Protein 3LG7 (pdb70)

B-factor: mean 46.72, std 11.42, range [25.93, 130.52]

Structure (mmCIF, N/CA/C/O backbone):
data_3LG7
#
_entry.id   3LG7
#
_cell.length_a   91.600
_cell.length_b   94.870
_cell.length_c   108.390
_cell.angle_alpha   90.00
_cell.angle_beta   90.00
_cell.angle_gamma   90.00
#
_symmetry.space_group_name_H-M   'P 21 21 21'
#
loop_
_entity.id
_entity.type
_entity.pdbx_description
1 polymer '4E10_S0_1EZ3A_002_C (T246)'
2 non-polymer 'SULFATE ION'
3 water water
#
loop_
_atom_site.group_PDB
_atom_site.id
_atom_site.type_symbol
_atom_site.label_atom_id
_atom_site.label_alt_id
_atom_site.label_comp_id
_atom_site.label_asym_id
_atom_site.label_entity_id
_atom_site.label_seq_id
_atom_site.pdbx_PDB_ins_code
_atom_site.Cartn_x
_atom_site.Cartn_y
_atom_site.Cartn_z
_atom_site.occupancy
_atom_site.B_iso_or_equiv
_atom_site.auth_seq_id
_atom_site.auth_comp_id
_atom_site.auth_asym_id
_atom_site.auth_atom_id
_atom_site.pdbx_PDB_model_num
ATOM 11 N N . ARG A 1 2 ? -11.551 -20.554 -12.335 1.00 50.87 1 ARG A N 1
ATOM 12 C CA . ARG A 1 2 ? -10.611 -20.200 -13.400 1.00 49.08 1 ARG A CA 1
ATOM 13 C C . ARG A 1 2 ? -11.160 -18.972 -14.116 1.00 48.13 1 ARG A C 1
ATOM 14 O O . ARG A 1 2 ? -10.474 -17.948 -14.221 1.00 49.24 1 ARG A O 1
ATOM 22 N N . ASP A 1 3 ? -12.419 -19.033 -14.532 1.00 45.68 2 ASP A N 1
ATOM 23 C CA . ASP A 1 3 ? -13.050 -17.917 -15.252 1.00 44.57 2 ASP A CA 1
ATOM 24 C C . ASP A 1 3 ? -12.694 -16.511 -14.787 1.00 44.18 2 ASP A C 1
ATOM 25 O O . ASP A 1 3 ? -12.332 -15.647 -15.597 1.00 42.71 2 ASP A O 1
ATOM 30 N N . LYS A 1 4 ? -12.834 -16.266 -13.495 1.00 44.91 3 LYS A N 1
ATOM 31 C CA . LYS A 1 4 ? -12.574 -14.926 -12.943 1.00 44.78 3 LYS A CA 1
ATOM 32 C C . LYS A 1 4 ? -11.101 -14.556 -13.123 1.00 44.63 3 LYS A C 1
ATOM 33 O O . LYS A 1 4 ? -10.755 -13.378 -13.273 1.00 43.93 3 LYS A O 1
ATOM 35 N N . PHE A 1 5 ? -10.232 -15.565 -13.118 1.00 45.02 4 PHE A N 1
ATOM 36 C CA . PHE A 1 5 ? -8.788 -15.311 -13.226 1.00 45.09 4 PHE A CA 1
ATOM 37 C C . PHE A 1 5 ? -8.313 -15.216 -14.679 1.00 44.60 4 PHE A C 1
ATOM 38 O O . PHE A 1 5 ? -7.282 -14.635 -14.945 1.00 45.01 4 PHE A O 1
ATOM 46 N N . MET A 1 6 ? -9.047 -15.789 -15.622 1.00 44.60 5 MET A N 1
ATOM 47 C CA . MET A 1 6 ? -8.709 -15.581 -17.035 1.00 45.16 5 MET A CA 1
ATOM 48 C C . MET A 1 6 ? -9.177 -14.193 -17.456 1.00 45.42 5 MET A C 1
ATOM 49 O O . MET A 1 6 ? -8.485 -13.481 -18.207 1.00 44.48 5 MET A O 1
ATOM 54 N N . ASP A 1 7 ? -10.343 -13.800 -16.948 1.00 45.08 6 ASP A N 1
ATOM 55 C CA . ASP A 1 7 ? -10.848 -12.469 -17.223 1.00 45.31 6 ASP A CA 1
ATOM 56 C C . ASP A 1 7 ? -9.819 -11.449 -16.765 1.00 45.11 6 ASP A C 1
ATOM 57 O O . ASP A 1 7 ? -9.465 -10.511 -17.497 1.00 45.02 6 ASP A O 1
ATOM 62 N N . GLU A 1 8 ? -9.309 -11.659 -15.559 1.00 44.45 7 GLU A N 1
ATOM 63 C CA . GLU A 1 8 ? -8.269 -10.787 -15.019 1.00 44.09 7 GLU A CA 1
ATOM 64 C C . GLU A 1 8 ? -7.014 -10.828 -15.891 1.00 42.93 7 GLU A C 1
ATOM 65 O O . GLU A 1 8 ? -6.382 -9.781 -16.127 1.00 42.38 7 GLU A O 1
ATOM 71 N N . PHE A 1 9 ? -6.634 -12.028 -16.339 1.00 40.74 8 PHE A N 1
ATOM 72 C CA . PHE A 1 9 ? -5.435 -12.161 -17.159 1.00 40.14 8 PHE A CA 1
ATOM 73 C C . PHE A 1 9 ? -5.553 -11.337 -18.468 1.00 39.91 8 PHE A C 1
ATOM 74 O O . PHE A 1 9 ? -4.634 -10.639 -18.872 1.00 39.83 8 PHE A O 1
ATOM 82 N N . PHE A 1 10 ? -6.704 -11.413 -19.112 1.00 39.69 9 PHE A N 1
ATOM 83 C CA . PHE A 1 10 ? -6.913 -10.706 -20.350 1.00 40.02 9 PHE A CA 1
ATOM 84 C C . PHE A 1 10 ? -6.942 -9.188 -20.137 1.00 40.60 9 PHE A C 1
ATOM 85 O O . PHE A 1 10 ? -6.493 -8.424 -20.993 1.00 40.97 9 PHE A O 1
ATOM 93 N N . LYS A 1 11 ? -7.455 -8.760 -18.995 1.00 40.90 10 LYS A N 1
ATOM 94 C CA . LYS A 1 11 ? -7.415 -7.342 -18.632 1.00 42.08 10 LYS A CA 1
ATOM 95 C C . LYS A 1 11 ? -5.946 -6.901 -18.439 1.00 42.19 10 LYS A C 1
ATOM 96 O O . LYS A 1 11 ? -5.534 -5.840 -18.934 1.00 42.76 10 LYS A O 1
ATOM 98 N N . GLN A 1 12 ? -5.159 -7.729 -17.754 1.00 41.62 11 GLN A N 1
ATOM 99 C CA . GLN A 1 12 ? -3.739 -7.464 -17.585 1.00 41.51 11 GLN A CA 1
ATOM 100 C C . GLN A 1 12 ? -3.072 -7.367 -18.944 1.00 41.13 11 GLN A C 1
ATOM 101 O O . GLN A 1 12 ? -2.221 -6.516 -19.152 1.00 40.25 11 GLN A O 1
ATOM 107 N N . VAL A 1 13 ? -3.455 -8.243 -19.871 1.00 41.59 12 VAL A N 1
ATOM 108 C CA . VAL A 1 13 ? -2.844 -8.239 -21.187 1.00 41.08 12 VAL A CA 1
ATOM 109 C C . VAL A 1 13 ? -3.131 -6.908 -21.879 1.00 42.11 12 VAL A C 1
ATOM 110 O O . VAL A 1 13 ? -2.217 -6.326 -22.506 1.00 41.74 12 VAL A O 1
ATOM 114 N N . GLU A 1 14 ? -4.379 -6.424 -21.788 1.00 42.54 13 GLU A N 1
ATOM 115 C CA . GLU A 1 14 ? -4.754 -5.194 -22.510 1.00 44.04 13 GLU A CA 1
ATOM 116 C C . GLU A 1 14 ? -4.004 -4.001 -21.936 1.00 44.48 13 GLU A C 1
ATOM 117 O O . GLU A 1 14 ? -3.617 -3.088 -22.665 1.00 43.80 13 GLU A O 1
ATOM 123 N N . GLU A 1 15 ? -3.808 -4.012 -20.628 1.00 44.88 14 GLU A N 1
ATOM 124 C CA . GLU A 1 15 ? -3.097 -2.929 -19.980 1.00 46.67 14 GLU A CA 1
ATOM 125 C C . GLU A 1 15 ? -1.637 -2.936 -20.450 1.00 47.06 14 GLU A C 1
ATOM 126 O O . GLU A 1 15 ? -1.048 -1.885 -20.736 1.00 48.18 14 GLU A O 1
ATOM 132 N N . ILE A 1 16 ? -1.056 -4.122 -20.571 1.00 46.08 15 ILE A N 1
ATOM 133 C CA . ILE A 1 16 ? 0.321 -4.209 -21.011 1.00 45.29 15 ILE A CA 1
ATOM 134 C C . ILE A 1 16 ? 0.437 -3.716 -22.451 1.00 44.79 15 ILE A C 1
ATOM 135 O O . ILE A 1 16 ? 1.420 -3.073 -22.804 1.00 43.87 15 ILE A O 1
ATOM 140 N N . ARG A 1 17 ? -0.569 -4.030 -23.268 1.00 44.60 16 ARG A N 1
ATOM 141 C CA . ARG A 1 17 ? -0.619 -3.564 -24.653 1.00 44.74 16 ARG A CA 1
ATOM 142 C C . ARG A 1 17 ? -0.728 -2.051 -24.772 1.00 45.09 16 ARG A C 1
ATOM 143 O O . ARG A 1 17 ? -0.076 -1.450 -25.617 1.00 46.82 16 ARG A O 1
ATOM 151 N N . GLN A 1 18 ? -1.551 -1.438 -23.937 1.00 45.41 17 GLN A N 1
ATOM 152 C CA . GLN A 1 18 ? -1.671 0.017 -23.933 1.00 46.09 17 GLN A CA 1
ATOM 153 C C . GLN A 1 18 ? -0.343 0.669 -23.523 1.00 45.52 17 GLN A C 1
ATOM 154 O O . GLN A 1 18 ? 0.065 1.662 -24.123 1.00 45.29 17 GLN A O 1
ATOM 160 N N . TYR A 1 19 ? 0.335 0.096 -22.530 1.00 44.48 18 TYR A N 1
ATOM 161 C CA . TYR A 1 19 ? 1.680 0.565 -22.163 1.00 44.13 18 TYR A CA 1
ATOM 162 C C . TYR A 1 19 ? 2.682 0.463 -23.304 1.00 44.41 18 TYR A C 1
ATOM 163 O O . TYR A 1 19 ? 3.491 1.371 -23.476 1.00 43.31 18 TYR A O 1
ATOM 172 N N . ILE A 1 20 ? 2.630 -0.630 -24.081 1.00 44.90 19 ILE A N 1
ATOM 173 C CA . ILE A 1 20 ? 3.584 -0.834 -25.183 1.00 44.32 19 ILE A CA 1
ATOM 174 C C . ILE A 1 20 ? 3.326 0.177 -26.305 1.00 45.25 19 ILE A C 1
ATOM 175 O O . ILE A 1 20 ? 4.250 0.832 -26.775 1.00 47.39 19 ILE A O 1
ATOM 180 N N . ASP A 1 21 ? 2.078 0.331 -26.709 1.00 45.14 20 ASP A N 1
ATOM 181 C CA . ASP A 1 21 ? 1.705 1.367 -27.665 1.00 45.16 20 ASP A CA 1
ATOM 182 C C . ASP A 1 21 ? 2.121 2.742 -27.150 1.00 44.70 20 ASP A C 1
ATOM 183 O O . ASP A 1 21 ? 2.496 3.616 -27.918 1.00 46.34 20 ASP A O 1
ATOM 188 N N . ARG A 1 22 ? 2.037 2.948 -25.846 1.00 43.56 21 ARG A N 1
ATOM 189 C CA . ARG A 1 22 ? 2.444 4.226 -25.263 1.00 42.48 21 ARG A CA 1
ATOM 190 C C . ARG A 1 22 ? 3.942 4.451 -25.484 1.00 42.40 21 ARG A C 1
ATOM 191 O O . ARG A 1 22 ? 4.368 5.544 -25.875 1.00 41.15 21 ARG A O 1
ATOM 199 N N . ILE A 1 23 ? 4.733 3.402 -25.259 1.00 42.58 22 ILE A N 1
ATOM 200 C CA . ILE A 1 23 ? 6.170 3.474 -25.496 1.00 42.55 22 ILE A CA 1
ATOM 201 C C . ILE A 1 23 ? 6.3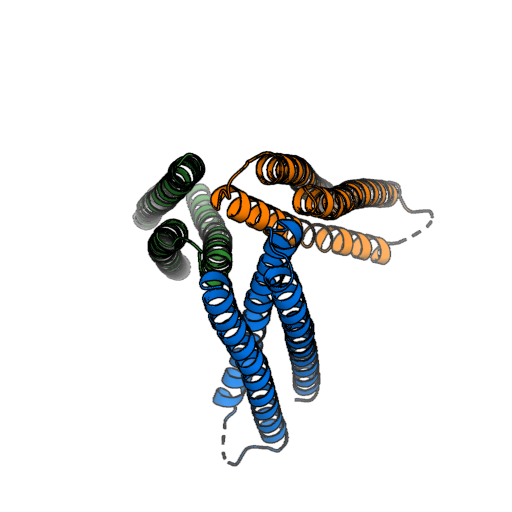63 3.747 -26.988 1.00 44.15 22 ILE A C 1
ATOM 202 O O . ILE A 1 23 ? 7.251 4.511 -27.363 1.00 46.66 22 ILE A O 1
ATOM 207 N N . ALA A 1 24 ? 5.548 3.136 -27.844 1.00 43.11 23 ALA A N 1
ATOM 208 C CA . ALA A 1 24 ? 5.799 3.246 -29.286 1.00 43.84 23 ALA A CA 1
ATOM 209 C C . ALA A 1 24 ? 5.549 4.678 -29.747 1.00 43.59 23 ALA A C 1
ATOM 210 O O . ALA A 1 24 ? 6.344 5.226 -30.501 1.00 45.01 23 ALA A O 1
ATOM 212 N N . GLU A 1 25 ? 4.439 5.265 -29.302 1.00 43.09 24 GLU A N 1
ATOM 213 C CA . GLU A 1 25 ? 4.139 6.657 -29.562 1.00 43.26 24 GLU A CA 1
ATOM 214 C C . GLU A 1 25 ? 5.302 7.542 -29.145 1.00 42.29 24 GLU A C 1
ATOM 215 O O . GLU A 1 25 ? 5.815 8.339 -29.928 1.00 41.50 24 GLU A O 1
ATOM 221 N N . ASN A 1 26 ? 5.746 7.373 -27.908 1.00 42.79 25 ASN A N 1
ATOM 222 C CA . ASN A 1 26 ? 6.830 8.192 -27.374 1.00 42.92 25 ASN A CA 1
ATOM 223 C C . ASN A 1 26 ? 8.139 8.041 -28.132 1.00 43.37 25 ASN A C 1
ATOM 224 O O . ASN A 1 26 ? 8.932 8.996 -28.176 1.00 45.25 25 ASN A O 1
ATOM 229 N N . VAL A 1 27 ? 8.371 6.875 -28.733 1.00 43.26 26 VAL A N 1
ATOM 230 C CA . VAL A 1 27 ? 9.635 6.620 -29.442 1.00 43.03 26 VAL A CA 1
ATOM 231 C C . VAL A 1 27 ? 9.647 7.421 -30.740 1.00 43.73 26 VAL A C 1
ATOM 232 O O . VAL A 1 27 ? 10.658 8.007 -31.114 1.00 45.06 26 VAL A O 1
ATOM 236 N N . GLU A 1 28 ? 8.510 7.473 -31.416 1.00 44.15 27 GLU A N 1
ATOM 237 C CA . GLU A 1 28 ? 8.353 8.363 -32.572 1.00 44.00 27 GLU A CA 1
ATOM 238 C C . GLU A 1 28 ? 8.612 9.811 -32.153 1.00 42.96 27 GLU A C 1
ATOM 239 O O . GLU A 1 28 ? 9.351 10.530 -32.821 1.00 42.78 27 GLU A O 1
ATOM 242 N N . GLU A 1 29 ? 8.029 10.231 -31.040 1.00 42.59 28 GLU A N 1
ATOM 243 C CA . GLU A 1 29 ? 8.203 11.631 -30.609 1.00 43.07 28 GLU A CA 1
ATOM 244 C C . GLU A 1 29 ? 9.647 11.930 -30.268 1.00 41.99 28 GLU A C 1
ATOM 245 O O . GLU A 1 29 ? 10.148 13.012 -30.563 1.00 42.30 28 GLU A O 1
ATOM 251 N N . VAL A 1 30 ? 10.334 10.941 -29.704 1.00 41.86 29 VAL A N 1
ATOM 252 C CA . VAL A 1 30 ? 11.775 11.047 -29.477 1.00 41.04 29 VAL A CA 1
ATOM 253 C C . VAL A 1 30 ? 12.488 11.250 -30.803 1.00 41.61 29 VAL A C 1
ATOM 254 O O . VAL A 1 30 ? 13.374 12.093 -30.891 1.00 42.53 29 VAL A O 1
ATOM 258 N N . ALA A 1 31 ? 12.090 10.500 -31.827 1.00 40.50 30 ALA A N 1
ATOM 259 C CA . ALA A 1 31 ? 12.620 10.705 -33.186 1.00 40.86 30 ALA A CA 1
ATOM 260 C C . ALA A 1 31 ? 12.414 12.149 -33.638 1.00 40.57 30 ALA A C 1
ATOM 261 O O . ALA A 1 31 ? 13.369 12.837 -34.044 1.00 40.28 30 ALA A O 1
ATOM 263 N N . ARG A 1 32 ? 11.181 12.628 -33.535 1.00 40.33 31 ARG A N 1
ATOM 264 C CA . ARG A 1 32 ? 10.902 14.012 -33.911 1.00 40.98 31 ARG A CA 1
ATOM 265 C C . ARG A 1 32 ? 11.793 14.990 -33.169 1.00 40.27 31 ARG A C 1
ATOM 266 O O . ARG A 1 32 ? 12.321 15.926 -33.765 1.00 39.19 31 ARG A O 1
ATOM 274 N N . GLN A 1 33 ? 11.974 14.777 -31.870 1.00 40.16 32 GLN A N 1
ATOM 275 C CA . GLN A 1 33 ? 12.841 15.686 -31.090 1.00 41.03 32 GLN A CA 1
ATOM 276 C C . GLN A 1 33 ? 14.287 15.606 -31.590 1.00 40.83 32 GLN A C 1
ATOM 277 O O . GLN A 1 33 ? 14.975 16.618 -31.688 1.00 41.35 32 GLN A O 1
ATOM 283 N N . HIS A 1 34 ? 14.717 14.405 -31.943 1.00 40.36 33 HIS A N 1
ATOM 284 C CA . HIS A 1 34 ? 16.023 14.216 -32.493 1.00 39.92 33 HIS A CA 1
ATOM 285 C C . HIS A 1 34 ? 16.189 15.044 -33.773 1.00 40.89 33 HIS A C 1
ATOM 286 O O . HIS A 1 34 ? 17.178 15.755 -33.925 1.00 42.06 33 HIS A O 1
ATOM 293 N N . GLN A 1 35 ? 15.231 14.944 -34.697 1.00 40.61 34 GLN A N 1
ATOM 294 C CA . GLN A 1 35 ? 15.220 15.789 -35.869 1.00 40.04 34 GLN A CA 1
ATOM 295 C C . GLN A 1 35 ? 15.292 17.265 -35.491 1.00 39.49 34 GLN A C 1
ATOM 296 O O . GLN A 1 35 ? 16.118 18.007 -36.015 1.00 39.34 34 GLN A O 1
ATOM 299 N N . ALA A 1 36 ? 14.427 17.721 -34.599 1.00 38.86 35 ALA A N 1
ATOM 300 C CA . ALA A 1 36 ? 14.411 19.162 -34.325 1.00 38.90 35 ALA A CA 1
ATOM 301 C C . ALA A 1 36 ? 15.775 19.589 -33.818 1.00 39.27 35 ALA A C 1
ATOM 302 O O . ALA A 1 36 ? 16.341 20.549 -34.306 1.00 40.20 35 ALA A O 1
ATOM 304 N N . ILE A 1 37 ? 16.317 18.858 -32.854 1.00 40.43 36 ILE A N 1
ATOM 305 C CA . ILE A 1 37 ? 17.602 19.224 -32.258 1.00 41.41 36 ILE A CA 1
ATOM 306 C C . ILE A 1 37 ? 18.713 19.263 -33.324 1.00 41.93 36 ILE A C 1
ATOM 307 O O . ILE A 1 37 ? 19.489 20.205 -33.350 1.00 42.38 36 ILE A O 1
ATOM 312 N N . LEU A 1 38 ? 18.790 18.251 -34.192 1.00 40.50 37 LEU A N 1
ATOM 313 C CA . LEU A 1 38 ? 19.807 18.253 -35.258 1.00 41.23 37 LEU A CA 1
ATOM 314 C C . LEU A 1 38 ? 19.590 19.323 -36.348 1.00 40.79 37 LEU A C 1
ATOM 315 O O . LEU A 1 38 ? 20.538 19.912 -36.816 1.00 41.12 37 LEU A O 1
ATOM 320 N N . ALA A 1 39 ? 18.350 19.564 -36.746 1.00 40.55 38 ALA A N 1
ATOM 321 C CA . ALA A 1 39 ? 18.057 20.551 -37.789 1.00 40.85 38 ALA A CA 1
ATOM 322 C C . ALA A 1 39 ? 18.264 22.003 -37.344 1.00 41.80 38 ALA A C 1
ATOM 323 O O . ALA A 1 39 ? 18.080 22.918 -38.147 1.00 42.16 38 ALA A O 1
ATOM 325 N N . SER A 1 40 ? 18.635 22.228 -36.081 1.00 41.37 39 SER A N 1
ATOM 326 C CA . SER A 1 40 ? 18.743 23.588 -35.585 1.00 40.89 39 SER A CA 1
ATOM 327 C C . SER A 1 40 ? 20.180 23.936 -35.195 1.00 42.03 39 SER A C 1
ATOM 328 O O . SER A 1 40 ? 20.772 23.310 -34.303 1.00 42.03 39 SER A O 1
ATOM 331 N N . PRO A 1 41 ? 20.737 24.973 -35.832 1.00 42.35 40 PRO A N 1
ATOM 332 C CA . PRO A 1 41 ? 22.126 25.312 -35.529 1.00 43.10 40 PRO A CA 1
ATOM 333 C C . PRO A 1 41 ? 22.303 25.578 -34.033 1.00 44.57 40 PRO A C 1
ATOM 334 O O . PRO A 1 41 ? 23.321 25.201 -33.454 1.00 46.19 40 PRO A O 1
ATOM 338 N N . ASN A 1 42 ? 21.320 26.230 -33.415 1.00 43.65 41 ASN A N 1
ATOM 339 C CA . ASN A 1 42 ? 21.408 26.542 -31.993 1.00 43.83 41 ASN A CA 1
ATOM 340 C C . ASN A 1 42 ? 20.633 25.543 -31.131 1.00 42.00 41 ASN A C 1
ATOM 341 O O . ASN A 1 42 ? 19.789 24.819 -31.633 1.00 41.58 41 ASN A O 1
ATOM 346 N N . PRO A 1 43 ? 20.915 25.511 -29.829 1.00 41.05 42 PRO A N 1
ATOM 347 C CA . PRO A 1 43 ? 20.048 24.769 -28.892 1.00 40.25 42 PRO A CA 1
ATOM 348 C C . PRO A 1 43 ? 18.646 25.341 -28.850 1.00 38.73 42 PRO A C 1
ATOM 349 O O . PRO A 1 43 ? 18.459 26.521 -29.088 1.00 38.58 42 PRO A O 1
ATOM 353 N N . ASN A 1 44 ? 17.676 24.482 -28.565 1.00 38.00 43 ASN A N 1
ATOM 354 C CA . ASN A 1 44 ? 16.340 24.902 -28.184 1.00 36.98 43 ASN A CA 1
ATOM 355 C C . ASN A 1 44 ? 16.028 24.125 -26.920 1.00 37.36 43 ASN A C 1
ATOM 356 O O . ASN A 1 44 ? 15.762 22.937 -26.981 1.00 37.34 43 ASN A O 1
ATOM 361 N N . TRP A 1 45 ? 16.056 24.804 -25.778 1.00 37.18 44 TRP A N 1
ATOM 362 C CA . TRP A 1 45 ? 15.938 24.135 -24.496 1.00 37.18 44 TRP A CA 1
ATOM 363 C C . TRP A 1 45 ? 14.591 23.496 -24.259 1.00 36.87 44 TRP A C 1
ATOM 364 O O . TRP A 1 45 ? 14.476 22.621 -23.422 1.00 37.48 44 TRP A O 1
ATOM 375 N N . PHE A 1 46 ? 13.573 23.926 -24.993 1.00 36.94 45 PHE A N 1
ATOM 376 C CA . PHE A 1 46 ? 12.289 23.279 -24.894 1.00 36.69 45 PHE A CA 1
ATOM 377 C C . PHE A 1 46 ? 12.381 21.895 -25.530 1.00 38.17 45 PHE A C 1
ATOM 378 O O . PHE A 1 46 ? 11.892 20.913 -24.975 1.00 38.39 45 PHE A O 1
ATOM 386 N N . ASP A 1 47 ? 13.018 21.825 -26.695 1.00 38.17 46 ASP A N 1
ATOM 387 C CA . ASP A 1 47 ? 13.128 20.566 -27.388 1.00 37.94 46 ASP A CA 1
ATOM 388 C C . ASP A 1 47 ? 13.949 19.614 -26.552 1.00 38.05 46 ASP A C 1
ATOM 389 O O . ASP A 1 47 ? 13.615 18.429 -26.432 1.00 39.87 46 ASP A O 1
ATOM 394 N N . ILE A 1 48 ? 15.019 20.124 -25.960 1.00 38.42 47 ILE A N 1
ATOM 395 C CA . ILE A 1 48 ? 15.923 19.297 -25.150 1.00 37.74 47 ILE A CA 1
ATOM 396 C C . ILE A 1 48 ? 15.174 18.808 -23.895 1.00 38.35 47 ILE A C 1
ATOM 397 O O . ILE A 1 48 ? 15.017 17.612 -23.675 1.00 38.36 47 ILE A O 1
ATOM 402 N N . SER A 1 49 ? 14.637 19.735 -23.116 1.00 38.11 48 SER A N 1
ATOM 403 C CA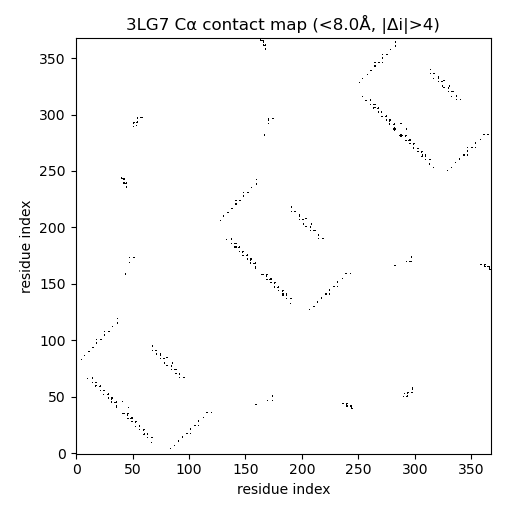 . SER A 1 49 ? 13.827 19.345 -21.968 1.00 38.50 48 SER A CA 1
ATOM 404 C C . SER A 1 49 ? 12.756 18.304 -22.328 1.00 38.96 48 SER A C 1
ATOM 405 O O . SER A 1 49 ? 12.537 17.346 -21.588 1.00 39.06 48 SER A O 1
ATOM 408 N N . GLN A 1 50 ? 12.069 18.501 -23.444 1.00 39.25 49 GLN A N 1
ATOM 409 C CA . GLN A 1 50 ? 10.946 17.625 -23.817 1.00 40.21 49 GLN A CA 1
ATOM 410 C C . GLN A 1 50 ? 11.464 16.238 -24.283 1.00 39.73 49 GLN A C 1
ATOM 411 O O . GLN A 1 50 ? 10.892 15.196 -23.962 1.00 39.28 49 GLN A O 1
ATOM 417 N N . LEU A 1 51 ? 12.562 16.231 -25.022 1.00 38.97 50 LEU A N 1
ATOM 418 C CA . LEU A 1 51 ? 13.261 14.965 -25.298 1.00 38.35 50 LEU A CA 1
ATOM 419 C C . LEU A 1 51 ? 13.484 14.217 -23.966 1.00 38.21 50 LEU A C 1
ATOM 420 O O . LEU A 1 51 ? 13.134 13.034 -23.863 1.00 38.87 50 LEU A O 1
ATOM 425 N N . LEU A 1 52 ? 14.062 14.894 -22.967 1.00 35.73 51 LEU A N 1
ATOM 426 C CA . LEU A 1 52 ? 14.381 14.243 -21.712 1.00 35.55 51 LEU A CA 1
ATOM 427 C C . LEU A 1 52 ? 13.091 13.749 -20.988 1.00 37.96 51 LEU A C 1
ATOM 428 O O . LEU A 1 52 ? 13.040 12.641 -20.459 1.00 38.68 51 LEU A O 1
ATOM 433 N N . TRP A 1 53 ? 12.048 14.565 -20.995 1.00 38.78 52 TRP A N 1
ATOM 434 C CA . TRP A 1 53 ? 10.778 14.166 -20.468 1.00 39.72 52 TRP A CA 1
ATOM 435 C C . TRP A 1 53 ? 10.298 12.876 -21.122 1.00 40.05 52 TRP A C 1
ATOM 436 O O . TRP A 1 53 ? 9.820 11.977 -20.448 1.00 40.68 52 TRP A O 1
ATOM 447 N N . LEU A 1 54 ? 10.411 12.784 -22.433 1.00 40.22 53 LEU A N 1
ATOM 448 C CA . LEU A 1 54 ? 9.913 11.607 -23.144 1.00 40.39 53 LEU A CA 1
ATOM 449 C C . LEU A 1 54 ? 10.719 10.361 -22.747 1.00 41.52 53 LEU A C 1
ATOM 450 O O . LEU A 1 54 ? 10.148 9.266 -22.566 1.00 42.09 53 LEU A O 1
ATOM 455 N N . MET A 1 55 ? 12.040 10.528 -22.608 1.00 40.20 54 MET A N 1
ATOM 456 C CA . MET A 1 55 ? 12.905 9.426 -22.236 1.00 39.08 54 MET A CA 1
ATOM 457 C C . MET A 1 55 ? 12.533 8.930 -20.851 1.00 39.84 54 MET A C 1
ATOM 458 O O . MET A 1 55 ? 12.444 7.730 -20.611 1.00 41.24 54 MET A O 1
ATOM 463 N N . ALA A 1 56 ? 12.250 9.861 -19.958 1.00 39.81 55 ALA A N 1
ATOM 464 C CA . ALA A 1 56 ? 11.880 9.544 -18.603 1.00 39.41 55 ALA A CA 1
ATOM 465 C C . ALA A 1 56 ? 10.654 8.661 -18.645 1.00 40.07 55 ALA A C 1
ATOM 466 O O . ALA A 1 56 ? 10.591 7.617 -17.963 1.00 41.22 55 ALA A O 1
ATOM 468 N N . ASP A 1 57 ? 9.690 9.055 -19.472 1.00 39.56 56 ASP A N 1
ATOM 469 C CA . ASP A 1 57 ? 8.399 8.372 -19.521 1.00 39.45 56 ASP A CA 1
ATOM 470 C C . ASP A 1 57 ? 8.530 6.979 -20.126 1.00 38.67 56 ASP A C 1
ATOM 471 O O . ASP A 1 57 ? 7.902 6.040 -19.641 1.00 37.70 56 ASP A O 1
ATOM 476 N N . ILE A 1 58 ? 9.321 6.859 -21.193 1.00 38.06 57 ILE A N 1
ATOM 477 C CA . ILE A 1 58 ? 9.620 5.542 -21.760 1.00 39.49 57 ILE A CA 1
ATOM 478 C C . ILE A 1 58 ? 10.202 4.606 -20.678 1.00 40.62 57 ILE A C 1
ATOM 479 O O . ILE A 1 58 ? 9.823 3.452 -20.561 1.00 40.80 57 ILE A O 1
ATOM 484 N N . LYS A 1 59 ? 11.097 5.138 -19.866 1.00 42.26 58 LYS A N 1
ATOM 485 C CA . LYS A 1 59 ? 11.810 4.363 -18.877 1.00 42.66 58 LYS A CA 1
ATOM 486 C C . LYS A 1 59 ? 10.876 3.927 -17.756 1.00 43.97 58 LYS A C 1
ATOM 487 O O . LYS A 1 59 ? 10.964 2.799 -17.274 1.00 45.04 58 LYS A O 1
ATOM 493 N N . GLU A 1 60 ? 9.999 4.821 -17.314 1.00 44.34 59 GLU A N 1
ATOM 494 C CA . GLU A 1 60 ? 9.025 4.473 -16.284 1.00 44.54 59 GLU A CA 1
ATOM 495 C C . GLU A 1 60 ? 8.054 3.421 -16.845 1.00 43.60 59 GLU A C 1
ATOM 496 O O . GLU A 1 60 ? 7.730 2.438 -16.182 1.00 44.05 59 GLU A O 1
ATOM 502 N N . THR A 1 61 ? 7.586 3.648 -18.063 1.00 42.14 60 THR A N 1
ATOM 503 C CA . THR A 1 61 ? 6.557 2.820 -18.655 1.00 41.78 60 THR A CA 1
ATOM 504 C C . THR A 1 61 ? 7.140 1.457 -18.966 1.00 41.62 60 THR A C 1
ATOM 505 O O . THR A 1 61 ? 6.562 0.444 -18.621 1.00 42.86 60 THR A O 1
ATOM 509 N N . ALA A 1 62 ? 8.310 1.427 -19.586 1.00 40.88 61 ALA A N 1
ATOM 510 C CA . ALA A 1 62 ? 8.980 0.168 -19.841 1.00 39.81 61 ALA A CA 1
ATOM 511 C C . ALA A 1 62 ? 9.064 -0.619 -18.535 1.00 40.33 61 ALA A C 1
ATOM 512 O O . ALA A 1 62 ? 8.853 -1.833 -18.511 1.00 41.95 61 ALA A O 1
ATOM 514 N N . ASN A 1 63 ? 9.359 0.066 -17.442 1.00 39.93 62 ASN A N 1
ATOM 515 C CA . ASN A 1 63 ? 9.580 -0.617 -16.164 1.00 40.76 62 ASN A CA 1
ATOM 516 C C . ASN A 1 63 ? 8.326 -1.344 -15.674 1.00 39.86 62 ASN A C 1
ATOM 517 O O . ASN A 1 63 ? 8.377 -2.480 -15.223 1.00 37.80 62 ASN A O 1
ATOM 522 N N . GLU A 1 64 ? 7.198 -0.655 -15.781 1.00 40.28 63 GLU A N 1
ATOM 523 C CA . GLU A 1 64 ? 5.914 -1.215 -15.416 1.00 40.86 63 GLU A CA 1
ATOM 524 C C . GLU A 1 64 ? 5.580 -2.436 -16.284 1.00 40.15 63 GLU A C 1
ATOM 525 O O . GLU A 1 64 ? 5.010 -3.413 -15.772 1.00 39.84 63 GLU A O 1
ATOM 531 N N . VAL A 1 65 ? 5.936 -2.375 -17.575 1.00 38.85 64 VAL A N 1
ATOM 532 C CA . VAL A 1 65 ? 5.675 -3.487 -18.492 1.00 38.25 64 VAL A CA 1
ATOM 533 C C . VAL A 1 65 ? 6.513 -4.694 -18.088 1.00 39.27 64 VAL A C 1
ATOM 534 O O . VAL A 1 65 ? 6.052 -5.824 -18.177 1.00 39.14 64 VAL A O 1
ATOM 538 N N . ARG A 1 66 ? 7.730 -4.432 -17.611 1.00 39.79 65 ARG A N 1
ATOM 539 C CA A ARG A 1 66 ? 8.644 -5.493 -17.200 0.50 39.65 65 ARG A CA 1
ATOM 540 C CA B ARG A 1 66 ? 8.658 -5.482 -17.193 0.50 40.11 65 ARG A CA 1
ATOM 541 C C . ARG A 1 66 ? 8.119 -6.172 -15.954 1.00 40.70 65 ARG A C 1
ATOM 542 O O . ARG A 1 66 ? 8.129 -7.396 -15.862 1.00 42.08 65 ARG A O 1
ATOM 557 N N . LYS A 1 67 ? 7.623 -5.385 -15.000 1.00 41.82 66 LYS A N 1
ATOM 558 C CA . LYS A 1 67 ? 7.052 -5.957 -13.772 1.00 42.14 66 LYS A CA 1
ATOM 559 C C . LYS A 1 67 ? 5.734 -6.715 -14.052 1.00 42.43 66 LYS A C 1
ATOM 560 O O . LYS A 1 67 ? 5.538 -7.827 -13.599 1.00 43.18 66 LYS A O 1
ATOM 564 N N . LYS A 1 68 ? 4.822 -6.089 -14.781 1.00 42.43 67 LYS A N 1
ATOM 565 C CA . LYS A 1 68 ? 3.559 -6.727 -15.124 1.00 42.09 67 LYS A CA 1
ATOM 566 C C . LYS A 1 68 ? 3.806 -8.032 -15.877 1.00 41.66 67 LYS A C 1
ATOM 567 O O . LYS A 1 68 ? 3.109 -8.998 -15.645 1.00 41.13 67 LYS A O 1
ATOM 570 N N . LEU A 1 69 ? 4.777 -8.068 -16.796 1.00 41.06 68 LEU A N 1
ATOM 571 C CA . LEU A 1 69 ? 5.079 -9.339 -17.470 1.00 40.99 68 LEU A CA 1
ATOM 572 C C . LEU A 1 69 ? 5.699 -10.355 -16.497 1.00 41.90 68 LEU A C 1
ATOM 573 O O . LEU A 1 69 ? 5.413 -11.531 -16.606 1.00 42.09 68 LEU A O 1
ATOM 578 N N . LYS A 1 70 ? 6.567 -9.901 -15.586 1.00 42.57 69 LYS A N 1
ATOM 579 C CA . LYS A 1 70 ? 7.244 -10.787 -14.646 1.00 43.71 69 LYS A CA 1
ATOM 580 C C . LYS A 1 70 ? 6.220 -11.506 -13.743 1.00 44.35 69 LYS A C 1
ATOM 581 O O . LYS A 1 70 ? 6.346 -12.703 -13.468 1.00 42.05 69 LYS A O 1
ATOM 587 N N . GLU A 1 71 ? 5.191 -10.773 -13.317 1.00 45.09 70 GLU A N 1
ATOM 588 C CA . GLU A 1 71 ? 4.070 -11.368 -12.582 1.00 45.72 70 GLU A CA 1
ATOM 589 C C . GLU A 1 71 ? 3.421 -12.476 -13.408 1.00 45.60 70 GLU A C 1
ATOM 590 O O . GLU A 1 71 ? 3.291 -13.609 -12.945 1.00 47.12 70 GLU A O 1
ATOM 596 N N . ILE A 1 72 ? 3.031 -12.169 -14.635 1.00 44.64 71 ILE A N 1
ATOM 597 C CA . ILE A 1 72 ? 2.435 -13.182 -15.480 1.00 44.56 71 ILE A CA 1
ATOM 598 C C . ILE A 1 72 ? 3.379 -14.388 -15.586 1.00 45.56 71 ILE A C 1
ATOM 599 O O . ILE A 1 72 ? 2.949 -15.518 -15.379 1.00 46.38 71 ILE A O 1
ATOM 604 N N . GLU A 1 73 ? 4.656 -14.144 -15.871 1.00 46.19 72 GLU A N 1
ATOM 605 C CA . GLU A 1 73 ? 5.637 -15.218 -15.995 1.00 47.23 72 GLU A CA 1
ATOM 606 C C . GLU A 1 73 ? 5.719 -16.064 -14.705 1.00 48.50 72 GLU A C 1
ATOM 607 O O . GLU A 1 73 ? 5.821 -17.299 -14.757 1.00 49.09 72 GLU A O 1
ATOM 613 N N . GLN A 1 74 ? 5.665 -15.407 -13.556 1.00 50.10 73 GLN A N 1
ATOM 614 C CA . GLN A 1 74 ? 5.797 -16.118 -12.283 1.00 53.11 73 GLN A CA 1
ATOM 615 C C . GLN A 1 74 ? 4.542 -16.930 -11.985 1.00 54.56 73 GLN A C 1
ATOM 616 O O . GLN A 1 74 ? 4.624 -17.994 -11.425 1.00 54.48 73 GLN A O 1
ATOM 622 N N . SER A 1 75 ? 3.386 -16.437 -12.418 1.00 58.07 74 SER A N 1
ATOM 623 C CA . SER A 1 75 ? 2.132 -17.178 -12.265 1.00 58.86 74 SER A CA 1
ATOM 624 C C . SER A 1 75 ? 2.132 -18.453 -13.146 1.00 60.97 74 SER A C 1
ATOM 625 O O . SER A 1 75 ? 1.752 -19.531 -12.701 1.00 62.19 74 SER A O 1
ATOM 628 N N . ILE A 1 76 ? 2.583 -18.325 -14.391 1.00 63.76 75 ILE A N 1
ATOM 629 C CA . ILE A 1 76 ? 2.750 -19.481 -15.282 1.00 64.23 75 ILE A CA 1
ATOM 630 C C . ILE A 1 76 ? 3.723 -20.518 -14.697 1.00 67.44 75 ILE A C 1
ATOM 631 O O . ILE A 1 76 ? 3.426 -21.754 -14.649 1.00 70.22 75 ILE A O 1
ATOM 636 N N . GLU A 1 77 ? 4.860 -20.061 -14.160 1.00 69.74 76 GLU A N 1
ATOM 637 C CA . GLU A 1 77 ? 5.816 -21.048 -13.524 1.00 69.61 76 GLU A CA 1
ATOM 638 C C . GLU A 1 77 ? 5.217 -21.894 -12.442 1.00 69.44 76 GLU A C 1
ATOM 639 O O . GLU A 1 77 ? 5.546 -23.106 -12.318 1.00 73.32 76 GLU A O 1
ATOM 645 N N . GLN A 1 78 ? 4.385 -21.306 -11.586 1.00 68.94 77 GLN A N 1
ATOM 646 C CA . GLN A 1 78 ? 3.824 -22.131 -10.461 1.00 69.31 77 GLN A CA 1
ATOM 647 C C . GLN A 1 78 ? 2.790 -23.150 -10.967 1.00 68.23 77 GLN A C 1
ATOM 648 O O . GLN A 1 78 ? 2.846 -24.306 -10.609 1.00 66.70 77 GLN A O 1
ATOM 654 N N . GLU A 1 79 ? 1.879 -22.708 -11.843 1.00 69.10 78 GLU A N 1
ATOM 655 C CA . GLU A 1 79 ? 0.862 -23.614 -12.420 1.00 68.98 78 GLU A CA 1
ATOM 656 C C . GLU A 1 79 ? 1.538 -24.692 -13.276 1.00 68.99 78 GLU A C 1
ATOM 657 O O . GLU A 1 79 ? 1.127 -25.847 -13.288 1.00 68.46 78 GLU A O 1
ATOM 659 N N . GLU A 1 80 ? 2.599 -24.295 -13.969 1.00 69.92 79 GLU A N 1
ATOM 660 C CA . GLU A 1 80 ? 3.395 -25.208 -14.792 1.00 69.88 79 GLU A CA 1
ATOM 661 C C . GLU A 1 80 ? 4.251 -26.114 -13.918 1.00 69.12 79 GLU A C 1
ATOM 662 O O . GLU A 1 80 ? 4.084 -27.330 -13.927 1.00 69.72 79 GLU A O 1
ATOM 668 N N . LYS A 1 84 ? 1.430 -32.336 -19.171 1.00 60.71 83 LYS A N 1
ATOM 669 C CA . LYS A 1 84 ? 1.266 -31.277 -20.163 1.00 60.74 83 LYS A CA 1
ATOM 670 C C . LYS A 1 84 ? 0.343 -30.162 -19.657 1.00 60.79 83 LYS A C 1
ATOM 671 O O . LYS A 1 84 ? -0.577 -30.402 -18.877 1.00 61.30 83 LYS A O 1
ATOM 677 N N . SER A 1 85 ? 0.600 -28.938 -20.104 1.00 60.25 84 SER A N 1
ATOM 678 C CA . SER A 1 85 ? -0.205 -27.792 -19.701 1.00 59.89 84 SER A CA 1
ATOM 679 C C . SER A 1 85 ? -1.669 -27.899 -20.158 1.00 58.54 84 SER A C 1
ATOM 680 O O . SER A 1 85 ? -1.970 -28.503 -21.187 1.00 57.83 84 SER A O 1
ATOM 683 N N . SER A 1 86 ? -2.562 -27.265 -19.400 1.00 57.04 85 SER A N 1
ATOM 684 C CA . SER A 1 86 ? -3.947 -27.090 -19.814 1.00 55.64 85 SER A CA 1
ATOM 685 C C . SER A 1 86 ? -4.031 -26.032 -20.916 1.00 54.88 85 SER A C 1
ATOM 686 O O . SER A 1 86 ? -3.048 -25.396 -21.246 1.00 53.36 85 SER A O 1
ATOM 689 N N . ALA A 1 87 ? -5.224 -25.855 -21.476 1.00 54.15 86 ALA A N 1
ATOM 690 C CA . ALA A 1 87 ? -5.431 -24.926 -22.578 1.00 52.63 86 ALA A CA 1
ATOM 691 C C . ALA A 1 87 ? -5.308 -23.485 -22.075 1.00 51.43 86 ALA A C 1
ATOM 692 O O . ALA A 1 87 ? -4.633 -22.667 -22.681 1.00 50.61 86 ALA A O 1
ATOM 694 N N . ASP A 1 88 ? -5.944 -23.183 -20.954 1.00 50.74 87 ASP A N 1
ATOM 695 C CA . ASP A 1 88 ? -5.817 -21.855 -20.364 1.00 50.03 87 ASP A CA 1
ATOM 696 C C . ASP A 1 88 ? -4.339 -21.502 -20.120 1.00 49.97 87 ASP A C 1
ATOM 697 O O . ASP A 1 88 ? -3.847 -20.424 -20.524 1.00 50.31 87 ASP A O 1
ATOM 702 N N . LEU A 1 89 ? -3.614 -22.422 -19.500 1.00 48.41 88 LEU A N 1
ATOM 703 C CA . LEU A 1 89 ? -2.188 -22.202 -19.272 1.00 47.43 88 LEU A CA 1
ATOM 704 C C . LEU A 1 89 ? -1.443 -21.926 -20.597 1.00 45.62 88 LEU A C 1
ATOM 705 O O . LEU A 1 89 ? -0.586 -21.031 -20.676 1.00 45.44 88 LEU A O 1
ATOM 710 N N . LYS A 1 90 ? -1.783 -22.678 -21.633 1.00 42.93 89 LYS A N 1
ATOM 711 C CA . LYS A 1 90 ? -1.136 -22.495 -22.921 1.00 41.84 89 LYS A CA 1
ATOM 712 C C . LYS A 1 90 ? -1.456 -21.114 -23.490 1.00 41.56 89 LYS A C 1
ATOM 713 O O . LYS A 1 90 ? -0.550 -20.402 -23.989 1.00 41.32 89 LYS A O 1
ATOM 719 N N . ILE A 1 91 ? -2.728 -20.722 -23.377 1.00 39.87 90 ILE A N 1
ATOM 720 C CA . ILE A 1 91 ? -3.177 -19.416 -23.839 1.00 38.27 90 ILE A CA 1
ATOM 721 C C . ILE A 1 91 ? -2.353 -18.350 -23.200 1.00 38.69 90 ILE A C 1
ATOM 722 O O . ILE A 1 91 ? -1.956 -17.431 -23.847 1.00 39.04 90 ILE A O 1
ATOM 727 N N . ARG A 1 92 ? -2.066 -18.508 -21.920 1.00 40.81 91 ARG A N 1
ATOM 728 C CA . ARG A 1 92 ? -1.331 -17.499 -21.170 1.00 41.62 91 ARG A CA 1
ATOM 729 C C . ARG A 1 92 ? 0.127 -17.420 -21.567 1.00 42.49 91 ARG A C 1
ATOM 730 O O . ARG A 1 92 ? 0.681 -16.327 -21.644 1.00 42.18 91 ARG A O 1
ATOM 738 N N . LYS A 1 93 ? 0.732 -18.568 -21.844 1.00 43.59 92 LYS A N 1
ATOM 739 C CA . LYS A 1 93 ? 2.134 -18.613 -22.252 1.00 43.86 92 LYS A CA 1
ATOM 740 C C . LYS A 1 93 ? 2.295 -17.969 -23.627 1.00 43.39 92 LYS A C 1
ATOM 741 O O . LYS A 1 93 ? 3.238 -17.185 -23.840 1.00 42.27 92 LYS A O 1
ATOM 747 N N . ARG A 1 94 ? 1.394 -18.313 -24.554 1.00 42.52 93 ARG A N 1
ATOM 748 C CA . ARG A 1 94 ? 1.477 -17.803 -25.925 1.00 42.39 93 ARG A CA 1
ATOM 749 C C . ARG A 1 94 ? 1.381 -16.293 -25.876 1.00 42.26 93 ARG A C 1
ATOM 750 O O . ARG A 1 94 ? 2.219 -15.595 -26.462 1.00 42.07 93 ARG A O 1
ATOM 758 N N . GLN A 1 95 ? 0.369 -15.783 -25.168 1.00 41.88 94 GLN A N 1
ATOM 759 C CA . GLN A 1 95 ? 0.192 -14.329 -25.046 1.00 42.60 94 GLN A CA 1
ATOM 760 C C . GLN A 1 95 ? 1.396 -13.663 -24.385 1.00 42.47 94 GLN A C 1
ATOM 761 O O . GLN A 1 95 ? 1.843 -12.619 -24.835 1.00 43.05 94 GLN A O 1
ATOM 767 N N . HIS A 1 96 ? 1.900 -14.261 -23.321 1.00 41.28 95 HIS A N 1
ATOM 768 C CA . HIS A 1 96 ? 3.078 -13.723 -22.657 1.00 42.53 95 HIS A CA 1
ATOM 769 C C . HIS A 1 96 ? 4.238 -13.641 -23.638 1.00 42.02 95 HIS A C 1
ATOM 770 O O . HIS A 1 96 ? 4.921 -12.631 -23.731 1.00 41.70 95 HIS A O 1
ATOM 777 N N . GLU A 1 97 ? 4.436 -14.705 -24.403 1.00 42.11 96 GLU A N 1
ATOM 778 C CA . GLU A 1 97 ? 5.537 -14.722 -25.355 1.00 41.85 96 GLU A CA 1
ATOM 779 C C . GLU A 1 97 ? 5.344 -13.626 -26.401 1.00 41.98 96 GLU A C 1
ATOM 780 O O . GLU A 1 97 ? 6.319 -12.961 -26.752 1.00 42.11 96 GLU A O 1
ATOM 786 N N . GLU A 1 98 ? 4.106 -13.430 -26.877 1.00 41.12 97 GLU A N 1
ATOM 787 C CA . GLU A 1 98 ? 3.843 -12.419 -27.900 1.00 42.19 97 GLU A CA 1
ATOM 788 C C . GLU A 1 98 ? 4.086 -11.030 -27.313 1.00 41.13 97 GLU A C 1
ATOM 789 O O . GLU A 1 98 ? 4.747 -10.209 -27.922 1.00 40.58 97 GLU A O 1
ATOM 795 N N . LEU A 1 99 ? 3.569 -10.784 -26.120 1.00 41.21 98 LEU A N 1
ATOM 796 C CA . LEU A 1 99 ? 3.812 -9.524 -25.439 1.00 41.39 98 LEU A CA 1
ATOM 797 C C . LEU A 1 99 ? 5.304 -9.264 -25.248 1.00 41.89 98 LEU A C 1
ATOM 798 O O . LEU A 1 99 ? 5.762 -8.174 -25.490 1.00 42.08 98 LEU A O 1
ATOM 803 N N . GLU A 1 100 ? 6.071 -10.273 -24.861 1.00 44.54 99 GLU A N 1
ATOM 804 C CA . GLU A 1 100 ? 7.548 -10.117 -24.778 1.00 45.80 99 GLU A CA 1
ATOM 805 C C . GLU A 1 100 ? 8.201 -9.712 -26.101 1.00 44.88 99 GLU A C 1
ATOM 806 O O . GLU A 1 100 ? 8.972 -8.744 -26.134 1.00 45.31 99 GLU A O 1
ATOM 812 N N . ARG A 1 101 ? 7.913 -10.452 -27.164 1.00 43.49 100 ARG A N 1
ATOM 813 C CA . ARG A 1 101 ? 8.397 -10.092 -28.506 1.00 43.64 100 ARG A CA 1
ATOM 814 C C . ARG A 1 101 ? 8.129 -8.628 -28.823 1.00 42.29 100 ARG A C 1
ATOM 815 O O . ARG A 1 101 ? 9.040 -7.903 -29.218 1.00 41.62 100 ARG A O 1
ATOM 823 N N . LYS A 1 102 ? 6.878 -8.219 -28.654 1.00 41.66 101 LYS A N 1
ATOM 824 C CA . LYS A 1 102 ? 6.466 -6.874 -28.997 1.00 42.69 101 LYS A CA 1
ATOM 825 C C . LYS A 1 102 ? 7.186 -5.819 -28.157 1.00 42.91 101 LYS A C 1
ATOM 826 O O . LYS A 1 102 ? 7.500 -4.749 -28.649 1.00 43.37 101 LYS A O 1
ATOM 829 N N . PHE A 1 103 ? 7.450 -6.120 -26.899 1.00 42.88 102 PHE A N 1
ATOM 830 C CA . PHE A 1 103 ? 8.124 -5.174 -26.007 1.00 43.24 102 PHE A CA 1
ATOM 831 C C . PHE A 1 103 ? 9.606 -5.018 -26.393 1.00 43.79 102 PHE A C 1
ATOM 832 O O . PHE A 1 103 ? 10.096 -3.906 -26.506 1.00 43.39 102 PHE A O 1
ATOM 840 N N . ARG A 1 104 ? 10.288 -6.134 -26.634 1.00 43.83 103 ARG A N 1
ATOM 841 C CA . ARG A 1 104 ? 11.664 -6.128 -27.118 1.00 44.69 103 ARG A CA 1
ATOM 842 C C . ARG A 1 104 ? 11.782 -5.356 -28.425 1.00 44.43 103 ARG A C 1
ATOM 843 O O . ARG A 1 104 ? 12.680 -4.556 -28.609 1.00 44.25 103 ARG A O 1
ATOM 846 N N . GLU A 1 105 ? 10.843 -5.581 -29.315 1.00 44.21 104 GLU A N 1
ATOM 847 C CA . GLU A 1 105 ? 10.854 -4.918 -30.598 1.00 45.18 104 GLU A CA 1
ATOM 848 C C . GLU A 1 105 ? 10.802 -3.396 -30.416 1.00 44.91 104 GLU A C 1
ATOM 849 O O . GLU A 1 105 ? 11.559 -2.659 -31.062 1.00 44.16 104 GLU A O 1
ATOM 855 N N . VAL A 1 106 ? 9.941 -2.919 -29.514 1.00 43.98 105 VAL A N 1
ATOM 856 C CA . VAL A 1 106 ? 9.762 -1.489 -29.365 1.00 43.19 105 VAL A CA 1
ATOM 857 C C . VAL A 1 106 ? 10.959 -0.859 -28.672 1.00 42.96 105 VAL A C 1
ATOM 858 O O . VAL A 1 106 ? 11.328 0.266 -28.986 1.00 43.95 105 VAL A O 1
ATOM 862 N N . MET A 1 107 ? 11.575 -1.566 -27.739 1.00 42.72 106 MET A N 1
ATOM 863 C CA . MET A 1 107 ? 12.739 -1.022 -27.049 1.00 42.78 106 MET A CA 1
ATOM 864 C C . MET A 1 107 ? 13.949 -1.102 -27.997 1.00 44.24 106 MET A C 1
ATOM 865 O O . MET A 1 107 ? 14.813 -0.242 -28.005 1.00 45.01 106 MET A O 1
ATOM 870 N N . LYS A 1 108 ? 14.004 -2.139 -28.820 1.00 44.69 107 LYS A N 1
ATOM 871 C CA . LYS A 1 108 ? 15.059 -2.226 -29.821 1.00 44.01 107 LYS A CA 1
ATOM 872 C C . LYS A 1 108 ? 14.977 -0.966 -30.708 1.00 43.33 107 LYS A C 1
ATOM 873 O O . LYS A 1 108 ? 15.986 -0.252 -30.956 1.00 41.37 107 LYS A O 1
ATOM 879 N N . GLU A 1 109 ? 13.765 -0.678 -31.164 1.00 42.59 108 GLU A N 1
ATOM 880 C CA . GLU A 1 109 ? 13.552 0.510 -31.997 1.00 43.54 108 GLU A CA 1
ATOM 881 C C . GLU A 1 109 ? 14.062 1.772 -31.252 1.00 43.57 108 GLU A C 1
ATOM 882 O O . GLU A 1 109 ? 14.719 2.658 -31.842 1.00 42.60 108 GLU A O 1
ATOM 885 N N . TYR A 1 110 ? 13.776 1.824 -29.949 1.00 42.87 109 TYR A N 1
ATOM 886 C CA . TYR A 1 110 ? 14.195 2.951 -29.121 1.00 43.84 109 TYR A CA 1
ATOM 887 C C . TYR A 1 110 ? 15.718 3.051 -29.044 1.00 43.29 109 TYR A C 1
ATOM 888 O O . TYR A 1 110 ? 16.266 4.113 -29.178 1.00 45.00 109 TYR A O 1
ATOM 897 N N . ASN A 1 111 ? 16.413 1.957 -28.817 1.00 43.19 110 ASN A N 1
ATOM 898 C CA . ASN A 1 111 ? 17.862 2.035 -28.806 1.00 44.20 110 ASN A CA 1
ATOM 899 C C . ASN A 1 111 ? 18.391 2.490 -30.168 1.00 43.32 110 ASN A C 1
ATOM 900 O O . ASN A 1 111 ? 19.250 3.352 -30.224 1.00 43.67 110 ASN A O 1
ATOM 905 N N . ALA A 1 112 ? 17.884 1.909 -31.258 1.00 42.80 111 ALA A N 1
ATOM 906 C CA . ALA A 1 112 ? 18.359 2.270 -32.606 1.00 42.26 111 ALA A CA 1
ATOM 907 C C . ALA A 1 112 ? 18.195 3.773 -32.820 1.00 42.83 111 ALA A C 1
ATOM 908 O O . ALA A 1 112 ? 19.040 4.398 -33.442 1.00 43.09 111 ALA A O 1
ATOM 910 N N . THR A 1 113 ? 17.129 4.344 -32.261 1.00 42.81 112 THR A N 1
ATOM 911 C CA . THR A 1 113 ? 16.847 5.773 -32.394 1.00 43.74 112 THR A CA 1
ATOM 912 C C . THR A 1 113 ? 17.855 6.627 -31.648 1.00 42.95 112 THR A C 1
ATOM 913 O O . THR A 1 113 ? 18.228 7.714 -32.098 1.00 42.65 112 THR A O 1
ATOM 917 N N . GLN A 1 114 ? 18.275 6.147 -30.493 1.00 42.77 113 GLN A N 1
ATOM 918 C CA . GLN A 1 114 ? 19.262 6.840 -29.696 1.00 42.98 113 GLN A CA 1
ATOM 919 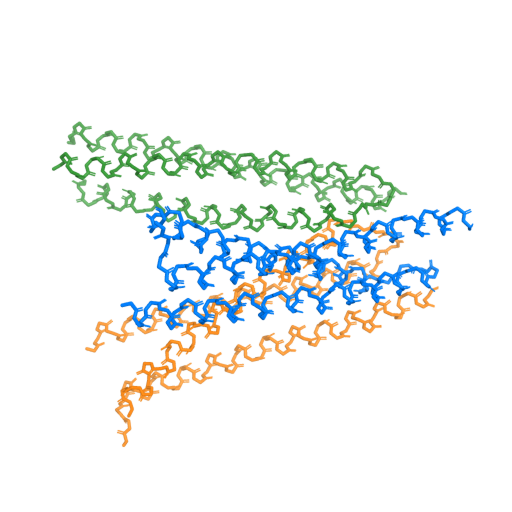C C . GLN A 1 114 ? 20.655 6.718 -30.356 1.00 43.00 113 GLN A C 1
ATOM 920 O O . GLN A 1 114 ? 21.438 7.673 -30.374 1.00 42.52 113 GLN A O 1
ATOM 926 N N . GLN A 1 115 ? 20.955 5.542 -30.902 1.00 42.79 114 GLN A N 1
ATOM 927 C CA . GLN A 1 115 ? 22.243 5.298 -31.552 1.00 43.37 114 GLN A CA 1
ATOM 928 C C . GLN A 1 115 ? 22.386 6.192 -32.803 1.00 44.71 114 GLN A C 1
ATOM 929 O O . GLN A 1 115 ? 23.438 6.816 -33.034 1.00 43.34 114 GLN A O 1
ATOM 935 N N . ASP A 1 116 ? 21.322 6.250 -33.596 1.00 44.69 115 ASP A N 1
ATOM 936 C CA . ASP A 1 116 ? 21.294 7.151 -34.716 1.00 46.22 115 ASP A CA 1
ATOM 937 C C . ASP A 1 116 ? 21.557 8.601 -34.303 1.00 46.38 115 ASP A C 1
ATOM 938 O O . ASP A 1 116 ? 22.389 9.286 -34.927 1.00 44.63 115 ASP A O 1
ATOM 943 N N . TYR A 1 117 ? 20.887 9.073 -33.253 1.00 46.31 116 TYR A N 1
ATOM 944 C CA . TYR A 1 117 ? 21.040 10.485 -32.887 1.00 47.11 116 TYR A CA 1
ATOM 945 C C . TYR A 1 117 ? 22.491 10.751 -32.557 1.00 48.39 116 TYR A C 1
ATOM 946 O O . TYR A 1 117 ? 23.089 11.711 -33.042 1.00 48.32 116 TYR A O 1
ATOM 955 N N . ARG A 1 118 ? 23.037 9.889 -31.710 1.00 49.92 117 ARG A N 1
ATOM 956 C CA . ARG A 1 118 ? 24.430 10.010 -31.265 1.00 50.91 117 ARG A CA 1
ATOM 957 C C . ARG A 1 118 ? 25.371 10.141 -32.457 1.00 50.94 117 ARG A C 1
ATOM 958 O O . ARG A 1 118 ? 26.243 10.998 -32.472 1.00 52.65 117 ARG A O 1
ATOM 966 N N . LYS A 1 119 ? 25.165 9.319 -33.464 1.00 50.39 118 LYS A N 1
ATOM 967 C CA . LYS A 1 119 ? 26.047 9.315 -34.625 1.00 50.09 118 LYS A CA 1
ATOM 968 C C . LYS A 1 119 ? 25.877 10.598 -35.427 1.00 49.68 118 LYS A C 1
ATOM 969 O O . LYS A 1 119 ? 26.851 11.298 -35.667 1.00 50.20 118 LYS A O 1
ATOM 975 N N . ARG A 1 120 ? 24.643 10.896 -35.827 1.00 48.98 119 ARG A N 1
ATOM 976 C CA . ARG A 1 120 ? 24.346 12.112 -36.561 1.00 48.05 119 ARG A CA 1
ATOM 977 C C . ARG A 1 120 ? 24.887 13.327 -35.811 1.00 48.30 119 ARG A C 1
ATOM 978 O O . ARG A 1 120 ? 25.493 14.216 -36.426 1.00 46.66 119 ARG A O 1
ATOM 986 N N . ALA A 1 121 ? 24.716 13.340 -34.488 1.00 48.04 120 ALA A N 1
ATOM 987 C CA . ALA A 1 121 ? 25.149 14.493 -33.689 1.00 48.61 120 ALA A CA 1
ATOM 988 C C . ALA A 1 121 ? 26.652 14.712 -33.836 1.00 48.29 120 ALA A C 1
ATOM 989 O O . ALA A 1 121 ? 27.110 15.833 -33.981 1.00 49.17 120 ALA A O 1
ATOM 991 N N . ARG A 1 122 ? 27.406 13.628 -33.798 1.00 47.90 121 ARG A N 1
ATOM 992 C CA . ARG A 1 122 ? 28.843 13.695 -33.849 1.00 47.39 121 ARG A CA 1
ATOM 993 C C . ARG A 1 122 ? 29.246 14.211 -35.214 1.00 46.96 121 ARG A C 1
ATOM 994 O O . ARG A 1 122 ? 30.117 15.068 -35.329 1.00 48.21 121 ARG A O 1
ATOM 1002 N N . LYS A 1 123 ? 28.573 13.716 -36.245 1.00 45.93 122 LYS A N 1
ATOM 1003 C CA . LYS A 1 123 ? 28.799 14.175 -37.606 1.00 44.08 122 LYS A CA 1
ATOM 1004 C C . LYS A 1 123 ? 28.581 15.670 -37.722 1.00 45.35 122 LYS A C 1
ATOM 1005 O O . LYS A 1 123 ? 29.396 16.384 -38.323 1.00 44.76 122 LYS A O 1
ATOM 1011 N N . ARG A 1 124 ? 27.464 16.136 -37.167 1.00 46.54 123 ARG A N 1
ATOM 1012 C CA . ARG A 1 124 ? 27.117 17.559 -37.209 1.00 47.73 123 ARG A CA 1
ATOM 1013 C C . ARG A 1 124 ? 28.209 18.373 -36.523 1.00 48.65 123 ARG A C 1
ATOM 1014 O O . ARG A 1 124 ? 28.737 19.327 -37.075 1.00 48.02 123 ARG A O 1
ATOM 1017 N N . ASN A 1 125 ? 28.557 17.944 -35.323 1.00 49.60 124 ASN A N 1
ATOM 1018 C CA . ASN A 1 125 ? 29.625 18.527 -34.534 1.00 50.21 124 ASN A CA 1
ATOM 1019 C C . ASN A 1 125 ? 30.902 18.720 -35.344 1.00 50.05 124 ASN A C 1
ATOM 1020 O O . ASN A 1 125 ? 31.600 19.709 -35.196 1.00 49.40 124 ASN A O 1
ATOM 1025 N N . LEU A 1 126 ? 31.211 17.761 -36.208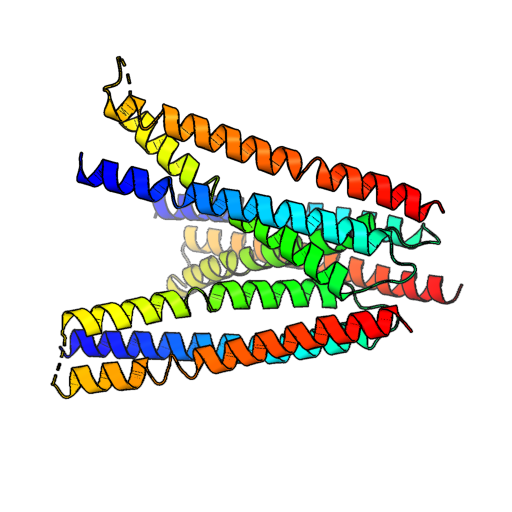 1.00 50.20 125 LEU A N 1
ATOM 1026 C CA . LEU A 1 126 ? 32.416 17.842 -37.047 1.00 49.48 125 LEU A CA 1
ATOM 1027 C C . LEU A 1 126 ? 32.235 18.764 -38.248 1.00 49.47 125 LEU A C 1
ATOM 1028 O O . LEU A 1 126 ? 33.204 19.196 -38.838 1.00 49.20 125 LEU A O 1
ATOM 1033 N N . GLU A 1 127 ? 30.988 19.027 -38.614 1.00 50.32 126 GLU A N 1
ATOM 1034 C CA . GLU A 1 127 ? 30.649 19.870 -39.761 1.00 50.42 126 GLU A CA 1
ATOM 1035 C C . GLU A 1 127 ? 30.556 21.335 -39.318 1.00 51.12 126 GLU A C 1
ATOM 1036 O O . GLU A 1 127 ? 31.583 22.005 -39.092 1.00 51.33 126 GLU A O 1
ATOM 1048 N N . ARG B 1 2 ? -20.585 9.039 12.382 1.00 53.60 1 ARG B N 1
ATOM 1049 C CA . ARG B 1 2 ? -20.264 10.051 11.395 1.00 50.75 1 ARG B CA 1
ATOM 1050 C C . ARG B 1 2 ? -19.069 10.857 11.877 1.00 48.77 1 ARG B C 1
ATOM 1051 O O . ARG B 1 2 ? -18.151 11.079 11.117 1.00 51.36 1 ARG B O 1
ATOM 1059 N N . ASP B 1 3 ? -19.043 11.248 13.142 1.00 46.99 2 ASP B N 1
ATOM 1060 C CA . ASP B 1 3 ? -17.950 12.075 13.660 1.00 46.33 2 ASP B CA 1
ATOM 1061 C C . ASP B 1 3 ? -16.622 11.453 13.309 1.00 46.00 2 ASP B C 1
ATOM 1062 O O . ASP B 1 3 ? -15.674 12.137 12.989 1.00 46.13 2 ASP B O 1
ATOM 1067 N N . LYS B 1 4 ? -16.548 10.139 13.382 1.00 47.00 3 LYS B N 1
ATOM 1068 C CA . LYS B 1 4 ? -15.307 9.443 13.095 1.00 46.75 3 LYS B CA 1
ATOM 1069 C C . LYS B 1 4 ? -14.955 9.673 11.623 1.00 46.53 3 LYS B C 1
ATOM 1070 O O . LYS B 1 4 ? -13.800 10.008 11.266 1.00 44.39 3 LYS B O 1
ATOM 1073 N N . PHE B 1 5 ? -15.969 9.531 10.773 1.00 46.08 4 PHE B N 1
ATOM 1074 C CA . PHE B 1 5 ? -15.750 9.624 9.334 1.00 46.39 4 PHE B CA 1
ATOM 1075 C C . PHE B 1 5 ? -15.572 11.063 8.857 1.00 45.66 4 PHE B C 1
ATOM 1076 O O . PHE B 1 5 ? -14.865 11.298 7.892 1.00 44.95 4 PHE B O 1
ATOM 1084 N N . MET B 1 6 ? -16.193 12.020 9.541 1.00 45.94 5 MET B N 1
ATOM 1085 C CA . MET B 1 6 ? -16.029 13.429 9.181 1.00 46.96 5 MET B CA 1
ATOM 1086 C C . MET B 1 6 ? -14.632 13.891 9.571 1.00 46.65 5 MET B C 1
ATOM 1087 O O . MET B 1 6 ? -13.978 14.631 8.838 1.00 45.23 5 MET B O 1
ATOM 1092 N N . ASP B 1 7 ? -14.191 13.470 10.752 1.00 46.68 6 ASP B N 1
ATOM 1093 C CA . ASP B 1 7 ? -12.851 13.816 11.186 1.00 47.20 6 ASP B CA 1
ATOM 1094 C C . ASP B 1 7 ? -11.877 13.323 10.129 1.00 46.09 6 ASP B C 1
ATOM 1095 O O . ASP B 1 7 ? -11.002 14.040 9.707 1.00 47.72 6 ASP B O 1
ATOM 1100 N N . GLU B 1 8 ? -12.074 12.107 9.662 1.00 45.32 7 GLU B N 1
ATOM 1101 C CA . GLU B 1 8 ? -11.206 11.532 8.662 1.00 46.05 7 GLU B CA 1
ATOM 1102 C C . GLU B 1 8 ? -11.323 12.313 7.333 1.00 45.15 7 GLU B C 1
ATOM 1103 O O . GLU B 1 8 ? -10.333 12.570 6.658 1.00 43.71 7 GLU B O 1
ATOM 1109 N N . PHE B 1 9 ? -12.537 12.711 6.980 1.00 44.11 8 PHE B N 1
ATOM 1110 C CA . PHE B 1 9 ? -12.741 13.492 5.778 1.00 43.10 8 PHE B CA 1
ATOM 1111 C C . PHE B 1 9 ? -11.931 14.760 5.849 1.00 42.97 8 PHE B C 1
ATOM 1112 O O . PHE B 1 9 ? -11.228 15.094 4.911 1.00 44.29 8 PHE B O 1
ATOM 1120 N N . PHE B 1 10 ? -12.030 15.478 6.961 1.00 42.61 9 PHE B N 1
ATOM 1121 C CA . PHE B 1 10 ? -11.289 16.734 7.125 1.00 41.86 9 PHE B CA 1
ATOM 1122 C C . PHE B 1 10 ? -9.783 16.511 7.110 1.00 42.31 9 PHE B C 1
ATOM 1123 O O . PHE B 1 10 ? -9.039 17.360 6.634 1.00 41.44 9 PHE B O 1
ATOM 1131 N N . LYS B 1 11 ? -9.331 15.381 7.631 1.00 42.29 10 LYS B N 1
ATOM 1132 C CA . LYS B 1 11 ? -7.913 15.046 7.491 1.00 43.83 10 LYS B CA 1
ATOM 1133 C C . LYS B 1 11 ? -7.533 14.767 6.014 1.00 43.14 10 LYS B C 1
ATOM 1134 O O . LYS B 1 11 ? -6.488 15.175 5.550 1.00 41.02 10 LYS B O 1
ATOM 1140 N N . GLN B 1 12 ? -8.401 14.085 5.279 1.00 44.01 11 GLN B N 1
ATOM 1141 C CA . GLN B 1 12 ? -8.128 13.811 3.874 1.00 44.90 11 GLN B CA 1
ATOM 1142 C C . GLN B 1 12 ? -8.022 15.130 3.123 1.00 45.40 11 GLN B C 1
ATOM 1143 O O . GLN B 1 12 ? -7.137 15.307 2.300 1.00 43.07 11 GLN B O 1
ATOM 1149 N N . VAL B 1 13 ? -8.918 16.059 3.458 1.00 46.58 12 VAL B N 1
ATOM 1150 C CA . VAL B 1 13 ? -8.925 17.399 2.864 1.00 47.20 12 VAL B CA 1
ATOM 1151 C C . VAL B 1 13 ? -7.585 18.138 3.056 1.00 48.83 12 VAL B C 1
ATOM 1152 O O . VAL B 1 13 ? -7.059 18.709 2.087 1.00 46.54 12 VAL B O 1
ATOM 1156 N N . GLU B 1 14 ? -7.075 18.157 4.287 1.00 51.00 13 GLU B N 1
ATOM 1157 C CA A GLU B 1 14 ? -5.799 18.804 4.571 0.50 51.94 13 GLU B CA 1
ATOM 1158 C CA B GLU B 1 14 ? -5.803 18.792 4.592 0.50 51.89 13 GLU B CA 1
ATOM 1159 C C . GLU B 1 14 ? -4.666 18.150 3.772 1.00 51.16 13 GLU B C 1
ATOM 1160 O O . GLU B 1 14 ? -3.793 18.844 3.244 1.00 50.78 13 GLU B O 1
ATOM 1171 N N . GLU B 1 15 ? -4.685 16.819 3.660 1.00 47.93 14 GLU B N 1
ATOM 1172 C CA . GLU B 1 15 ? -3.671 16.100 2.859 1.00 46.31 14 GLU B CA 1
ATOM 1173 C C . GLU B 1 15 ? -3.660 16.666 1.429 1.00 43.87 14 GLU B C 1
ATOM 1174 O O . GLU B 1 15 ? -2.638 17.104 0.932 1.00 41.70 14 GLU B O 1
ATOM 1180 N N . ILE B 1 16 ? -4.831 16.676 0.811 1.00 42.48 15 ILE B N 1
ATOM 1181 C CA . ILE B 1 16 ? -5.013 17.188 -0.524 1.00 43.42 15 ILE B CA 1
ATOM 1182 C C . ILE B 1 16 ? -4.574 18.658 -0.651 1.00 44.47 15 ILE B C 1
ATOM 1183 O O . ILE B 1 16 ? -3.918 18.996 -1.619 1.00 45.24 15 ILE B O 1
ATOM 1188 N N . ARG B 1 17 ? -4.930 19.506 0.312 1.00 44.78 16 ARG B N 1
ATOM 1189 C CA . ARG B 1 17 ? -4.490 20.902 0.332 1.00 45.04 16 ARG B CA 1
ATOM 1190 C C . ARG B 1 17 ? -2.979 21.023 0.397 1.00 44.73 16 ARG B C 1
ATOM 1191 O O . ARG B 1 17 ? -2.405 21.880 -0.230 1.00 46.50 16 ARG B O 1
ATOM 1199 N N . GLN B 1 18 ? -2.329 20.190 1.190 1.00 45.41 17 GLN B N 1
ATOM 1200 C CA . GLN B 1 18 ? -0.857 20.172 1.225 1.00 45.66 17 GLN B CA 1
ATOM 1201 C C . GLN B 1 18 ? -0.242 19.761 -0.121 1.00 44.01 17 GLN B C 1
ATOM 1202 O O . GLN B 1 18 ? 0.786 20.313 -0.546 1.00 43.10 17 GLN B O 1
ATOM 1208 N N . TYR B 1 19 ? -0.872 18.808 -0.789 1.00 43.62 18 TYR B N 1
ATOM 1209 C CA . TYR B 1 19 ? -0.361 18.348 -2.082 1.00 44.08 18 TYR B CA 1
ATOM 1210 C C . TYR B 1 19 ? -0.568 19.419 -3.138 1.00 43.45 18 TYR B C 1
ATOM 1211 O O . TYR B 1 19 ? 0.278 19.640 -3.983 1.00 44.11 18 TYR B O 1
ATOM 1220 N N . ILE B 1 20 ? -1.671 2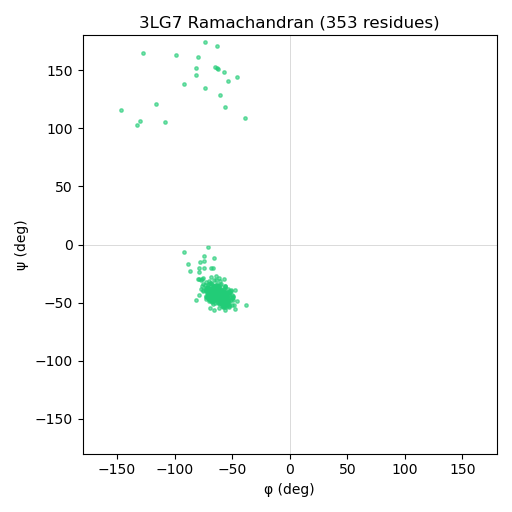0.130 -3.077 1.00 42.91 19 ILE B N 1
ATOM 1221 C CA . ILE B 1 20 ? -1.868 21.200 -4.036 1.00 42.68 19 ILE B CA 1
ATOM 1222 C C . ILE B 1 20 ? -0.877 22.353 -3.809 1.00 42.92 19 ILE B C 1
ATOM 1223 O O . ILE B 1 20 ? -0.317 22.870 -4.754 1.00 42.84 19 ILE B O 1
ATOM 1228 N N . ASP B 1 21 ? -0.690 22.768 -2.561 1.00 43.49 20 ASP B N 1
ATOM 1229 C CA . ASP B 1 21 ? 0.343 23.740 -2.250 1.00 44.20 20 ASP B CA 1
ATOM 1230 C C . ASP B 1 21 ? 1.719 23.256 -2.774 1.00 43.68 20 ASP B C 1
ATOM 1231 O O . ASP B 1 21 ? 2.489 24.029 -3.350 1.00 43.66 20 ASP B O 1
ATOM 1236 N N . ARG B 1 22 ? 2.020 21.974 -2.585 1.00 42.53 21 ARG B N 1
ATOM 1237 C CA . ARG B 1 22 ? 3.276 21.430 -3.085 1.00 41.42 21 ARG B CA 1
ATOM 1238 C C . ARG B 1 22 ? 3.412 21.641 -4.601 1.00 41.45 21 ARG B C 1
ATOM 1239 O O . ARG B 1 22 ? 4.482 22.030 -5.088 1.00 41.98 21 ARG B O 1
ATOM 1247 N N . ILE B 1 23 ? 2.347 21.351 -5.333 1.00 41.08 22 ILE B N 1
ATOM 1248 C CA . ILE B 1 23 ? 2.294 21.599 -6.763 1.00 42.37 22 ILE B CA 1
ATOM 1249 C C . ILE B 1 23 ? 2.501 23.094 -7.090 1.00 43.44 22 ILE B C 1
ATOM 1250 O O . ILE B 1 23 ? 3.308 23.448 -7.944 1.00 44.65 22 ILE B O 1
ATOM 1255 N N . ALA B 1 24 ? 1.783 23.964 -6.397 1.00 43.10 23 ALA B N 1
ATOM 1256 C CA . ALA B 1 24 ? 1.903 25.39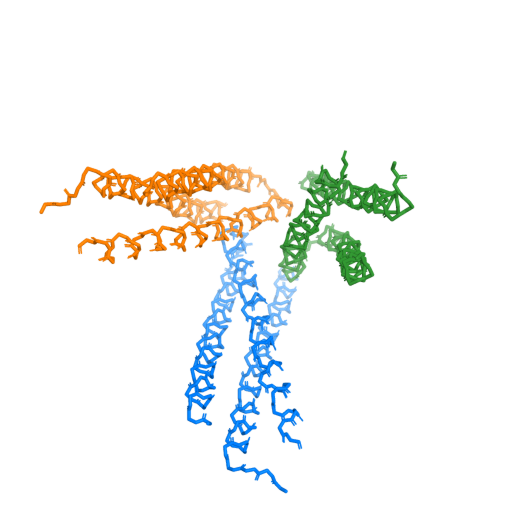3 -6.645 1.00 43.36 23 ALA B CA 1
ATOM 1257 C C . ALA B 1 24 ? 3.373 25.819 -6.483 1.00 43.37 23 ALA B C 1
ATOM 1258 O O . ALA B 1 24 ? 3.957 26.451 -7.368 1.00 42.43 23 ALA B O 1
ATOM 1260 N N . GLU B 1 25 ? 3.973 25.420 -5.371 1.00 45.00 24 GLU B N 1
ATOM 1261 C CA . GLU B 1 25 ? 5.377 25.728 -5.098 1.00 45.96 24 GLU B CA 1
ATOM 1262 C C . GLU B 1 25 ? 6.291 25.204 -6.218 1.00 45.57 24 GLU B C 1
ATOM 1263 O O . GLU B 1 25 ? 7.203 25.899 -6.656 1.00 44.34 24 GLU B O 1
ATOM 1269 N N . ASN B 1 26 ? 6.014 24.006 -6.723 1.00 45.44 25 ASN B N 1
ATOM 1270 C CA . ASN B 1 26 ? 6.848 23.429 -7.780 1.00 45.32 25 ASN B CA 1
ATOM 1271 C C . ASN B 1 26 ? 6.704 24.202 -9.089 1.00 45.19 25 ASN B C 1
ATOM 1272 O O . ASN B 1 26 ? 7.631 24.303 -9.888 1.00 44.63 25 ASN B O 1
ATOM 1277 N N . VAL B 1 27 ? 5.507 24.719 -9.321 1.00 45.03 26 VAL B N 1
ATOM 1278 C CA . VAL B 1 27 ? 5.253 25.465 -10.525 1.00 45.25 26 VAL B CA 1
ATOM 1279 C C . VAL B 1 27 ? 6.056 26.773 -10.541 1.00 44.86 26 VAL B C 1
ATOM 1280 O O . VAL B 1 27 ? 6.677 27.073 -11.554 1.00 45.02 26 VAL B O 1
ATOM 1284 N N . GLU B 1 28 ? 6.065 27.511 -9.424 1.00 44.05 27 GLU B N 1
ATOM 1285 C CA . GLU B 1 28 ? 6.929 28.677 -9.272 1.00 44.64 27 GLU B CA 1
ATOM 1286 C C . GLU B 1 28 ? 8.395 28.306 -9.539 1.00 44.08 27 GLU B C 1
ATOM 1287 O O . GLU B 1 28 ? 9.085 28.963 -10.343 1.00 45.87 27 GLU B O 1
ATOM 1293 N N . GLU B 1 29 ? 8.880 27.240 -8.917 1.00 42.62 28 GLU B N 1
ATOM 1294 C CA . GLU B 1 29 ? 10.231 26.760 -9.204 1.00 42.51 28 GLU B CA 1
ATOM 1295 C C . GLU B 1 29 ? 10.441 26.356 -10.656 1.00 41.97 28 GLU B C 1
ATOM 1296 O O . GLU B 1 29 ? 11.484 26.620 -11.229 1.00 41.05 28 GLU B O 1
ATOM 1302 N N . VAL B 1 30 ? 9.439 25.750 -11.285 1.00 41.57 29 VAL B N 1
ATOM 1303 C CA . VAL B 1 30 ? 9.587 25.448 -12.695 1.00 40.13 29 VAL B CA 1
ATOM 1304 C C . VAL B 1 30 ? 9.785 26.731 -13.500 1.00 39.32 29 VAL B C 1
ATOM 1305 O O . VAL B 1 30 ? 10.645 26.755 -14.388 1.00 40.08 29 VAL B O 1
ATOM 1309 N N . ALA B 1 31 ? 9.011 27.777 -13.190 1.00 37.24 30 ALA B N 1
ATOM 1310 C CA . ALA B 1 31 ? 9.176 29.074 -13.867 1.00 37.29 30 ALA B CA 1
ATOM 1311 C C . ALA B 1 31 ? 10.580 29.653 -13.650 1.00 36.64 30 ALA B C 1
ATOM 1312 O O . ALA B 1 31 ? 11.197 30.086 -14.606 1.00 37.14 30 ALA B O 1
ATOM 1314 N N . ARG B 1 32 ? 11.094 29.622 -12.425 1.00 37.30 31 ARG B N 1
ATOM 1315 C CA . ARG B 1 32 ? 12.477 30.060 -12.166 1.00 37.86 31 ARG B CA 1
ATOM 1316 C C . ARG B 1 32 ? 13.494 29.258 -12.958 1.00 38.18 31 ARG B C 1
ATOM 1317 O O . ARG B 1 32 ? 14.474 29.830 -13.477 1.00 39.69 31 ARG B O 1
ATOM 1322 N N . GLN B 1 33 ? 13.276 27.947 -13.089 1.00 37.83 32 GLN B N 1
ATOM 1323 C CA . GLN B 1 33 ? 14.194 27.119 -13.893 1.00 37.87 32 GLN B CA 1
ATOM 1324 C C . GLN B 1 33 ? 14.107 27.527 -15.352 1.00 38.35 32 GLN B C 1
ATOM 1325 O O . GLN B 1 33 ? 15.143 27.662 -16.015 1.00 38.29 32 GLN B O 1
ATOM 1331 N N . HIS B 1 34 ? 12.878 27.737 -15.849 1.00 37.60 33 HIS B N 1
ATOM 1332 C CA . HIS B 1 34 ? 12.708 28.255 -17.198 1.00 37.37 33 HIS B CA 1
ATOM 1333 C C . HIS B 1 34 ? 13.490 29.538 -17.392 1.00 37.52 33 HIS B C 1
ATOM 1334 O O . HIS B 1 34 ? 14.156 29.697 -18.405 1.00 39.17 33 HIS B O 1
ATOM 1341 N N . GLN B 1 35 ? 13.410 30.474 -16.442 1.00 37.63 34 GLN B N 1
ATOM 1342 C CA . GLN B 1 35 ? 14.122 31.752 -16.588 1.00 37.05 34 GLN B CA 1
ATOM 1343 C C . GLN B 1 35 ? 15.659 31.576 -16.546 1.00 36.59 34 GLN B C 1
ATOM 1344 O O . GLN B 1 35 ? 16.380 32.119 -17.374 1.00 35.89 34 GLN B O 1
ATOM 1346 N N . ALA B 1 36 ? 16.155 30.814 -15.585 1.00 36.73 35 ALA B N 1
ATOM 1347 C CA . ALA B 1 36 ? 17.593 30.553 -15.498 1.00 36.06 35 ALA B CA 1
ATOM 1348 C C . ALA B 1 36 ? 18.109 29.889 -16.789 1.00 36.75 35 ALA B C 1
ATOM 1349 O O . ALA B 1 36 ? 19.105 30.320 -17.363 1.00 39.07 35 ALA B O 1
ATOM 1351 N N . ILE B 1 37 ? 17.413 28.868 -17.274 1.00 37.29 36 ILE B N 1
ATOM 1352 C CA . ILE B 1 37 ? 17.811 28.174 -18.504 1.00 36.70 36 ILE B CA 1
ATOM 1353 C C . ILE B 1 37 ? 17.842 29.125 -19.693 1.00 37.51 36 ILE B C 1
ATOM 1354 O O . ILE B 1 37 ? 18.820 29.159 -20.441 1.00 37.63 36 ILE B O 1
ATOM 1359 N N . LEU B 1 38 ? 16.784 29.910 -19.875 1.00 37.21 37 LEU B N 1
ATOM 1360 C CA . LEU B 1 38 ? 16.737 30.835 -21.014 1.00 37.74 37 LEU B CA 1
ATOM 1361 C C . LEU B 1 38 ? 17.629 32.070 -20.854 1.00 37.04 37 LEU B C 1
ATOM 1362 O O . LEU B 1 38 ? 17.971 32.685 -21.826 1.00 37.60 37 LEU B O 1
ATOM 1367 N N . ALA B 1 39 ? 18.027 32.423 -19.642 1.00 37.41 38 ALA B N 1
ATOM 1368 C CA . ALA B 1 39 ? 18.812 33.657 -19.440 1.00 38.22 38 ALA B CA 1
ATOM 1369 C C . ALA B 1 39 ? 20.305 33.440 -19.580 1.00 38.65 38 ALA B C 1
ATOM 1370 O O . ALA B 1 39 ? 21.043 34.389 -19.715 1.00 39.23 38 ALA B O 1
ATOM 1372 N N . SER B 1 40 ? 20.749 32.191 -19.521 1.00 40.43 39 SER B N 1
ATOM 1373 C CA . SER B 1 40 ? 22.176 31.885 -19.462 1.00 40.49 39 SER B CA 1
ATOM 1374 C C . SER B 1 40 ? 22.744 31.670 -20.848 1.00 40.08 39 SER B C 1
ATOM 1375 O O . SER B 1 40 ? 22.119 31.020 -21.661 1.00 39.23 39 SER B O 1
ATOM 1378 N N . PRO B 1 41 ? 23.949 32.207 -21.113 1.00 40.04 40 PRO B N 1
ATOM 1379 C CA . PRO B 1 41 ? 24.573 32.023 -22.437 1.00 40.08 40 PRO B CA 1
ATOM 1380 C C . PRO B 1 41 ? 25.135 30.617 -22.683 1.00 40.09 40 PRO B C 1
ATOM 1381 O O . PRO B 1 41 ? 25.436 30.282 -23.817 1.00 39.39 40 PRO B O 1
ATOM 1385 N N . ASN B 1 42 ? 25.277 29.812 -21.630 1.00 40.30 41 ASN B N 1
ATOM 1386 C CA . ASN B 1 42 ? 25.714 28.417 -21.779 1.00 40.01 41 ASN B CA 1
ATOM 1387 C C . ASN B 1 42 ? 24.776 27.426 -21.092 1.00 40.30 41 ASN B C 1
ATOM 1388 O O . ASN B 1 42 ? 23.961 27.800 -20.242 1.00 41.52 41 ASN B O 1
ATOM 1393 N N . PRO B 1 43 ? 24.911 26.146 -21.427 1.00 39.69 42 PRO B N 1
ATOM 1394 C CA . PRO B 1 43 ? 24.080 25.176 -20.728 1.00 39.17 42 PRO B CA 1
ATOM 1395 C C . PRO B 1 43 ? 24.437 25.127 -19.252 1.00 38.87 42 PRO B C 1
ATOM 1396 O O . PRO B 1 43 ? 25.554 25.444 -18.858 1.00 39.49 42 PRO B O 1
ATOM 1400 N N . ASN B 1 44 ? 23.465 24.756 -18.436 1.00 38.74 43 ASN B N 1
ATOM 1401 C CA . ASN B 1 44 ? 23.716 24.382 -17.069 1.00 37.23 43 ASN B CA 1
ATOM 1402 C C . ASN B 1 44 ? 22.967 23.082 -16.826 1.00 36.61 43 ASN B C 1
ATOM 1403 O O . ASN B 1 44 ? 21.763 23.101 -16.638 1.00 37.53 43 ASN B O 1
ATOM 1408 N N . TRP B 1 45 ? 23.664 21.956 -16.819 1.00 34.92 44 TRP B N 1
ATOM 1409 C CA . TRP B 1 45 ? 22.959 20.679 -16.768 1.00 35.08 44 TRP B CA 1
ATOM 1410 C C . TRP B 1 45 ? 22.253 20.450 -15.439 1.00 34.78 44 TRP B C 1
ATOM 1411 O O . TRP B 1 45 ? 21.332 19.664 -15.376 1.00 35.09 44 TRP B O 1
ATOM 1422 N N . PHE B 1 46 ? 22.657 21.140 -14.385 1.00 34.87 45 PHE B N 1
ATOM 1423 C CA . PHE B 1 46 ? 21.919 21.039 -13.135 1.00 35.81 45 PHE B CA 1
ATOM 1424 C C . PHE B 1 46 ? 20.564 21.663 -13.334 1.00 35.19 45 PHE B C 1
ATOM 1425 O O . PHE B 1 46 ? 19.550 21.096 -12.927 1.00 36.18 45 PHE B O 1
ATOM 1433 N N . ASP B 1 47 ? 20.541 22.834 -13.933 1.00 33.48 46 ASP B N 1
ATOM 1434 C CA . ASP B 1 47 ? 19.257 23.492 -14.163 1.00 33.83 46 ASP B CA 1
ATOM 1435 C C . ASP B 1 47 ? 18.322 22.607 -14.979 1.00 34.13 46 ASP B C 1
ATOM 1436 O O . ASP B 1 47 ? 17.120 22.541 -14.700 1.00 33.30 46 ASP B O 1
ATOM 1441 N N . ILE B 1 48 ? 18.871 21.905 -15.966 1.00 34.61 47 ILE B N 1
ATOM 1442 C CA . ILE B 1 48 ? 18.073 20.991 -16.771 1.00 35.60 47 ILE B CA 1
ATOM 1443 C C . ILE B 1 48 ? 17.604 19.812 -15.912 1.00 36.35 47 ILE B C 1
ATOM 1444 O O . ILE B 1 48 ? 16.420 19.462 -15.918 1.00 35.87 47 ILE B O 1
ATOM 1449 N N . SER B 1 49 ? 18.517 19.230 -15.144 1.00 36.01 48 SER B N 1
ATOM 1450 C CA . SER B 1 49 ? 18.153 18.130 -14.241 1.00 36.26 48 SER B CA 1
ATOM 1451 C C . SER B 1 49 ? 17.070 18.491 -13.236 1.00 36.69 48 SER B C 1
ATOM 1452 O O . SER B 1 49 ? 16.179 17.696 -12.962 1.00 36.71 48 SER B O 1
ATOM 1455 N N . GLN B 1 50 ? 17.162 19.690 -12.677 1.00 37.28 49 GLN B N 1
ATOM 1456 C CA . GLN B 1 50 ? 16.211 20.133 -11.662 1.00 36.62 49 GLN B CA 1
ATOM 1457 C C . GLN B 1 50 ? 14.863 20.429 -12.295 1.00 36.89 49 GLN B C 1
ATOM 1458 O O . GLN B 1 50 ? 13.855 20.145 -11.722 1.00 37.59 49 GLN B O 1
ATOM 1464 N N . LEU B 1 51 ? 14.836 20.984 -13.492 1.00 37.95 50 LEU B N 1
ATOM 1465 C CA . LEU B 1 51 ? 13.552 21.231 -14.158 1.00 38.34 50 LEU B CA 1
ATOM 1466 C C . LEU B 1 51 ? 12.810 19.904 -14.289 1.00 39.45 50 LEU B C 1
ATOM 1467 O O . LEU B 1 51 ? 11.635 19.784 -13.907 1.00 40.60 50 LEU B O 1
ATOM 1472 N N . LEU B 1 52 ? 13.519 18.903 -14.804 1.00 38.96 51 LEU B N 1
ATOM 1473 C CA . LEU B 1 52 ? 12.970 17.582 -15.019 1.00 39.28 51 LEU B CA 1
ATOM 1474 C C . LEU B 1 52 ? 12.509 16.936 -13.703 1.00 39.40 51 LEU B C 1
ATOM 1475 O O . LEU B 1 52 ? 11.411 16.333 -13.639 1.00 38.59 51 LEU B O 1
ATOM 1480 N N . TRP B 1 53 ? 13.317 17.081 -12.657 1.00 37.03 52 TRP B N 1
ATOM 1481 C CA . TRP B 1 53 ? 12.900 16.615 -11.366 1.00 38.33 52 TRP B CA 1
ATOM 1482 C C . TRP B 1 53 ? 11.576 17.242 -10.935 1.00 37.82 52 TRP B C 1
ATOM 1483 O O . TRP B 1 53 ? 10.656 16.538 -10.521 1.00 37.43 52 TRP B O 1
ATOM 1494 N N . LEU B 1 54 ? 11.484 18.560 -11.042 1.00 37.22 53 LEU B N 1
ATOM 1495 C CA . LEU B 1 54 ? 10.254 19.258 -10.687 1.00 37.70 53 LEU B CA 1
ATOM 1496 C C . LEU B 1 54 ? 9.038 18.762 -11.485 1.00 38.06 53 LEU B C 1
ATOM 1497 O O . LEU B 1 54 ? 7.957 18.606 -10.934 1.00 40.00 53 LEU B O 1
ATOM 1502 N N . MET B 1 55 ? 9.203 18.513 -12.774 1.00 37.83 54 MET B N 1
ATOM 1503 C CA . MET B 1 55 ? 8.068 18.072 -13.604 1.00 38.32 54 MET B CA 1
ATOM 1504 C C . MET B 1 55 ? 7.635 16.653 -13.207 1.00 38.18 54 MET B C 1
ATOM 1505 O O . MET B 1 55 ? 6.450 16.310 -13.276 1.00 37.13 54 MET B O 1
ATOM 1510 N N . ALA B 1 56 ? 8.607 15.839 -12.797 1.00 37.17 55 ALA B N 1
ATOM 1511 C CA . ALA B 1 56 ? 8.339 14.488 -12.313 1.00 36.12 55 ALA B CA 1
ATOM 1512 C C . ALA B 1 56 ? 7.570 14.545 -11.020 1.00 36.60 55 ALA B C 1
ATOM 1513 O O . ALA B 1 56 ? 6.646 13.746 -10.802 1.00 37.00 55 ALA B O 1
ATOM 1515 N N . ASP B 1 57 ? 7.926 15.487 -10.152 1.00 37.64 56 ASP B N 1
ATOM 1516 C CA . ASP B 1 57 ? 7.236 15.619 -8.847 1.00 38.14 56 ASP B CA 1
ATOM 1517 C C . ASP B 1 57 ? 5.819 16.158 -9.011 1.00 39.31 56 ASP B C 1
ATOM 1518 O O . ASP B 1 57 ? 4.875 15.699 -8.355 1.00 38.50 56 ASP B O 1
ATOM 1523 N N . ILE B 1 58 ? 5.668 17.149 -9.884 1.00 40.89 57 ILE B N 1
ATOM 1524 C CA . ILE B 1 58 ? 4.331 17.659 -10.200 1.00 42.68 57 ILE B CA 1
ATOM 1525 C C . ILE B 1 58 ? 3.437 16.501 -10.701 1.00 43.55 57 ILE B C 1
ATOM 1526 O O . ILE B 1 58 ? 2.349 16.257 -10.171 1.00 43.97 57 ILE B O 1
ATOM 1531 N N . LYS B 1 59 ? 3.905 15.773 -11.703 1.00 43.26 58 LYS B N 1
ATOM 1532 C CA . LYS B 1 59 ? 3.136 14.652 -12.213 1.00 43.93 58 LYS B CA 1
ATOM 1533 C C . LYS B 1 59 ? 2.742 13.690 -11.083 1.00 45.15 58 LYS B C 1
ATOM 1534 O O . LYS B 1 59 ? 1.584 13.346 -10.933 1.00 45.49 58 LYS B O 1
ATOM 1540 N N . GLU B 1 60 ? 3.725 13.232 -10.322 1.00 46.02 59 GLU B N 1
ATOM 1541 C CA . GLU B 1 60 ? 3.484 12.283 -9.255 1.00 47.40 59 GLU B CA 1
ATOM 1542 C C . GLU B 1 60 ? 2.471 12.829 -8.253 1.00 46.30 59 GLU B C 1
ATOM 1543 O O . GLU B 1 60 ? 1.519 12.149 -7.907 1.00 46.40 59 GLU B O 1
ATOM 1549 N N . THR B 1 61 ? 2.663 14.067 -7.810 1.00 45.54 60 THR B N 1
ATOM 1550 C CA . THR B 1 61 ? 1.766 14.681 -6.813 1.00 45.63 60 THR B CA 1
ATOM 1551 C C . THR B 1 61 ? 0.321 14.888 -7.345 1.00 45.78 60 THR B C 1
ATOM 1552 O O . THR B 1 61 ? -0.651 14.708 -6.628 1.00 45.46 60 THR B O 1
ATOM 1556 N N . ALA B 1 62 ? 0.193 15.266 -8.603 1.00 44.74 61 ALA B N 1
ATOM 1557 C CA . ALA B 1 62 ? -1.118 15.533 -9.171 1.00 45.11 61 ALA B CA 1
ATOM 1558 C C . ALA B 1 62 ? -1.877 14.230 -9.274 1.00 44.56 61 ALA B C 1
ATOM 1559 O O . ALA B 1 62 ? -3.065 14.179 -9.055 1.00 48.13 61 ALA B O 1
ATOM 1561 N N . ASN B 1 63 ? -1.214 13.163 -9.629 1.00 43.86 62 ASN B N 1
ATOM 1562 C CA A ASN B 1 63 ? -1.889 11.889 -9.739 0.50 43.70 62 ASN B CA 1
ATOM 1563 C CA B ASN B 1 63 ? -1.913 11.897 -9.750 0.50 43.65 62 ASN B CA 1
ATOM 1564 C C . ASN B 1 63 ? -2.517 11.509 -8.413 1.00 43.09 62 ASN B C 1
ATOM 1565 O O . ASN B 1 63 ? -3.623 11.001 -8.367 1.00 42.91 62 ASN B O 1
ATOM 1574 N N . GLU B 1 64 ? -1.796 11.779 -7.333 1.00 44.10 63 GLU B N 1
ATOM 1575 C CA . GLU B 1 64 ? -2.275 11.468 -5.995 1.00 45.19 63 GLU B CA 1
ATOM 1576 C C . GLU B 1 64 ? -3.468 12.329 -5.687 1.00 45.45 63 GLU B C 1
ATOM 1577 O O . GLU B 1 64 ? -4.453 11.872 -5.105 1.00 46.13 63 GLU B O 1
ATOM 1583 N N . VAL B 1 65 ? -3.406 13.585 -6.099 1.00 46.08 64 VAL B N 1
ATOM 1584 C CA . VAL B 1 65 ? -4.547 14.460 -5.887 1.00 45.11 64 VAL B CA 1
ATOM 1585 C C . VAL B 1 65 ? -5.760 13.938 -6.622 1.00 45.52 64 VAL B C 1
ATOM 1586 O O . VAL B 1 65 ? -6.831 13.816 -6.026 1.00 46.46 64 VAL B O 1
ATOM 1590 N N . ARG B 1 66 ? -5.605 13.607 -7.899 1.00 45.80 65 ARG B N 1
ATOM 1591 C CA A ARG B 1 66 ? -6.726 13.075 -8.671 0.50 45.50 65 ARG B CA 1
ATOM 1592 C CA B ARG B 1 66 ? -6.703 13.059 -8.685 0.50 45.61 65 ARG B CA 1
ATOM 1593 C C . ARG B 1 66 ? -7.273 11.832 -7.998 1.00 45.61 65 ARG B C 1
ATOM 1594 O O . ARG B 1 66 ? -8.460 11.707 -7.852 1.00 46.89 65 ARG B O 1
ATOM 1609 N N . LYS B 1 67 ? -6.400 10.920 -7.587 1.00 45.83 66 LYS B N 1
ATOM 1610 C CA . LYS B 1 67 ? -6.852 9.705 -6.907 1.00 46.36 66 LYS B CA 1
ATOM 1611 C C . LYS B 1 67 ? -7.639 10.006 -5.623 1.00 45.70 66 LYS B C 1
ATOM 1612 O O . LYS B 1 67 ? -8.706 9.438 -5.407 1.00 44.99 66 LYS B O 1
ATOM 1616 N N . LYS B 1 68 ? -7.105 10.885 -4.784 1.00 45.54 67 LYS B N 1
ATOM 1617 C CA . LYS B 1 68 ? -7.712 11.192 -3.500 1.00 47.00 67 LYS B CA 1
ATOM 1618 C C . LYS B 1 68 ? -9.035 11.929 -3.672 1.00 47.82 67 LYS B C 1
ATOM 1619 O O . LYS B 1 68 ? -9.989 11.675 -2.922 1.00 48.95 67 LYS B O 1
ATOM 1623 N N . LEU B 1 69 ? -9.097 12.839 -4.642 1.00 47.68 68 LEU B N 1
ATOM 1624 C CA . LEU B 1 69 ? -10.339 13.547 -4.953 1.00 48.03 68 LEU B CA 1
ATOM 1625 C C . LEU B 1 69 ? -11.390 12.595 -5.516 1.00 50.92 68 LEU B C 1
ATOM 1626 O O . LEU B 1 69 ? -12.596 12.721 -5.195 1.00 50.51 68 LEU B O 1
ATOM 1631 N N . LYS B 1 70 ? -10.944 11.668 -6.368 1.00 52.80 69 LYS B N 1
ATOM 1632 C CA . LYS B 1 70 ? -11.814 10.657 -6.945 1.00 54.21 69 LYS B CA 1
ATOM 1633 C C . LYS B 1 70 ? -12.451 9.827 -5.828 1.00 53.13 69 LYS B C 1
ATOM 1634 O O . LYS B 1 70 ? -13.668 9.670 -5.749 1.00 52.58 69 LYS B O 1
ATOM 1640 N N . GLU B 1 71 ? -11.601 9.308 -4.960 1.00 51.13 70 GLU B N 1
ATOM 1641 C CA . GLU B 1 71 ? -12.033 8.548 -3.816 1.00 50.43 70 GLU B CA 1
ATOM 1642 C C . GLU B 1 71 ? -13.130 9.309 -3.020 1.00 49.08 70 GLU B C 1
ATOM 1643 O O . GLU B 1 71 ? -14.158 8.757 -2.662 1.00 47.52 70 GLU B O 1
ATOM 1649 N N . ILE B 1 72 ? -12.926 10.589 -2.773 1.00 48.33 71 ILE B N 1
ATOM 1650 C CA . ILE B 1 72 ? -13.949 11.373 -2.102 1.00 48.40 71 ILE B CA 1
ATOM 1651 C C . ILE B 1 72 ? -15.214 11.516 -2.975 1.00 48.10 71 ILE B C 1
ATOM 1652 O O . ILE B 1 72 ? -16.337 11.365 -2.491 1.00 46.88 71 ILE B O 1
ATOM 1657 N N . GLU B 1 73 ? -15.034 11.808 -4.259 1.00 48.01 72 GLU B N 1
ATOM 1658 C CA . GLU B 1 73 ? -16.191 11.867 -5.179 1.00 48.33 72 GLU B CA 1
ATOM 1659 C C . GLU B 1 73 ? -17.099 10.614 -5.049 1.00 48.29 72 GLU B C 1
ATOM 1660 O O . GLU B 1 73 ? -18.318 10.732 -4.910 1.00 47.40 72 GLU B O 1
ATOM 1666 N N . GLN B 1 74 ? -16.488 9.427 -5.065 1.00 48.66 73 GLN B N 1
ATOM 1667 C CA . GLN B 1 74 ? -17.230 8.152 -5.011 1.00 48.76 73 GLN B CA 1
ATOM 1668 C C . GLN B 1 74 ? -17.983 8.003 -3.691 1.00 47.66 73 GLN B C 1
ATOM 1669 O O . GLN B 1 74 ? -19.153 7.654 -3.671 1.00 47.03 73 GLN B O 1
ATOM 1675 N N . SER B 1 75 ? -17.285 8.284 -2.601 1.00 47.40 74 SER B N 1
ATOM 1676 C CA . SER B 1 75 ? -17.843 8.285 -1.259 1.00 46.71 74 SER B CA 1
ATOM 1677 C C . SER B 1 75 ? -19.095 9.175 -1.172 1.00 48.15 74 SER B C 1
ATOM 1678 O O . SER B 1 75 ? -20.075 8.835 -0.514 1.00 49.87 74 SER B O 1
ATOM 1681 N N . ILE B 1 76 ? -19.072 10.321 -1.833 1.00 48.86 75 ILE B N 1
ATOM 1682 C CA . ILE B 1 76 ? -20.243 11.188 -1.882 1.00 49.54 75 ILE B CA 1
ATOM 1683 C C . ILE B 1 76 ? -21.378 10.585 -2.744 1.00 51.38 75 ILE B C 1
ATOM 1684 O O . ILE B 1 76 ? -22.537 10.532 -2.317 1.00 51.05 75 ILE B O 1
ATOM 1689 N N . GLU B 1 77 ? -21.049 10.124 -3.951 1.00 53.54 76 GLU B N 1
ATOM 1690 C CA . GLU B 1 77 ? -22.075 9.582 -4.861 1.00 54.81 76 GLU B CA 1
ATOM 1691 C C . GLU B 1 77 ? -22.785 8.399 -4.209 1.00 55.56 76 GLU B C 1
ATOM 1692 O O . GLU B 1 77 ? -23.995 8.211 -4.392 1.00 56.16 76 GLU B O 1
ATOM 1698 N N . GLN B 1 78 ? -22.049 7.628 -3.410 1.00 56.23 77 GLN B N 1
ATOM 1699 C CA . GLN B 1 78 ? -22.643 6.482 -2.713 1.00 57.00 77 GLN B CA 1
ATOM 1700 C C . GLN B 1 78 ? -23.646 6.945 -1.640 1.00 57.09 77 GLN B C 1
ATOM 1701 O O . GLN B 1 78 ? -24.749 6.420 -1.550 1.00 56.50 77 GLN B O 1
ATOM 1704 N N . GLU B 1 79 ? -23.260 7.946 -0.852 1.00 57.48 78 GLU B N 1
ATOM 1705 C CA . GLU B 1 79 ? -24.099 8.439 0.240 1.00 57.73 78 GLU B CA 1
ATOM 1706 C C . 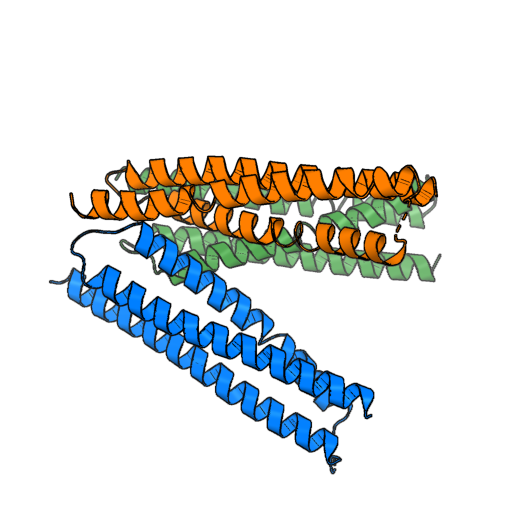GLU B 1 79 ? -25.242 9.350 -0.234 1.00 58.26 78 GLU B C 1
ATOM 1707 O O . GLU B 1 79 ? -26.198 9.594 0.512 1.00 57.29 78 GLU B O 1
ATOM 1709 N N . GLU B 1 80 ? -25.151 9.827 -1.475 1.00 58.85 79 GLU B N 1
ATOM 1710 C CA . GLU B 1 80 ? -26.099 10.814 -2.010 1.00 59.52 79 GLU B CA 1
ATOM 1711 C C . GLU B 1 80 ? -27.408 10.188 -2.497 1.00 59.48 79 GLU B C 1
ATOM 1712 O O . GLU B 1 80 ? -27.400 9.173 -3.196 1.00 59.41 79 GLU B O 1
ATOM 1718 N N . LYS B 1 84 ? -32.777 16.157 -0.558 1.00 47.82 83 LYS B N 1
ATOM 1719 C CA . LYS B 1 84 ? -31.948 17.190 0.047 1.00 48.22 83 LYS B CA 1
ATOM 1720 C C . LYS B 1 84 ? -30.863 16.553 0.913 1.00 47.48 83 LYS B C 1
ATOM 1721 O O . LYS B 1 84 ? -31.136 15.988 1.968 1.00 46.72 83 LYS B O 1
ATOM 1727 N N . SER B 1 85 ? -29.630 16.640 0.428 1.00 46.76 84 SER B N 1
ATOM 1728 C CA . SER B 1 85 ? -28.465 16.209 1.170 1.00 45.66 84 SER B CA 1
ATOM 1729 C C . SER B 1 85 ? -28.553 16.738 2.598 1.00 45.38 84 SER B C 1
ATOM 1730 O O . SER B 1 85 ? -29.065 17.840 2.825 1.00 45.87 84 SER B O 1
ATOM 1733 N N . SER B 1 86 ? -28.075 15.941 3.553 1.00 44.11 85 SER B N 1
ATOM 1734 C CA . SER B 1 86 ? -27.844 16.402 4.927 1.00 42.54 85 SER B CA 1
ATOM 1735 C C . SER B 1 86 ? -26.766 17.515 5.005 1.00 41.96 85 SER B C 1
ATOM 1736 O O . SER B 1 86 ? -26.048 17.786 4.026 1.00 42.95 85 SER B O 1
ATOM 1739 N N . ALA B 1 87 ? -26.623 18.116 6.181 1.00 39.93 86 ALA B N 1
ATOM 1740 C CA . ALA B 1 87 ? -25.649 19.176 6.365 1.00 38.96 86 ALA B CA 1
ATOM 1741 C C . ALA B 1 87 ? -24.223 18.666 6.106 1.00 38.29 86 ALA B C 1
ATOM 1742 O O . ALA B 1 87 ? -23.488 19.269 5.344 1.00 37.82 86 ALA B O 1
ATOM 1744 N N . ASP B 1 88 ? -23.854 17.559 6.741 1.00 38.38 87 ASP B N 1
ATOM 1745 C CA . ASP B 1 88 ? -22.517 16.987 6.603 1.00 37.14 87 ASP B CA 1
ATOM 1746 C C . ASP B 1 88 ? -22.220 16.611 5.147 1.00 37.13 87 ASP B C 1
ATOM 1747 O O . ASP B 1 88 ? -21.072 16.655 4.712 1.00 38.07 87 ASP B O 1
ATOM 1752 N N . LEU B 1 89 ? -23.228 16.227 4.383 1.00 36.20 88 LEU B N 1
ATOM 1753 C CA . LEU B 1 89 ? -22.957 15.763 3.036 1.00 35.56 88 LEU B CA 1
ATOM 1754 C C . LEU B 1 89 ? -22.668 17.025 2.246 1.00 36.20 88 LEU B C 1
ATOM 1755 O O . LEU B 1 89 ? -21.720 17.085 1.443 1.00 35.49 88 LEU B O 1
ATOM 1760 N N . LYS B 1 90 ? -23.450 18.064 2.536 1.00 36.04 89 LYS B N 1
ATOM 1761 C CA . LYS B 1 90 ? -23.265 19.339 1.864 1.00 35.92 89 LYS B CA 1
ATOM 1762 C C . LYS B 1 90 ? -21.868 19.870 2.183 1.00 36.49 89 LYS B C 1
ATOM 1763 O O . LYS B 1 90 ? -21.141 20.315 1.262 1.00 36.65 89 LYS B O 1
ATOM 1769 N N . ILE B 1 91 ? -21.454 19.761 3.451 1.00 35.72 90 ILE B N 1
ATOM 1770 C CA . ILE B 1 91 ? -20.101 20.188 3.809 1.00 36.47 90 ILE B CA 1
ATOM 1771 C C . ILE B 1 91 ? -19.105 19.494 2.905 1.00 37.08 90 ILE B C 1
ATOM 1772 O O . ILE B 1 91 ? -18.268 20.144 2.304 1.00 37.15 90 ILE B O 1
ATOM 1777 N N . ARG B 1 92 ? -19.241 18.182 2.769 1.00 37.95 91 ARG B N 1
ATOM 1778 C CA A ARG B 1 92 ? -18.316 17.388 1.949 0.50 38.33 91 ARG B CA 1
ATOM 1779 C CA B ARG B 1 92 ? -18.304 17.404 1.954 0.50 38.34 91 ARG B CA 1
ATOM 1780 C C . ARG B 1 92 ? -18.352 17.783 0.470 1.00 38.00 91 ARG B C 1
ATOM 1781 O O . ARG B 1 92 ? -17.330 17.865 -0.176 1.00 37.23 91 ARG B O 1
ATOM 1796 N N . LYS B 1 93 ? -19.544 18.016 -0.073 1.00 38.46 92 LYS B N 1
ATOM 1797 C CA . LYS B 1 93 ? -19.640 18.336 -1.501 1.00 38.58 92 LYS B CA 1
ATOM 1798 C C . LYS B 1 93 ? -19.006 19.682 -1.766 1.00 38.67 92 LYS B C 1
ATOM 1799 O O . LYS B 1 93 ? -18.201 19.809 -2.658 1.00 41.60 92 LYS B O 1
ATOM 1805 N N . ARG B 1 94 ? -19.372 20.684 -0.988 1.00 38.33 93 ARG B N 1
ATOM 1806 C CA . ARG B 1 94 ? -18.827 22.021 -1.139 1.00 38.02 93 ARG B CA 1
ATOM 1807 C C . ARG B 1 94 ? -17.294 22.036 -1.064 1.00 38.52 93 ARG B C 1
ATOM 1808 O O . ARG B 1 94 ? -16.646 22.666 -1.910 1.00 37.94 93 ARG B O 1
ATOM 1816 N N . GLN B 1 95 ? -16.722 21.321 -0.085 1.00 38.59 94 GLN B N 1
ATOM 1817 C CA . GLN B 1 95 ? -15.263 21.207 0.057 1.00 38.86 94 GLN B CA 1
ATOM 1818 C C . GLN B 1 95 ? -14.640 20.501 -1.137 1.00 39.31 94 GLN B C 1
ATOM 1819 O O . GLN B 1 95 ? -13.572 20.881 -1.610 1.00 39.09 94 GLN B O 1
ATOM 1825 N N . HIS B 1 96 ? -15.276 19.439 -1.604 1.00 39.89 95 HIS B N 1
ATOM 1826 C CA . HIS B 1 96 ? -14.722 18.717 -2.750 1.00 41.56 95 HIS B CA 1
ATOM 1827 C C . HIS B 1 96 ? -14.754 19.622 -3.997 1.00 41.82 95 HIS B C 1
ATOM 1828 O O . HIS B 1 96 ? -13.837 19.620 -4.817 1.00 42.98 95 HIS B O 1
ATOM 1835 N N . GLU B 1 97 ? -15.816 20.396 -4.141 1.00 40.81 96 GLU B N 1
ATOM 1836 C CA . GLU B 1 97 ? -15.858 21.372 -5.226 1.00 41.87 96 GLU B CA 1
ATOM 1837 C C . GLU B 1 97 ? -14.705 22.385 -5.112 1.00 42.03 96 GLU B C 1
ATOM 1838 O O . GLU B 1 97 ? -14.024 22.655 -6.089 1.00 42.25 96 GLU B O 1
ATOM 1844 N N . GLU B 1 98 ? -14.491 22.927 -3.912 1.00 40.94 97 GLU B N 1
ATOM 1845 C CA . GLU B 1 98 ? -13.458 23.923 -3.710 1.00 41.29 97 GLU B CA 1
ATOM 1846 C C . GLU B 1 98 ? -12.096 23.333 -4.072 1.00 39.74 97 GLU B C 1
ATOM 1847 O O . GLU B 1 98 ? -11.318 23.978 -4.744 1.00 39.46 97 GLU B O 1
ATOM 1853 N N . LEU B 1 99 ? -11.823 22.108 -3.647 1.00 38.98 98 LEU B N 1
ATOM 1854 C CA . LEU B 1 99 ? -10.529 21.487 -3.918 1.00 39.66 98 LEU B CA 1
ATOM 1855 C C . LEU B 1 99 ? -10.339 21.236 -5.428 1.00 40.36 98 LEU B C 1
ATOM 1856 O O . LEU B 1 99 ? -9.273 21.503 -5.957 1.00 41.32 98 LEU B O 1
ATOM 1861 N N . GLU B 1 100 ? -11.356 20.750 -6.122 1.00 40.95 99 GLU B N 1
ATOM 1862 C CA . GLU B 1 100 ? -11.269 20.626 -7.582 1.00 42.48 99 GLU B CA 1
ATOM 1863 C C . GLU B 1 100 ? -10.926 21.937 -8.265 1.00 40.94 99 GLU B C 1
ATOM 1864 O O . GLU B 1 100 ? -10.118 21.925 -9.185 1.00 40.96 99 GLU B O 1
ATOM 1870 N N . ARG B 1 101 ? -11.554 23.042 -7.850 1.00 40.16 100 ARG B N 1
ATOM 1871 C CA . ARG B 1 101 ? -11.283 24.364 -8.485 1.00 40.83 100 ARG B CA 1
ATOM 1872 C C . ARG B 1 101 ? -9.828 24.763 -8.326 1.00 40.44 100 ARG B C 1
ATOM 1873 O O . ARG B 1 101 ? -9.180 25.170 -9.293 1.00 40.57 100 ARG B O 1
ATOM 1881 N N . LYS B 1 102 ? -9.335 24.632 -7.096 1.00 40.74 101 LYS B N 1
ATOM 1882 C CA . LYS B 1 102 ? -7.970 24.997 -6.775 1.00 41.08 101 LYS B CA 1
ATOM 1883 C C . LYS B 1 102 ? -7.050 24.144 -7.603 1.00 40.94 101 LYS B C 1
ATOM 1884 O O . LYS B 1 102 ? -6.119 24.646 -8.244 1.00 41.64 101 LYS B O 1
ATOM 1888 N N . PHE B 1 103 ? -7.337 22.853 -7.625 1.00 40.40 102 PHE B N 1
ATOM 1889 C CA . PHE B 1 103 ? -6.490 21.905 -8.342 1.00 41.21 102 PHE B CA 1
ATOM 1890 C C . PHE B 1 103 ? -6.481 22.197 -9.849 1.00 41.30 102 PHE B C 1
ATOM 1891 O O . PHE B 1 103 ? -5.437 22.159 -10.459 1.00 42.44 102 PHE B O 1
ATOM 1899 N N . ARG B 1 104 ? -7.628 22.512 -10.438 1.00 40.74 103 ARG B N 1
ATOM 1900 C CA . ARG B 1 104 ? -7.661 22.868 -11.871 1.00 41.07 103 ARG B CA 1
ATOM 1901 C C . ARG B 1 104 ? -6.892 24.174 -12.081 1.00 39.62 103 ARG B C 1
ATOM 1902 O O . ARG B 1 104 ? -6.218 24.345 -13.064 1.00 39.43 103 ARG B O 1
ATOM 1904 N N . GLU B 1 105 ? -6.976 25.080 -11.123 1.00 39.46 104 GLU B N 1
ATOM 1905 C CA . GLU B 1 105 ? -6.321 26.373 -11.259 1.00 39.69 104 GLU B CA 1
ATOM 1906 C C . GLU B 1 105 ? -4.784 26.206 -11.217 1.00 40.00 104 GLU B C 1
ATOM 1907 O O . GLU B 1 105 ? -4.102 26.743 -12.070 1.00 40.94 104 GLU B O 1
ATOM 1913 N N . VAL B 1 106 ? -4.241 25.439 -10.274 1.00 38.72 105 VAL B N 1
ATOM 1914 C CA . VAL B 1 106 ? -2.800 25.257 -10.245 1.00 38.84 105 VAL B CA 1
ATOM 1915 C C . VAL B 1 106 ? -2.286 24.511 -11.505 1.00 39.49 105 VAL B C 1
ATOM 1916 O O . VAL B 1 106 ? -1.259 24.862 -12.049 1.00 40.78 105 VAL B O 1
ATOM 1920 N N . MET B 1 107 ? -2.983 23.490 -11.974 1.00 39.36 106 MET B N 1
ATOM 1921 C CA . MET B 1 107 ? -2.528 22.761 -13.160 1.00 39.23 106 MET B CA 1
ATOM 1922 C C . MET B 1 107 ? -2.672 23.625 -14.422 1.00 39.64 106 MET B C 1
ATOM 1923 O O . MET B 1 107 ? -1.851 23.548 -15.334 1.00 40.07 106 MET B O 1
ATOM 1928 N N . LYS B 1 108 ? -3.697 24.470 -14.464 1.00 38.71 107 LYS B N 1
ATOM 1929 C CA . LYS B 1 108 ? -3.863 25.377 -15.618 1.00 38.47 107 LYS B CA 1
ATOM 1930 C C . LYS B 1 108 ? -2.672 26.356 -15.721 1.00 36.85 107 LYS B C 1
ATOM 1931 O O . LYS B 1 108 ? -2.202 26.679 -16.811 1.00 35.69 107 LYS B O 1
ATOM 1937 N N . GLU B 1 109 ? -2.192 26.790 -14.560 1.00 35.77 108 GLU B N 1
ATOM 1938 C CA . GLU B 1 109 ? -1.073 27.707 -14.454 1.00 36.31 108 GLU B CA 1
ATOM 1939 C C . GLU B 1 109 ? 0.207 26.972 -14.844 1.00 36.24 108 GLU B C 1
ATOM 1940 O O . GLU B 1 109 ? 1.057 27.527 -15.504 1.00 36.67 108 GLU B O 1
ATOM 1946 N N . TYR B 1 110 ? 0.319 25.703 -14.467 1.00 37.12 109 TYR B N 1
ATOM 1947 C CA . TYR B 1 110 ? 1.443 24.868 -14.876 1.00 37.69 109 TYR B CA 1
ATOM 1948 C C . TYR B 1 110 ? 1.495 24.799 -16.414 1.00 38.14 109 TYR B C 1
ATOM 1949 O O . TYR B 1 110 ? 2.537 25.083 -17.018 1.00 39.68 109 TYR B O 1
ATOM 1958 N N . ASN B 1 111 ? 0.373 24.460 -17.044 1.00 36.96 110 ASN B N 1
ATOM 1959 C CA A ASN B 1 111 ? 0.318 24.355 -18.499 0.50 36.92 110 ASN B CA 1
ATOM 1960 C CA B ASN B 1 111 ? 0.316 24.362 -18.493 0.50 36.70 110 ASN B CA 1
ATOM 1961 C C . ASN B 1 111 ? 0.719 25.667 -19.168 1.00 36.59 110 ASN B C 1
ATOM 1962 O O . ASN B 1 111 ? 1.514 25.667 -20.097 1.00 36.38 110 ASN B O 1
ATOM 1971 N N . ALA B 1 112 ? 0.145 26.776 -18.698 1.00 36.61 111 ALA B N 1
ATOM 1972 C CA . ALA B 1 112 ? 0.476 28.127 -19.191 1.00 35.39 111 ALA B CA 1
ATOM 1973 C C . ALA B 1 112 ? 1.987 28.366 -19.090 1.00 35.76 111 ALA B C 1
ATOM 1974 O O . ALA B 1 112 ? 2.595 28.915 -19.998 1.00 34.56 111 ALA B O 1
ATOM 1976 N N . THR B 1 113 ? 2.571 27.940 -17.973 1.00 37.12 112 THR B N 1
ATOM 1977 C CA . THR B 1 113 ? 3.989 28.135 -17.698 1.00 38.38 112 THR B CA 1
ATOM 1978 C C . THR B 1 113 ? 4.826 27.389 -18.742 1.00 39.60 112 THR B C 1
ATOM 1979 O O . THR B 1 113 ? 5.831 27.910 -19.246 1.00 39.13 112 THR B O 1
ATOM 1983 N N . GLN B 1 114 ? 4.369 26.185 -19.082 1.00 39.47 113 GLN B N 1
ATOM 1984 C CA . GLN B 1 114 ? 4.996 25.361 -20.127 1.00 40.28 113 GLN B CA 1
ATOM 1985 C C . GLN B 1 114 ? 4.807 25.898 -21.529 1.00 40.80 113 GLN B C 1
ATOM 1986 O O . GLN B 1 114 ? 5.748 25.870 -22.324 1.00 41.45 113 GLN B O 1
ATOM 1992 N N . GLN B 1 115 ? 3.608 26.404 -21.833 1.00 40.30 114 GLN B N 1
ATOM 1993 C CA . GLN B 1 115 ? 3.361 27.076 -23.112 1.00 39.83 114 GLN B CA 1
ATOM 1994 C C . GLN B 1 115 ? 4.335 28.246 -23.353 1.00 39.51 114 GLN B C 1
ATOM 1995 O O . GLN B 1 115 ? 4.785 28.475 -24.470 1.00 39.34 114 GLN B O 1
ATOM 2001 N N . ASP B 1 116 ? 4.681 28.958 -22.285 1.00 39.48 115 ASP B N 1
ATOM 2002 C CA . ASP B 1 116 ? 5.584 30.098 -22.342 1.00 38.31 115 ASP B CA 1
ATOM 2003 C C . ASP B 1 116 ? 7.030 29.659 -22.566 1.00 38.80 115 ASP B C 1
ATOM 2004 O O . ASP B 1 116 ? 7.756 30.246 -23.347 1.00 39.88 115 ASP B O 1
ATOM 2009 N N . TYR B 1 117 ? 7.459 28.643 -21.844 1.00 39.18 116 TYR B N 1
ATOM 2010 C CA . TYR B 1 117 ? 8.787 28.093 -22.010 1.00 39.11 116 TYR B CA 1
ATOM 2011 C C . TYR B 1 117 ? 8.936 27.670 -23.460 1.00 39.70 116 TYR B C 1
ATOM 2012 O O . TYR B 1 117 ? 9.918 27.997 -24.125 1.00 40.98 116 TYR B O 1
ATOM 2021 N N . ARG B 1 118 ? 7.970 26.927 -23.971 1.00 39.28 117 ARG B N 1
ATOM 2022 C CA . ARG B 1 118 ? 8.094 26.489 -25.344 1.00 39.76 117 ARG B CA 1
ATOM 2023 C C . ARG B 1 118 ? 8.236 27.699 -26.269 1.00 39.40 117 ARG B C 1
ATOM 2024 O O . ARG B 1 118 ? 9.063 27.696 -27.147 1.00 39.88 117 ARG B O 1
ATOM 2032 N N . LYS B 1 119 ? 7.407 28.724 -26.075 1.00 39.15 118 LYS B N 1
ATOM 2033 C CA . LYS B 1 119 ? 7.403 29.878 -26.980 1.00 38.78 118 LYS B CA 1
ATOM 2034 C C . LYS B 1 119 ? 8.669 30.705 -26.819 1.00 38.91 118 LYS B C 1
ATOM 2035 O O . LYS B 1 119 ? 9.285 31.129 -27.794 1.00 37.73 118 LYS B O 1
ATOM 2041 N N . ARG B 1 120 ? 9.060 30.923 -25.568 1.00 39.73 119 ARG B N 1
ATOM 2042 C CA . ARG B 1 120 ? 10.256 31.701 -25.268 1.00 39.23 119 ARG B CA 1
ATOM 2043 C C . ARG B 1 120 ? 11.540 30.979 -25.657 1.00 40.34 119 ARG B C 1
ATOM 2044 O O . ARG B 1 120 ? 12.523 31.607 -26.042 1.00 42.00 119 ARG B O 1
ATOM 2052 N N . ALA B 1 121 ? 11.545 29.658 -25.586 1.00 41.13 120 ALA B N 1
ATOM 2053 C CA . ALA B 1 121 ? 12.744 28.917 -25.991 1.00 40.75 120 ALA B CA 1
ATOM 2054 C C . ALA B 1 121 ? 12.929 28.981 -27.528 1.00 39.80 120 ALA B C 1
ATOM 2055 O O . ALA B 1 121 ? 14.041 29.072 -28.017 1.00 37.48 120 ALA B O 1
ATOM 2057 N N . ARG B 1 122 ? 11.825 28.946 -28.268 1.00 39.94 121 ARG B N 1
ATOM 2058 C CA . ARG B 1 122 ? 11.877 29.165 -29.720 1.00 40.56 121 ARG B CA 1
ATOM 2059 C C . ARG B 1 122 ? 12.453 30.541 -30.088 1.00 40.02 121 ARG B C 1
ATOM 2060 O O . ARG B 1 122 ? 13.323 30.634 -30.946 1.00 40.76 121 ARG B O 1
ATOM 2068 N N . LYS B 1 123 ? 11.974 31.600 -29.434 1.00 40.47 122 LYS B N 1
ATOM 2069 C CA . LYS B 1 123 ? 12.522 32.959 -29.601 1.00 40.58 122 LYS B CA 1
ATOM 2070 C C . LYS B 1 123 ? 14.017 33.046 -29.296 1.00 39.90 122 LYS B C 1
ATOM 2071 O O . LYS B 1 123 ? 14.793 33.571 -30.080 1.00 39.85 122 LYS B O 1
ATOM 2077 N N . ARG B 1 124 ? 14.396 32.545 -28.129 1.00 39.97 123 ARG B N 1
ATOM 2078 C CA . ARG B 1 124 ? 15.789 32.450 -27.726 1.00 40.94 123 ARG B CA 1
ATOM 2079 C C . ARG B 1 124 ? 16.621 31.718 -28.795 1.00 40.66 123 ARG B C 1
ATOM 2080 O O . ARG B 1 124 ? 17.615 32.202 -29.262 1.00 38.87 123 ARG B O 1
ATOM 2088 N N . ASN B 1 125 ? 16.174 30.536 -29.175 1.00 41.25 124 ASN B N 1
ATOM 2089 C CA . ASN B 1 125 ? 16.798 29.769 -30.217 1.00 41.16 124 ASN B CA 1
ATOM 2090 C C . ASN B 1 125 ? 16.995 30.589 -31.480 1.00 42.43 124 ASN B C 1
ATOM 2091 O O . ASN B 1 125 ? 18.029 30.464 -32.136 1.00 42.42 124 ASN B O 1
ATOM 2096 N N . LEU B 1 126 ? 16.007 31.420 -31.823 1.00 43.44 125 LEU B N 1
ATOM 2097 C CA . LEU B 1 126 ? 16.071 32.259 -33.046 1.00 43.79 125 LEU B CA 1
ATOM 2098 C C . LEU B 1 126 ? 17.017 33.473 -32.962 1.00 43.74 125 LEU B C 1
ATOM 2099 O O . LEU B 1 126 ? 17.262 34.130 -33.956 1.00 42.94 125 LEU B O 1
ATOM 2104 N N . GLU B 1 127 ? 17.529 33.773 -31.776 1.00 45.05 126 GLU B N 1
ATOM 2105 C CA . GLU B 1 127 ? 18.612 34.745 -31.633 1.00 46.42 126 GLU B CA 1
ATOM 2106 C C . GLU B 1 127 ? 19.932 34.110 -32.048 1.00 46.72 126 GLU B C 1
ATOM 2107 O O . GLU B 1 127 ? 20.840 34.810 -32.527 1.00 48.14 126 GLU B O 1
ATOM 2113 N N . ARG C 1 2 ? 4.589 -12.655 22.073 1.00 63.53 1 ARG C N 1
ATOM 2114 C CA . ARG C 1 2 ? 5.843 -11.908 21.782 1.00 64.14 1 ARG C CA 1
ATOM 2115 C C . ARG C 1 2 ? 6.618 -12.601 20.640 1.00 62.00 1 ARG C C 1
ATOM 2116 O O . ARG C 1 2 ? 6.904 -11.967 19.625 1.00 62.85 1 ARG C O 1
ATOM 2124 N N . ASP C 1 3 ? 6.944 -13.886 20.763 1.00 58.63 2 ASP C N 1
ATOM 2125 C CA . ASP C 1 3 ? 7.733 -14.555 19.719 1.00 55.93 2 ASP C CA 1
ATOM 2126 C C . ASP C 1 3 ? 7.196 -14.233 18.322 1.00 54.77 2 ASP C C 1
ATOM 2127 O O . ASP C 1 3 ? 7.978 -13.846 17.442 1.00 54.52 2 ASP C O 1
ATOM 2132 N N . LYS C 1 4 ? 5.882 -14.363 18.114 1.00 52.82 3 LYS C N 1
ATOM 2133 C CA . LYS C 1 4 ? 5.294 -14.065 16.800 1.00 52.25 3 LYS C CA 1
ATOM 2134 C C . LYS C 1 4 ? 5.485 -12.594 16.413 1.00 52.08 3 LYS C C 1
ATOM 2135 O O . LYS C 1 4 ? 5.713 -12.273 15.239 1.00 52.30 3 LYS C O 1
ATOM 2138 N N . PHE C 1 5 ? 5.401 -11.710 17.405 1.00 51.30 4 PHE C N 1
ATOM 2139 C CA . PHE C 1 5 ? 5.537 -10.268 17.182 1.00 50.92 4 PHE C CA 1
ATOM 2140 C C . PHE C 1 5 ? 6.996 -9.814 17.038 1.00 50.85 4 PHE C C 1
ATOM 2141 O O . PHE C 1 5 ? 7.283 -8.836 16.348 1.00 50.82 4 PHE C O 1
ATOM 2149 N N . MET C 1 6 ? 7.917 -10.521 17.683 1.00 50.65 5 MET C N 1
ATOM 2150 C CA . MET C 1 6 ? 9.333 -10.249 17.495 1.00 51.07 5 MET C CA 1
ATOM 2151 C C . MET C 1 6 ? 9.826 -10.802 16.176 1.00 51.44 5 MET C C 1
ATOM 2152 O O . MET C 1 6 ? 10.680 -10.223 15.536 1.00 52.79 5 MET C O 1
ATOM 2157 N N . ASP C 1 7 ? 9.295 -11.936 15.771 1.00 52.46 6 ASP C N 1
ATOM 2158 C CA . ASP C 1 7 ? 9.643 -12.524 14.476 1.00 53.02 6 ASP C CA 1
ATOM 2159 C C . ASP C 1 7 ? 9.349 -11.533 13.364 1.00 52.03 6 ASP C C 1
ATOM 2160 O O . ASP C 1 7 ? 10.150 -11.336 12.449 1.00 51.94 6 ASP C O 1
ATOM 2165 N N . GLU C 1 8 ? 8.195 -10.889 13.471 1.00 51.76 7 GLU C N 1
ATOM 2166 C CA . GLU C 1 8 ? 7.759 -9.906 12.489 1.00 51.54 7 GLU C CA 1
ATOM 2167 C C . GLU C 1 8 ? 8.673 -8.692 12.567 1.00 50.98 7 GLU C C 1
ATOM 2168 O O . GLU C 1 8 ? 9.068 -8.127 11.536 1.00 51.07 7 GLU C O 1
ATOM 2174 N N . PHE C 1 9 ? 9.023 -8.296 13.787 1.00 50.00 8 PHE C N 1
ATOM 2175 C CA . PHE C 1 9 ? 9.887 -7.128 13.976 1.00 48.92 8 PHE C CA 1
ATOM 2176 C C . PHE C 1 9 ? 11.205 -7.318 13.235 1.00 48.70 8 PHE C C 1
ATOM 2177 O O . PHE C 1 9 ? 11.693 -6.398 12.569 1.00 49.13 8 PHE C O 1
ATOM 2185 N N . PHE C 1 10 ? 11.776 -8.513 13.359 1.00 48.01 9 PHE C N 1
ATOM 2186 C CA . PHE C 1 10 ? 13.009 -8.858 12.660 1.00 47.60 9 PHE C CA 1
ATOM 2187 C C . PHE C 1 10 ? 12.804 -8.960 11.153 1.00 46.96 9 PHE C C 1
ATOM 2188 O O . PHE C 1 10 ? 13.728 -8.760 10.389 1.00 47.58 9 PHE C O 1
ATOM 2196 N N . LYS C 1 11 ? 11.601 -9.292 10.725 1.00 47.12 10 LYS C N 1
ATOM 2197 C CA . LYS C 1 11 ? 11.315 -9.292 9.282 1.00 48.28 10 LYS C CA 1
ATOM 2198 C C . LYS C 1 11 ? 11.348 -7.828 8.770 1.00 48.65 10 LYS C C 1
ATOM 2199 O O . LYS C 1 11 ? 11.885 -7.532 7.700 1.00 48.33 10 LYS C O 1
ATOM 2201 N N . GLN C 1 12 ? 10.800 -6.930 9.584 1.00 48.79 11 GLN C N 1
ATOM 2202 C CA . GLN C 1 12 ? 10.738 -5.516 9.274 1.00 48.52 11 GLN C CA 1
ATOM 2203 C C . GLN C 1 12 ? 12.145 -4.942 9.229 1.00 48.25 11 GLN C C 1
ATOM 2204 O O . GLN C 1 12 ? 12.514 -4.250 8.276 1.00 47.75 11 GLN C O 1
ATOM 2210 N N . VAL C 1 13 ? 12.956 -5.249 10.234 1.00 48.16 12 VAL C N 1
ATOM 2211 C CA . VAL C 1 13 ? 14.343 -4.748 10.241 1.00 48.04 12 VAL C CA 1
ATOM 2212 C C . VAL C 1 13 ? 15.110 -5.160 8.985 1.00 48.46 12 VAL C C 1
ATOM 2213 O O . VAL C 1 13 ? 15.788 -4.351 8.373 1.00 48.01 12 VAL C O 1
ATOM 2217 N N . GLU C 1 14 ? 14.984 -6.418 8.594 1.00 50.45 13 GLU C N 1
ATOM 2218 C CA . GLU C 1 14 ? 15.627 -6.900 7.366 1.00 52.32 13 GLU C CA 1
ATOM 2219 C C . GLU C 1 14 ? 15.197 -6.091 6.116 1.00 51.21 13 GLU C C 1
ATOM 2220 O O . GLU C 1 14 ? 16.026 -5.652 5.310 1.00 51.04 13 GLU C O 1
ATOM 2226 N N . GLU C 1 15 ? 13.908 -5.856 5.972 1.00 50.45 14 GLU C N 1
ATOM 2227 C CA . GLU C 1 15 ? 13.432 -5.085 4.837 1.00 51.54 14 GLU C CA 1
ATOM 2228 C C . GLU C 1 15 ? 13.976 -3.678 4.861 1.00 50.93 14 GLU C C 1
ATOM 2229 O O . GLU C 1 15 ? 14.241 -3.081 3.838 1.00 49.83 14 GLU C O 1
ATOM 2235 N N . ILE C 1 16 ? 14.119 -3.125 6.051 1.00 52.25 15 ILE C N 1
ATOM 2236 C CA . ILE C 1 16 ? 14.613 -1.759 6.145 1.00 51.94 15 ILE C CA 1
ATOM 2237 C C . ILE C 1 16 ? 16.066 -1.720 5.723 1.00 51.37 15 ILE C C 1
ATOM 2238 O O . ILE C 1 16 ? 16.434 -0.885 4.936 1.00 50.63 15 ILE C O 1
ATOM 2243 N N . ARG C 1 17 ? 16.868 -2.641 6.249 1.00 52.14 16 ARG C N 1
ATOM 2244 C CA . ARG C 1 17 ? 18.274 -2.772 5.855 1.00 52.84 16 ARG C CA 1
ATOM 2245 C C . ARG C 1 17 ? 18.469 -2.897 4.340 1.00 52.81 16 ARG C C 1
ATOM 2246 O O . ARG C 1 17 ? 19.375 -2.288 3.764 1.00 52.22 16 ARG C O 1
ATOM 2254 N N . GLN C 1 18 ? 17.637 -3.706 3.699 1.00 53.82 17 GLN C N 1
ATOM 2255 C CA . GLN C 1 18 ? 17.731 -3.880 2.246 1.00 55.42 17 GLN C CA 1
ATOM 2256 C C . GLN C 1 18 ? 17.395 -2.594 1.503 1.00 55.15 17 GLN C C 1
ATOM 2257 O O . GLN C 1 18 ? 18.065 -2.230 0.536 1.00 55.13 17 GLN C O 1
ATOM 2263 N N . TYR C 1 19 ? 16.370 -1.895 1.978 1.00 54.84 18 TYR C N 1
ATOM 2264 C CA . TYR C 1 19 ? 16.006 -0.603 1.426 1.00 53.92 18 TYR C CA 1
ATOM 2265 C C . TYR C 1 19 ? 17.131 0.417 1.614 1.00 53.31 18 TYR C C 1
ATOM 2266 O O . TYR C 1 19 ? 17.481 1.153 0.688 1.00 53.42 18 TYR C O 1
ATOM 2275 N N . ILE C 1 20 ? 17.716 0.472 2.799 1.00 52.60 19 ILE C N 1
ATOM 2276 C CA . ILE C 1 20 ? 18.822 1.400 3.029 1.00 52.76 19 ILE C CA 1
ATOM 2277 C C . ILE C 1 20 ? 20.015 1.090 2.088 1.00 53.07 19 ILE C C 1
ATOM 2278 O O . ILE C 1 20 ? 20.539 1.986 1.438 1.00 53.16 19 ILE C O 1
ATOM 2283 N N . ASP C 1 21 ? 20.412 -0.178 1.992 1.00 52.51 20 ASP C N 1
ATOM 2284 C CA . ASP C 1 21 ? 21.441 -0.588 1.042 1.00 51.92 20 ASP C CA 1
ATOM 2285 C C . ASP C 1 21 ? 21.072 -0.190 -0.381 1.00 51.81 20 ASP C C 1
ATOM 2286 O O . ASP C 1 21 ? 21.907 0.334 -1.143 1.00 53.54 20 ASP C O 1
ATOM 2291 N N . ARG C 1 22 ? 19.817 -0.390 -0.750 1.00 50.55 21 ARG C N 1
ATOM 2292 C CA . ARG C 1 22 ? 19.366 0.032 -2.081 1.00 49.46 21 ARG C CA 1
ATOM 2293 C C . ARG C 1 22 ? 19.568 1.544 -2.297 1.00 48.78 21 ARG C C 1
ATOM 2294 O O . ARG C 1 22 ? 19.944 1.970 -3.372 1.00 50.70 21 ARG C O 1
ATOM 2302 N N . ILE C 1 23 ? 19.296 2.355 -1.286 1.00 49.18 22 ILE C N 1
ATOM 2303 C CA . ILE C 1 23 ? 19.508 3.801 -1.393 1.00 49.12 22 ILE C CA 1
ATOM 2304 C C . ILE C 1 23 ? 21.010 4.067 -1.505 1.00 49.56 22 ILE C C 1
ATOM 2305 O O . ILE C 1 23 ? 21.472 4.814 -2.385 1.00 50.18 22 ILE C O 1
ATOM 2310 N N . ALA C 1 24 ? 21.766 3.458 -0.614 1.00 49.88 23 ALA C N 1
ATOM 2311 C CA . ALA C 1 24 ? 23.239 3.575 -0.635 1.00 51.49 23 ALA C CA 1
ATOM 2312 C C . ALA C 1 24 ? 23.793 3.332 -2.062 1.00 51.81 23 ALA C C 1
ATOM 2313 O O . ALA C 1 24 ? 24.455 4.210 -2.639 1.00 52.98 23 ALA C O 1
ATOM 2315 N N . GLU C 1 25 ? 23.452 2.185 -2.642 1.00 52.13 24 GLU C N 1
ATOM 2316 C CA . GLU C 1 25 ? 23.876 1.836 -4.009 1.00 52.50 24 GLU C CA 1
ATOM 2317 C C . GLU C 1 25 ? 23.384 2.853 -5.010 1.00 51.31 24 GLU C C 1
ATOM 2318 O O . GLU C 1 25 ? 24.122 3.261 -5.894 1.00 53.28 24 GLU C O 1
ATOM 2324 N N . ASN C 1 26 ? 22.154 3.310 -4.863 1.00 50.14 25 ASN C N 1
ATOM 2325 C CA . ASN C 1 26 ? 21.628 4.315 -5.783 1.00 49.79 25 ASN C CA 1
ATOM 2326 C C . ASN C 1 26 ? 22.369 5.652 -5.652 1.00 49.66 25 ASN C C 1
ATOM 2327 O O . ASN C 1 26 ? 22.457 6.449 -6.634 1.00 49.49 25 ASN C O 1
ATOM 2332 N N . VAL C 1 27 ? 22.855 5.948 -4.441 1.00 48.36 26 VAL C N 1
ATOM 2333 C CA . VAL C 1 27 ? 23.567 7.213 -4.237 1.00 47.94 26 VAL C CA 1
ATOM 2334 C C . VAL C 1 27 ? 24.943 7.168 -4.910 1.00 46.13 26 VAL C C 1
ATOM 2335 O O . VAL C 1 27 ? 25.373 8.143 -5.495 1.00 45.63 26 VAL C O 1
ATOM 2339 N N . GLU C 1 28 ? 25.612 6.023 -4.845 1.00 44.90 27 GLU C N 1
ATOM 2340 C CA . GLU C 1 28 ? 26.894 5.870 -5.563 1.00 43.95 27 GLU C CA 1
ATOM 2341 C C . GLU C 1 28 ? 26.638 6.093 -7.069 1.00 42.11 27 GLU C C 1
ATOM 2342 O O . GLU C 1 28 ? 27.395 6.792 -7.740 1.00 40.40 27 GLU C O 1
ATOM 2344 N N . GLU C 1 29 ? 25.546 5.522 -7.569 1.00 40.55 28 GLU C N 1
ATOM 2345 C CA . GLU C 1 29 ? 25.247 5.562 -8.993 1.00 40.95 28 GLU C CA 1
ATOM 2346 C C . GLU C 1 29 ? 24.946 6.992 -9.406 1.00 40.37 28 GLU C C 1
ATOM 2347 O O . GLU C 1 29 ? 25.415 7.474 -10.439 1.00 39.50 28 GLU C O 1
ATOM 2350 N N . VAL C 1 30 ? 24.164 7.678 -8.578 1.00 40.14 29 VAL C N 1
ATOM 2351 C CA . VAL C 1 30 ? 23.861 9.079 -8.815 1.00 39.19 29 VAL C CA 1
ATOM 2352 C C . VAL C 1 30 ? 25.212 9.811 -8.962 1.00 39.14 29 VAL C C 1
ATOM 2353 O O . VAL C 1 30 ? 25.392 10.626 -9.870 1.00 40.88 29 VAL C O 1
ATOM 2357 N N . ALA C 1 31 ? 26.174 9.489 -8.115 1.00 36.44 30 ALA C N 1
ATOM 2358 C CA . ALA C 1 31 ? 27.448 10.197 -8.167 1.00 36.96 30 ALA C CA 1
ATOM 2359 C C . ALA C 1 31 ? 28.119 9.955 -9.519 1.00 36.49 30 ALA C C 1
ATOM 2360 O O . ALA C 1 31 ? 28.691 10.868 -10.085 1.00 36.45 30 ALA C O 1
ATOM 2362 N N . ARG C 1 32 ? 28.023 8.728 -10.034 1.00 36.29 31 ARG C N 1
ATOM 2363 C CA . ARG C 1 32 ? 28.597 8.402 -11.325 1.00 35.49 31 ARG C CA 1
ATOM 2364 C C . ARG C 1 32 ? 27.884 9.162 -12.444 1.00 36.35 31 ARG C C 1
ATOM 2365 O O . ARG C 1 32 ? 28.548 9.664 -13.354 1.00 34.83 31 ARG C O 1
ATOM 2371 N N . GLN C 1 33 ? 26.543 9.277 -12.363 1.00 36.88 32 GLN C N 1
ATOM 2372 C CA . GLN C 1 33 ? 25.781 10.056 -13.372 1.00 35.99 32 GLN C CA 1
ATOM 2373 C C . GLN C 1 33 ? 26.192 11.535 -13.375 1.00 36.31 32 GLN C C 1
ATOM 2374 O O . GLN C 1 33 ? 26.369 12.128 -14.445 1.00 36.04 32 GLN C O 1
ATOM 2380 N N . HIS C 1 34 ? 26.380 12.116 -12.187 1.00 36.21 33 HIS C N 1
ATOM 2381 C CA . HIS C 1 34 ? 26.885 13.492 -12.098 1.00 36.11 33 HIS C CA 1
ATOM 2382 C C . HIS C 1 34 ? 28.235 13.617 -12.808 1.00 36.46 33 HIS C C 1
ATOM 2383 O O . HIS C 1 34 ? 28.434 14.507 -13.632 1.00 37.28 33 HIS C O 1
ATOM 2390 N N . GLN C 1 35 ? 29.165 12.725 -12.486 1.00 35.09 34 GLN C N 1
ATOM 2391 C CA . GLN C 1 35 ? 30.455 12.791 -13.102 1.00 35.00 34 GLN C CA 1
ATOM 2392 C C . GLN C 1 35 ? 30.357 12.643 -14.639 1.00 34.18 34 GLN C C 1
ATOM 2393 O O . GLN C 1 35 ? 31.047 13.349 -15.384 1.00 32.03 34 GLN C O 1
ATOM 2399 N N . ALA C 1 36 ? 29.500 11.737 -15.100 1.00 32.83 35 ALA C N 1
ATOM 2400 C CA . ALA C 1 36 ? 29.437 11.441 -16.521 1.00 33.18 35 ALA C CA 1
ATOM 2401 C C . ALA C 1 36 ? 28.816 12.626 -17.251 1.00 33.10 35 ALA C C 1
ATOM 2402 O O . ALA C 1 36 ? 29.302 13.044 -18.279 1.00 32.75 35 ALA C O 1
ATOM 2404 N N . ILE C 1 37 ? 27.743 13.170 -16.682 1.00 34.11 36 ILE C N 1
ATOM 2405 C CA . ILE C 1 37 ? 27.060 14.324 -17.244 1.00 34.01 36 ILE C CA 1
ATOM 2406 C C . ILE C 1 37 ? 27.982 15.518 -17.373 1.00 34.99 36 ILE C C 1
ATOM 2407 O O . ILE C 1 37 ? 27.964 16.205 -18.387 1.00 34.72 36 ILE C O 1
ATOM 2412 N N . LEU C 1 38 ? 28.801 15.762 -16.361 1.00 35.82 37 LEU C N 1
ATOM 2413 C CA . LEU C 1 38 ? 29.638 16.979 -16.357 1.00 36.34 37 LEU C CA 1
ATOM 2414 C C . LEU C 1 38 ? 31.023 16.779 -16.962 1.00 35.86 37 LEU C C 1
ATOM 2415 O O . LEU C 1 38 ? 31.751 17.720 -17.109 1.00 34.31 37 LEU C O 1
ATOM 2420 N N . ALA C 1 39 ? 31.381 15.552 -17.292 1.00 37.80 38 ALA C N 1
ATOM 2421 C CA . ALA C 1 39 ? 32.714 15.268 -17.838 1.00 39.64 38 ALA C CA 1
ATOM 2422 C C . ALA C 1 39 ? 32.750 15.580 -19.325 1.00 41.62 38 ALA C C 1
ATOM 2423 O O . ALA C 1 39 ? 33.664 16.233 -19.800 1.00 41.46 38 ALA C O 1
ATOM 2425 N N . SER C 1 40 ? 31.748 15.106 -20.055 1.00 44.20 39 SER C N 1
ATOM 2426 C CA . SER C 1 40 ? 31.755 15.230 -21.537 1.00 46.16 39 SER C CA 1
ATOM 2427 C C . SER C 1 40 ? 31.283 16.602 -22.025 1.00 47.53 39 SER C C 1
ATOM 2428 O O . SER C 1 40 ? 30.453 17.268 -21.381 1.00 47.69 39 SER C O 1
ATOM 2431 N N . PRO C 1 41 ? 31.770 17.010 -23.198 1.00 49.12 40 PRO C N 1
ATOM 2432 C CA . PRO C 1 41 ? 31.283 18.279 -23.741 1.00 49.63 40 PRO C CA 1
ATOM 2433 C C . PRO C 1 41 ? 29.761 18.210 -23.845 1.00 49.72 40 PRO C C 1
ATOM 2434 O O . PRO C 1 41 ? 29.053 19.009 -23.226 1.00 50.69 40 PRO C O 1
ATOM 2438 N N . ASN C 1 42 ? 29.284 17.201 -24.568 1.00 48.80 41 ASN C N 1
ATOM 2439 C CA . ASN C 1 42 ? 27.855 16.931 -24.719 1.00 47.25 41 ASN C CA 1
ATOM 2440 C C . ASN C 1 42 ? 27.419 15.681 -23.956 1.00 45.22 41 ASN C C 1
ATOM 2441 O O . ASN C 1 42 ? 27.707 14.571 -24.342 1.00 44.69 41 ASN C O 1
ATOM 2446 N N . PRO C 1 43 ? 26.732 15.862 -22.847 1.00 44.46 42 PRO C N 1
ATOM 2447 C CA . PRO C 1 43 ? 26.195 14.711 -22.121 1.00 44.43 42 PRO C CA 1
ATOM 2448 C C . PRO C 1 43 ? 25.333 13.774 -22.984 1.00 43.75 42 PRO C C 1
ATOM 2449 O O . PRO C 1 43 ? 24.569 14.228 -23.821 1.00 43.74 42 PRO C O 1
ATOM 2453 N N . ASN C 1 44 ? 25.464 12.470 -22.782 1.00 42.91 43 ASN C N 1
ATOM 2454 C CA . ASN C 1 44 ? 24.453 11.556 -23.276 1.00 42.39 43 ASN C CA 1
ATOM 2455 C C . ASN C 1 44 ? 23.109 11.917 -22.614 1.00 41.77 43 ASN C C 1
ATOM 2456 O O . ASN C 1 44 ? 23.006 12.011 -21.384 1.00 40.67 43 ASN C O 1
ATOM 2461 N N . TRP C 1 45 ? 22.077 12.087 -23.422 1.00 40.83 44 TRP C N 1
ATOM 2462 C CA . TRP C 1 45 ? 20.761 12.337 -22.872 1.00 40.75 44 TRP C CA 1
ATOM 2463 C C . TRP C 1 45 ? 20.391 11.254 -21.865 1.00 40.58 44 TRP C C 1
ATOM 2464 O O . TRP C 1 45 ? 19.830 11.564 -20.804 1.00 41.64 44 TRP C O 1
ATOM 2475 N N . PHE C 1 46 ? 20.710 10.001 -22.182 1.00 40.09 45 PHE C N 1
ATOM 2476 C CA . PHE C 1 46 ? 20.351 8.892 -21.301 1.00 40.09 45 PHE C CA 1
ATOM 2477 C C . PHE C 1 46 ? 21.091 8.947 -19.964 1.00 40.82 45 PHE C C 1
ATOM 2478 O O . PHE C 1 46 ? 20.704 8.251 -19.031 1.00 42.18 45 PHE C O 1
ATOM 2486 N N . ASP C 1 47 ? 22.102 9.801 -19.828 1.00 40.30 46 ASP C N 1
ATOM 2487 C CA . ASP C 1 47 ? 22.684 10.018 -18.506 1.00 39.95 46 ASP C CA 1
ATOM 2488 C C . ASP C 1 47 ? 21.843 10.964 -17.639 1.00 40.21 46 ASP C C 1
ATOM 2489 O O . ASP C 1 47 ? 21.785 10.860 -16.397 1.00 39.39 46 ASP C O 1
ATOM 2494 N N . ILE C 1 48 ? 21.152 11.881 -18.287 1.00 39.77 47 ILE C N 1
ATOM 2495 C CA . ILE C 1 48 ? 20.301 12.786 -17.538 1.00 38.92 47 ILE C CA 1
ATOM 2496 C C . ILE C 1 48 ? 19.004 12.074 -17.182 1.00 38.53 47 ILE C C 1
ATOM 2497 O O . ILE C 1 48 ? 18.544 12.168 -16.057 1.00 40.00 47 ILE C O 1
ATOM 2502 N N . SER C 1 49 ? 18.417 11.340 -18.122 1.00 38.02 48 SER C N 1
ATOM 2503 C CA . SER C 1 49 ? 17.187 10.604 -17.819 1.00 38.26 48 SER C CA 1
ATOM 2504 C C . SER C 1 49 ? 17.402 9.535 -16.713 1.00 38.56 48 SER C C 1
ATOM 2505 O O . SER C 1 49 ? 16.525 9.295 -15.893 1.00 36.60 48 SER C O 1
ATOM 2508 N N . GLN C 1 50 ? 18.578 8.916 -16.712 1.00 38.54 49 GLN C N 1
ATOM 2509 C CA . GLN C 1 50 ? 18.934 7.905 -15.714 1.00 39.48 49 GLN C CA 1
ATOM 2510 C C . GLN C 1 50 ? 19.153 8.525 -14.315 1.00 40.27 49 GLN C C 1
ATOM 2511 O O . GLN C 1 50 ? 18.782 7.911 -13.298 1.00 40.33 49 GLN C O 1
ATOM 2517 N N . LEU C 1 51 ? 19.757 9.713 -14.259 1.00 40.02 50 LEU C N 1
ATOM 2518 C CA . LEU C 1 51 ? 19.877 10.447 -12.991 1.00 40.82 50 LEU C CA 1
ATOM 2519 C C . LEU C 1 51 ? 18.476 10.681 -12.401 1.00 41.95 50 LEU C C 1
ATOM 2520 O O . LEU C 1 51 ? 18.226 10.435 -11.209 1.00 43.37 50 LEU C O 1
ATOM 2525 N N . LEU C 1 52 ? 17.562 11.156 -13.238 1.00 41.09 51 LEU C N 1
ATOM 2526 C CA . LEU C 1 52 ? 16.188 11.365 -12.779 1.00 40.34 51 LEU C CA 1
ATOM 2527 C C . LEU C 1 52 ? 15.605 10.057 -12.238 1.00 39.02 51 LEU C C 1
ATOM 2528 O O . LEU C 1 52 ? 14.964 10.072 -11.213 1.00 39.11 51 LEU C O 1
ATOM 2533 N N . TRP C 1 53 ? 15.857 8.932 -12.914 1.00 38.93 52 TRP C N 1
ATOM 2534 C CA . TRP C 1 53 ? 15.267 7.646 -12.512 1.00 39.74 52 TRP C CA 1
ATOM 2535 C C . TRP C 1 53 ? 15.797 7.148 -11.143 1.00 39.76 52 TRP C C 1
ATOM 2536 O O . TRP C 1 53 ? 15.014 6.616 -10.337 1.00 41.01 52 TRP C O 1
ATOM 2547 N N . LEU C 1 54 ? 17.091 7.320 -10.878 1.00 37.98 53 LEU C N 1
ATOM 2548 C CA . LEU C 1 54 ? 17.653 6.982 -9.561 1.00 38.36 53 LEU C CA 1
ATOM 2549 C C . LEU C 1 54 ? 17.076 7.890 -8.464 1.00 39.20 53 LEU C C 1
ATOM 2550 O O . LEU C 1 54 ? 16.740 7.440 -7.378 1.00 38.58 53 LEU C O 1
ATOM 2555 N N . MET C 1 55 ? 16.954 9.182 -8.744 1.00 39.57 54 MET C N 1
ATOM 2556 C CA . MET C 1 55 ? 16.376 10.092 -7.744 1.00 39.18 54 MET C CA 1
ATOM 2557 C C . MET C 1 55 ? 14.940 9.686 -7.409 1.00 38.65 54 MET C C 1
ATOM 2558 O O . MET C 1 55 ? 14.518 9.724 -6.233 1.00 39.34 54 MET C O 1
ATOM 2563 N N . ALA C 1 56 ? 14.182 9.294 -8.430 1.00 37.84 55 ALA C N 1
ATOM 2564 C CA . ALA C 1 56 ? 12.783 8.885 -8.222 1.00 37.38 55 ALA C CA 1
ATOM 2565 C C . ALA C 1 56 ? 12.780 7.663 -7.327 1.00 37.14 55 ALA C C 1
ATOM 2566 O O . ALA C 1 56 ? 11.990 7.568 -6.403 1.00 37.48 55 ALA C O 1
ATOM 2568 N N . ASP C 1 57 ? 13.706 6.747 -7.577 1.00 37.33 56 ASP C N 1
ATOM 2569 C CA . ASP C 1 57 ? 13.773 5.502 -6.797 1.00 36.50 56 ASP C CA 1
ATOM 2570 C C . ASP C 1 57 ? 14.195 5.768 -5.365 1.00 36.88 56 ASP C C 1
ATOM 2571 O O . ASP C 1 57 ? 13.686 5.146 -4.445 1.00 37.73 56 ASP C O 1
ATOM 2576 N N . ILE C 1 58 ? 15.124 6.696 -5.175 1.00 38.01 57 ILE C N 1
ATOM 2577 C CA . ILE C 1 58 ? 15.547 7.095 -3.840 1.00 39.10 57 ILE C CA 1
ATOM 2578 C C . ILE C 1 58 ? 14.396 7.733 -3.060 1.00 40.98 57 ILE C C 1
ATOM 2579 O O . ILE C 1 58 ? 14.122 7.361 -1.909 1.00 41.89 57 ILE C O 1
ATOM 2584 N N . LYS C 1 59 ? 13.713 8.694 -3.670 1.00 41.88 58 LYS C N 1
ATOM 2585 C CA . LYS C 1 59 ? 12.507 9.263 -3.018 1.00 41.77 58 LYS C CA 1
ATOM 2586 C C . LYS C 1 59 ? 11.521 8.165 -2.615 1.00 41.12 58 LYS C C 1
ATOM 2587 O O . LYS C 1 59 ? 11.110 8.097 -1.467 1.00 42.25 58 LYS C O 1
ATOM 2593 N N . GLU C 1 60 ? 11.200 7.272 -3.534 1.00 39.90 59 GLU C N 1
ATOM 2594 C CA . GLU C 1 60 ? 10.229 6.231 -3.254 1.00 40.79 59 GLU C CA 1
ATOM 2595 C C . GLU C 1 60 ? 10.703 5.266 -2.120 1.00 40.64 59 GLU C C 1
ATOM 2596 O O . GLU C 1 60 ? 9.956 4.964 -1.189 1.00 38.55 59 GLU C O 1
ATOM 2602 N N . THR C 1 61 ? 11.949 4.800 -2.202 1.00 40.45 60 THR C N 1
ATOM 2603 C CA . THR C 1 61 ? 12.500 3.909 -1.195 1.00 40.19 60 THR C CA 1
ATOM 2604 C C . THR C 1 61 ? 12.604 4.614 0.167 1.00 41.37 60 THR C C 1
ATOM 2605 O O . THR C 1 61 ? 12.148 4.055 1.176 1.00 41.96 60 THR C O 1
ATOM 2609 N N . ALA C 1 62 ? 13.202 5.813 0.208 1.00 40.66 61 ALA C N 1
ATOM 2610 C CA . ALA C 1 62 ? 13.274 6.614 1.457 1.00 40.49 61 ALA C CA 1
ATOM 2611 C C . ALA C 1 62 ? 11.906 6.731 2.156 1.00 40.88 61 ALA C C 1
ATOM 2612 O O . ALA C 1 62 ? 11.808 6.574 3.363 1.00 40.88 61 ALA C O 1
ATOM 2614 N N . ASN C 1 63 ? 10.855 7.020 1.408 1.00 41.21 62 ASN C N 1
ATOM 2615 C CA A ASN C 1 63 ? 9.518 7.107 1.982 0.50 42.18 62 ASN C CA 1
ATOM 2616 C CA B ASN C 1 63 ? 9.550 7.133 2.019 0.50 41.97 62 ASN C CA 1
ATOM 2617 C C . ASN C 1 63 ? 9.161 5.807 2.683 1.00 42.56 62 ASN C C 1
ATOM 2618 O O . ASN C 1 63 ? 8.602 5.807 3.793 1.00 43.92 62 ASN C O 1
ATOM 2627 N N . GLU C 1 64 ? 9.480 4.685 2.041 1.00 42.20 63 GLU C N 1
ATOM 2628 C CA . GLU C 1 64 ? 9.154 3.382 2.626 1.00 43.28 63 GLU C CA 1
ATOM 2629 C C . GLU C 1 64 ? 9.944 3.127 3.921 1.00 43.60 63 GLU C C 1
ATOM 2630 O O . GLU C 1 64 ? 9.450 2.495 4.859 1.00 44.85 63 GLU C O 1
ATOM 2636 N N . VAL C 1 65 ? 11.177 3.588 3.960 1.00 42.80 64 VAL C N 1
ATOM 2637 C CA . VAL C 1 65 ? 11.969 3.427 5.149 1.00 43.77 64 VAL C CA 1
ATOM 2638 C C . VAL C 1 65 ? 11.389 4.288 6.261 1.00 45.02 64 VAL C C 1
ATOM 2639 O O . VAL C 1 65 ? 11.242 3.821 7.385 1.00 44.15 64 VAL C O 1
ATOM 2643 N N . ARG C 1 66 ? 11.045 5.538 5.941 1.00 46.98 65 ARG C N 1
ATOM 2644 C CA . ARG C 1 66 ? 10.382 6.406 6.903 1.00 48.37 65 ARG C CA 1
ATOM 2645 C C . ARG C 1 66 ? 9.130 5.759 7.483 1.00 48.39 65 ARG C C 1
ATOM 2646 O O . ARG C 1 66 ? 8.945 5.782 8.688 1.00 48.91 65 ARG C O 1
ATOM 2654 N N . LYS C 1 67 ? 8.280 5.205 6.633 1.00 49.40 66 LYS C N 1
ATOM 2655 C CA . LYS C 1 67 ? 7.021 4.629 7.106 1.00 51.32 66 LYS C CA 1
ATOM 2656 C C . LYS C 1 67 ? 7.327 3.501 8.055 1.00 52.16 66 LYS C C 1
ATOM 2657 O O . LYS C 1 67 ? 6.868 3.491 9.193 1.00 53.23 66 LYS C O 1
ATOM 2661 N N . LYS C 1 68 ? 8.121 2.551 7.587 1.00 53.02 67 LYS C N 1
ATOM 2662 C CA . LYS C 1 68 ? 8.373 1.360 8.352 1.00 54.08 67 LYS C CA 1
ATOM 2663 C C . LYS C 1 68 ? 9.046 1.703 9.671 1.00 55.29 67 LYS C C 1
ATOM 2664 O O . LYS C 1 68 ? 8.705 1.128 10.708 1.00 56.23 67 LYS C O 1
ATOM 2670 N N . LEU C 1 69 ? 9.990 2.642 9.641 1.00 55.69 68 LEU C N 1
ATOM 2671 C CA . LEU C 1 69 ? 10.627 3.093 10.881 1.00 57.08 68 LEU C CA 1
ATOM 2672 C C . LEU C 1 69 ? 9.606 3.733 11.842 1.00 57.51 68 LEU C C 1
ATOM 2673 O O . LEU C 1 69 ? 9.641 3.478 13.030 1.00 57.03 68 LEU C O 1
ATOM 2678 N N . LYS C 1 70 ? 8.703 4.555 11.313 1.00 58.04 69 LYS C N 1
ATOM 2679 C CA . LYS C 1 70 ? 7.632 5.136 12.114 1.00 58.77 69 LYS C CA 1
ATOM 2680 C C . LYS C 1 70 ? 6.787 4.011 12.733 1.00 59.33 69 LYS C C 1
ATOM 2681 O O . LYS C 1 70 ? 6.401 4.084 13.899 1.00 59.46 69 LYS C O 1
ATOM 2685 N N . GLU C 1 71 ? 6.523 2.964 11.962 1.00 59.86 70 GLU C N 1
ATOM 2686 C CA . GLU C 1 71 ? 5.703 1.865 12.458 1.00 60.75 70 GLU C CA 1
ATOM 2687 C C . GLU C 1 71 ? 6.326 1.291 13.726 1.00 60.13 70 GLU C C 1
ATOM 2688 O O . GLU C 1 71 ? 5.670 1.217 14.767 1.00 59.83 70 GLU C O 1
ATOM 2694 N N . ILE C 1 72 ? 7.606 0.921 13.627 1.00 59.95 71 ILE C N 1
ATOM 2695 C CA . ILE C 1 72 ? 8.392 0.412 14.767 1.00 59.04 71 ILE C CA 1
ATOM 2696 C C . ILE C 1 72 ? 8.395 1.406 15.935 1.00 58.45 71 ILE C C 1
ATOM 2697 O O . ILE C 1 72 ? 8.248 1.015 17.087 1.00 57.96 71 ILE C O 1
ATOM 2702 N N . GLU C 1 73 ? 8.553 2.691 15.633 1.00 57.95 72 GLU C N 1
ATOM 2703 C CA . GLU C 1 73 ? 8.626 3.704 16.674 1.00 58.31 72 GLU C CA 1
ATOM 2704 C C . GLU C 1 73 ? 7.320 3.744 17.491 1.00 58.20 72 GLU C C 1
ATOM 2705 O O . GLU C 1 73 ? 7.317 3.874 18.718 1.00 56.97 72 GLU C O 1
ATOM 2711 N N . GLN C 1 74 ? 6.209 3.629 16.789 1.00 58.38 73 GLN C N 1
ATOM 2712 C CA . GLN C 1 74 ? 4.917 3.713 17.420 1.00 58.89 73 GLN C CA 1
ATOM 2713 C C . GLN C 1 74 ? 4.658 2.477 18.272 1.00 58.54 73 GLN C C 1
ATOM 2714 O O . GLN C 1 74 ? 4.081 2.574 19.346 1.00 57.89 73 GLN C O 1
ATOM 2720 N N . SER C 1 75 ? 5.106 1.326 17.786 1.00 59.11 74 SER C N 1
ATOM 2721 C CA . SER C 1 75 ? 5.022 0.070 18.535 1.00 59.73 74 SER C CA 1
ATOM 2722 C C . SER C 1 75 ? 5.867 0.100 19.825 1.00 59.60 74 SER C C 1
ATOM 2723 O O . SER C 1 75 ? 5.452 -0.419 20.865 1.00 59.41 74 SER C O 1
ATOM 2726 N N . ILE C 1 76 ? 7.055 0.695 19.756 1.00 59.16 75 ILE C N 1
ATOM 2727 C CA . ILE C 1 76 ? 7.876 0.890 20.943 1.00 58.72 75 ILE C CA 1
ATOM 2728 C C . ILE C 1 76 ? 7.141 1.781 21.951 1.00 59.65 75 ILE C C 1
ATOM 2729 O O . ILE C 1 76 ? 7.006 1.413 23.130 1.00 60.22 75 ILE C O 1
ATOM 2734 N N . GLU C 1 77 ? 6.637 2.925 21.490 1.00 59.86 76 GLU C N 1
ATOM 2735 C CA . GLU C 1 77 ? 5.897 3.855 22.358 1.00 60.74 76 GLU C CA 1
ATOM 2736 C C . GLU C 1 77 ? 4.679 3.205 23.032 1.00 61.53 76 GLU C C 1
ATOM 2737 O O . GLU C 1 77 ? 4.287 3.603 24.127 1.00 60.64 76 GLU C O 1
ATOM 2743 N N . GLN C 1 78 ? 4.089 2.217 22.365 1.00 62.78 77 GLN C N 1
ATOM 2744 C CA . GLN C 1 78 ? 2.908 1.527 22.881 1.00 64.03 77 GLN C CA 1
ATOM 2745 C C . GLN C 1 78 ? 3.272 0.613 24.052 1.00 65.04 77 GLN C C 1
ATOM 2746 O O . GLN C 1 78 ? 2.583 0.592 25.056 1.00 64.21 77 GLN C O 1
ATOM 2750 N N . GLU C 1 79 ? 4.362 -0.135 23.908 1.00 67.21 78 GLU C N 1
ATOM 2751 C CA . GLU C 1 79 ? 4.832 -1.030 24.962 1.00 68.66 78 GLU C CA 1
ATOM 2752 C C . GLU C 1 79 ? 5.511 -0.258 26.094 1.00 68.84 78 GLU C C 1
ATOM 2753 O O . GLU C 1 79 ? 5.512 -0.700 27.238 1.00 68.46 78 GLU C O 1
ATOM 2759 N N . GLU C 1 80 ? 6.102 0.887 25.761 1.00 69.40 79 GLU C N 1
ATOM 2760 C CA . GLU C 1 80 ? 6.784 1.725 26.759 1.00 69.65 79 GLU C CA 1
ATOM 2761 C C . GLU C 1 80 ? 5.815 2.086 27.881 1.00 68.87 79 GLU C C 1
ATOM 2762 O O . GLU C 1 80 ? 6.161 2.846 28.795 1.00 69.09 79 GLU C O 1
ATOM 2768 N N . SER C 1 85 ? 11.605 -2.143 31.706 1.00 50.17 84 SER C N 1
ATOM 2769 C CA . SER C 1 85 ? 11.906 -2.260 30.272 1.00 51.05 84 SER C CA 1
ATOM 2770 C C . SER C 1 85 ? 12.519 -3.634 29.951 1.00 50.65 84 SER C C 1
ATOM 2771 O O . SER C 1 85 ? 13.635 -3.970 30.392 1.00 51.38 84 SER C O 1
ATOM 2774 N N . SER C 1 86 ? 11.796 -4.421 29.161 1.00 49.43 85 SER C N 1
ATOM 2775 C CA . SER C 1 86 ? 12.186 -5.802 28.909 1.00 48.12 85 SER C CA 1
ATOM 2776 C C . SER C 1 86 ? 13.300 -5.932 27.866 1.00 47.26 85 SER C C 1
ATOM 2777 O O . SER C 1 86 ? 13.565 -5.014 27.065 1.00 47.52 85 SER C O 1
ATOM 2780 N N . ALA C 1 87 ? 13.937 -7.096 27.883 1.00 45.61 86 ALA C N 1
ATOM 2781 C CA . ALA C 1 87 ? 14.954 -7.443 26.915 1.00 44.90 86 ALA C CA 1
ATOM 2782 C C . ALA C 1 87 ? 14.464 -7.201 25.482 1.00 45.34 86 ALA C C 1
ATOM 2783 O O . ALA C 1 87 ? 15.219 -6.661 24.641 1.00 45.27 86 ALA C O 1
ATOM 2785 N N . ASP C 1 88 ? 13.225 -7.606 25.204 1.00 44.63 87 ASP C N 1
ATOM 2786 C CA . ASP C 1 88 ? 12.671 -7.480 23.859 1.00 45.29 87 ASP C CA 1
ATOM 2787 C C . ASP C 1 88 ? 12.495 -6.027 23.407 1.00 45.20 87 ASP C C 1
ATOM 2788 O O . ASP C 1 88 ? 12.716 -5.696 22.246 1.00 44.42 87 ASP C O 1
ATOM 2793 N N . LEU C 1 89 ? 12.070 -5.173 24.331 1.00 45.53 88 LEU C N 1
ATOM 2794 C CA . LEU C 1 89 ? 11.780 -3.778 24.017 1.00 44.86 88 LEU C CA 1
ATOM 2795 C C . LEU C 1 89 ? 13.104 -3.055 23.801 1.00 44.73 88 LEU C C 1
ATOM 2796 O O . LEU C 1 89 ? 13.287 -2.338 22.831 1.00 46.10 88 LEU C O 1
ATOM 2801 N N . LYS C 1 90 ? 14.042 -3.268 24.701 1.00 44.51 89 LYS C N 1
ATOM 2802 C CA . LYS C 1 90 ? 15.381 -2.730 24.522 1.00 43.88 89 LYS C CA 1
ATOM 2803 C C . LYS C 1 90 ? 15.924 -3.088 23.151 1.00 43.96 89 LYS C C 1
ATOM 2804 O O . LYS C 1 90 ? 16.443 -2.223 22.438 1.00 43.46 89 LYS C O 1
ATOM 2810 N N . ILE C 1 91 ? 15.795 -4.362 22.779 1.00 44.22 90 ILE C N 1
ATOM 2811 C CA . ILE C 1 91 ? 16.305 -4.847 21.489 1.00 43.68 90 ILE C CA 1
ATOM 2812 C C . ILE C 1 91 ? 15.742 -3.991 20.397 1.00 43.89 90 ILE C C 1
ATOM 2813 O O . ILE C 1 91 ? 16.482 -3.484 19.547 1.00 44.58 90 ILE C O 1
ATOM 2818 N N . ARG C 1 92 ? 14.435 -3.794 20.458 1.00 43.90 91 ARG C N 1
ATOM 2819 C CA . ARG C 1 92 ? 13.721 -3.025 19.452 1.00 43.94 91 ARG C CA 1
ATOM 2820 C C . ARG C 1 92 ? 14.148 -1.573 19.473 1.00 44.12 91 ARG C C 1
ATOM 2821 O O . ARG C 1 92 ? 14.288 -0.939 18.406 1.00 43.75 91 ARG C O 1
ATOM 2829 N N . LYS C 1 93 ? 14.339 -1.036 20.676 1.00 43.41 92 LYS C N 1
ATOM 2830 C CA . LYS C 1 93 ? 14.772 0.353 20.816 1.00 44.69 92 LYS C CA 1
ATOM 2831 C C . LYS C 1 93 ? 16.177 0.525 20.182 1.00 45.47 92 LYS C C 1
ATOM 2832 O O . LYS C 1 93 ? 16.415 1.415 19.383 1.00 45.51 92 LYS C O 1
ATOM 2836 N N . ARG C 1 94 ? 17.090 -0.372 20.520 1.00 46.14 93 ARG C N 1
ATOM 2837 C CA . ARG C 1 94 ? 18.460 -0.302 20.059 1.00 46.26 93 ARG C CA 1
ATOM 2838 C C . ARG C 1 94 ? 18.566 -0.478 18.549 1.00 46.76 93 ARG C C 1
ATOM 2839 O O . ARG C 1 94 ? 19.408 0.185 17.904 1.00 46.32 93 ARG C O 1
ATOM 2847 N N . GLN C 1 95 ? 17.722 -1.341 17.976 1.00 45.74 94 GLN C N 1
ATOM 2848 C CA . GLN C 1 95 ? 17.780 -1.572 16.529 1.00 45.76 94 GLN C CA 1
ATOM 2849 C C . GLN C 1 95 ? 17.175 -0.422 15.754 1.00 45.47 94 GLN C C 1
ATOM 2850 O O . GLN C 1 95 ? 17.673 -0.056 14.693 1.00 45.89 94 GLN C O 1
ATOM 2856 N N . HIS C 1 96 ? 16.092 0.132 16.263 1.00 45.31 95 HIS C N 1
ATOM 2857 C CA . HIS C 1 96 ? 15.509 1.317 15.646 1.00 45.27 95 HIS C CA 1
ATOM 2858 C C . HIS C 1 96 ? 16.544 2.430 15.612 1.00 45.59 95 HIS C C 1
ATOM 2859 O O . HIS C 1 96 ? 16.823 2.997 14.550 1.00 47.52 95 HIS C O 1
ATOM 2866 N N . GLU C 1 97 ? 17.136 2.744 16.757 1.00 44.70 96 GLU C N 1
ATOM 2867 C CA . GLU C 1 97 ? 18.159 3.797 16.793 1.00 43.99 96 GLU C CA 1
ATOM 2868 C C . GLU C 1 97 ? 19.233 3.589 15.715 1.00 43.46 96 GLU C C 1
ATOM 2869 O O . GLU C 1 97 ? 19.607 4.525 15.029 1.00 43.88 96 GLU C O 1
ATOM 2875 N N . GLU C 1 98 ? 19.728 2.357 15.593 1.00 43.65 97 GLU C N 1
ATOM 2876 C CA A GLU C 1 98 ? 20.799 2.037 14.652 0.50 43.34 97 GLU C CA 1
ATOM 2877 C CA B GLU C 1 98 ? 20.787 2.002 14.652 0.50 43.10 97 GLU C CA 1
ATOM 2878 C C . GLU C 1 98 ? 20.312 2.256 13.215 1.00 43.25 97 GLU C C 1
ATOM 2879 O O . GLU C 1 98 ? 21.039 2.810 12.377 1.00 41.40 97 GLU C O 1
ATOM 2890 N N . LEU C 1 99 ? 19.081 1.858 12.934 1.00 43.06 98 LEU C N 1
ATOM 2891 C CA . LEU C 1 99 ? 18.573 1.998 11.584 1.00 43.51 98 LEU C CA 1
ATOM 2892 C C . LEU C 1 99 ? 18.341 3.475 11.277 1.00 44.61 98 LEU C C 1
ATOM 2893 O O . LEU C 1 99 ? 18.533 3.908 10.146 1.00 45.15 98 LEU C O 1
ATOM 2898 N N . GLU C 1 100 ? 17.928 4.250 12.277 1.00 45.00 99 GLU C N 1
ATOM 2899 C CA . GLU C 1 100 ? 17.717 5.673 12.068 1.00 45.61 99 GLU C CA 1
ATOM 2900 C C . GLU C 1 100 ? 19.044 6.363 11.727 1.00 45.44 99 GLU C C 1
ATOM 2901 O O . GLU C 1 100 ? 19.104 7.239 10.883 1.00 45.13 99 GLU C O 1
ATOM 2904 N N . ARG C 1 101 ? 20.101 5.943 12.391 1.00 45.43 100 ARG C N 1
ATOM 2905 C CA A ARG C 1 101 ? 21.418 6.526 12.176 0.50 45.21 100 ARG C CA 1
ATOM 2906 C CA B ARG C 1 101 ? 21.422 6.508 12.189 0.50 45.70 100 ARG C CA 1
ATOM 2907 C C . ARG C 1 101 ? 21.894 6.199 10.778 1.00 45.42 100 ARG C C 1
ATOM 2908 O O . ARG C 1 101 ? 22.389 7.082 10.070 1.00 46.29 100 ARG C O 1
ATOM 2923 N N . LYS C 1 102 ? 21.748 4.938 10.379 1.00 45.03 101 LYS C N 1
ATOM 2924 C CA . LYS C 1 102 ? 22.190 4.509 9.056 1.00 44.53 101 LYS C CA 1
ATOM 2925 C C . LYS C 1 102 ? 21.435 5.281 7.974 1.00 44.33 101 LYS C C 1
ATOM 2926 O O . LYS C 1 102 ? 22.016 5.712 6.971 1.00 43.97 101 LYS C O 1
ATOM 2932 N N . PHE C 1 103 ? 20.133 5.457 8.196 1.00 43.14 102 PHE C N 1
ATOM 2933 C CA . PHE C 1 103 ? 19.266 6.041 7.210 1.00 42.44 102 PHE C CA 1
ATOM 2934 C C . PHE C 1 103 ? 19.599 7.527 7.062 1.00 43.01 102 PHE C C 1
ATOM 2935 O O . PHE C 1 103 ? 19.761 8.015 5.938 1.00 43.48 102 PHE C O 1
ATOM 2943 N N . ARG C 1 104 ? 19.736 8.235 8.178 1.00 42.28 103 ARG C N 1
ATOM 2944 C CA . ARG C 1 104 ? 20.106 9.642 8.128 1.00 43.92 103 ARG C CA 1
ATOM 2945 C C . ARG C 1 104 ? 21.477 9.824 7.474 1.00 43.50 103 ARG C C 1
ATOM 2946 O O . ARG C 1 104 ? 21.659 10.705 6.632 1.00 42.59 103 ARG C O 1
ATOM 2952 N N . GLU C 1 105 ? 22.420 8.959 7.825 1.00 43.15 104 GLU C N 1
ATOM 2953 C CA . GLU C 1 105 ? 23.747 9.004 7.221 1.00 43.40 104 GLU C CA 1
ATOM 2954 C C . GLU C 1 105 ? 23.703 8.916 5.677 1.00 42.72 104 GLU C C 1
ATOM 2955 O O . GLU C 1 105 ? 24.350 9.725 4.991 1.00 40.11 104 GLU C O 1
ATOM 2961 N N . VAL C 1 106 ? 22.946 7.941 5.143 1.00 41.26 105 VAL C N 1
ATOM 2962 C CA . VAL C 1 106 ? 22.909 7.730 3.693 1.00 41.20 105 VAL C CA 1
ATOM 2963 C C . VAL C 1 106 ? 22.223 8.938 2.985 1.00 41.07 105 VAL C C 1
ATOM 2964 O O . VAL C 1 106 ? 22.725 9.456 1.972 1.00 38.76 105 VAL C O 1
ATOM 2968 N N . MET C 1 107 ? 21.108 9.405 3.560 1.00 40.48 106 MET C N 1
ATOM 2969 C CA . MET C 1 107 ? 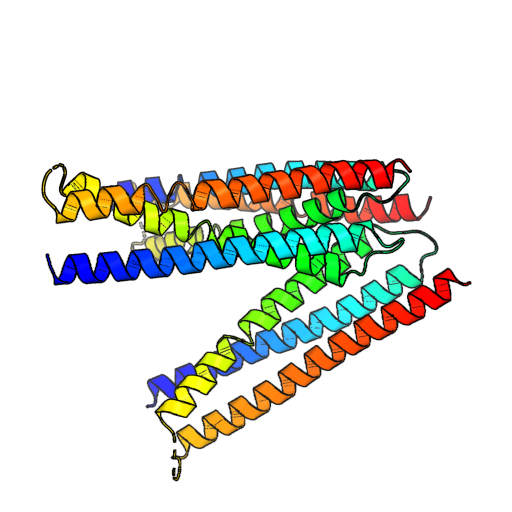20.411 10.585 3.040 1.00 39.56 106 MET C CA 1
ATOM 2970 C C . MET C 1 107 ? 21.260 11.846 3.089 1.00 38.76 106 MET C C 1
ATOM 2971 O O . MET C 1 107 ? 21.223 12.654 2.174 1.00 38.33 106 MET C O 1
ATOM 2976 N N . LYS C 1 108 ? 22.043 11.998 4.147 1.00 39.57 107 LYS C N 1
ATOM 2977 C CA . LYS C 1 108 ? 22.933 13.163 4.303 1.00 39.85 107 LYS C CA 1
ATOM 2978 C C . LYS C 1 108 ? 23.982 13.149 3.178 1.00 39.55 107 LYS C C 1
ATOM 2979 O O . LYS C 1 108 ? 24.253 14.159 2.536 1.00 39.67 107 LYS C O 1
ATOM 2985 N N . GLU C 1 109 ? 24.551 11.976 2.934 1.00 39.34 108 GLU C N 1
ATOM 2986 C CA . GLU C 1 109 ? 25.490 11.766 1.839 1.00 38.86 108 GLU C CA 1
ATOM 2987 C C . GLU C 1 109 ? 24.856 12.050 0.467 1.00 38.02 108 GLU C C 1
ATOM 2988 O O . GLU C 1 109 ? 25.512 12.512 -0.456 1.00 35.74 108 GLU C O 1
ATOM 2994 N N . TYR C 1 110 ? 23.574 11.739 0.350 1.00 38.42 109 TYR C N 1
ATOM 2995 C CA . TYR C 1 110 ? 22.824 11.976 -0.876 1.00 39.05 109 TYR C CA 1
ATOM 2996 C C . TYR C 1 110 ? 22.678 13.487 -1.131 1.00 39.48 109 TYR C C 1
ATOM 2997 O O . TYR C 1 110 ? 22.902 13.957 -2.262 1.00 39.77 109 TYR C O 1
ATOM 3006 N N . ASN C 1 111 ? 22.308 14.228 -0.089 1.00 38.74 110 ASN C N 1
ATOM 3007 C CA . ASN C 1 111 ? 22.225 15.683 -0.167 1.00 39.77 110 ASN C CA 1
ATOM 3008 C C . ASN C 1 111 ? 23.564 16.314 -0.503 1.00 38.93 110 ASN C C 1
ATOM 3009 O O . ASN C 1 111 ? 23.623 17.206 -1.315 1.00 39.12 110 ASN C O 1
ATOM 3014 N N . ALA C 1 112 ? 24.642 15.845 0.099 1.00 39.59 111 ALA C N 1
ATOM 3015 C CA . ALA C 1 112 ? 25.968 16.357 -0.250 1.00 40.77 111 ALA C CA 1
ATOM 3016 C C . ALA C 1 112 ? 26.261 16.115 -1.747 1.00 40.82 111 ALA C C 1
ATOM 3017 O O . ALA C 1 112 ? 26.746 17.013 -2.438 1.00 41.56 111 ALA C O 1
ATOM 3019 N N . THR C 1 113 ? 25.936 14.930 -2.247 1.00 40.96 112 THR C N 1
ATOM 3020 C CA . THR C 1 113 ? 26.181 14.586 -3.662 1.00 42.06 112 THR C CA 1
ATOM 3021 C C . THR C 1 113 ? 25.429 15.535 -4.617 1.00 42.92 112 THR C C 1
ATOM 3022 O O . THR C 1 113 ? 25.972 15.954 -5.654 1.00 44.61 112 THR C O 1
ATOM 3026 N N . GLN C 1 114 ? 24.211 15.906 -4.242 1.00 41.60 113 GLN C N 1
ATOM 3027 C CA . GLN C 1 114 ? 23.406 16.804 -5.025 1.00 42.09 113 GLN C CA 1
ATOM 3028 C C . GLN C 1 114 ? 23.945 18.218 -4.991 1.00 42.91 113 GLN C C 1
ATOM 3029 O O . GLN C 1 114 ? 23.970 18.917 -6.012 1.00 43.87 113 GLN C O 1
ATOM 3035 N N . GLN C 1 115 ? 24.345 18.659 -3.804 1.00 42.51 114 GLN C N 1
ATOM 3036 C CA . GLN C 1 115 ? 24.907 19.978 -3.634 1.00 41.78 114 GLN C CA 1
ATOM 3037 C C . GLN C 1 115 ? 26.158 20.160 -4.528 1.00 42.14 114 GLN C C 1
ATOM 3038 O O . GLN C 1 115 ? 26.328 21.195 -5.203 1.00 41.73 114 GLN C O 1
ATOM 3044 N N . ASP C 1 116 ? 27.015 19.142 -4.548 1.00 41.25 115 ASP C N 1
ATOM 3045 C CA . ASP C 1 116 ? 28.198 19.161 -5.394 1.00 41.40 115 ASP C CA 1
ATOM 3046 C C . ASP C 1 116 ? 27.880 19.217 -6.881 1.00 41.80 115 ASP C C 1
ATOM 3047 O O . ASP C 1 116 ? 28.622 19.853 -7.647 1.00 40.30 115 ASP C O 1
ATOM 3052 N N . TYR C 1 117 ? 26.803 18.531 -7.288 1.00 41.31 116 TYR C N 1
ATOM 3053 C CA . TYR C 1 117 ? 26.384 18.549 -8.690 1.00 41.48 116 TYR C CA 1
ATOM 3054 C C . TYR C 1 117 ? 25.960 19.946 -9.023 1.00 41.46 116 TYR C C 1
ATOM 3055 O O . TYR C 1 117 ? 26.306 20.476 -10.070 1.00 43.26 116 TYR C O 1
ATOM 3064 N N . ARG C 1 118 ? 25.212 20.564 -8.126 1.00 40.14 117 ARG C N 1
ATOM 3065 C CA . ARG C 1 118 ? 24.710 21.895 -8.406 1.00 39.52 117 ARG C CA 1
ATOM 3066 C C . ARG C 1 118 ? 25.884 22.872 -8.532 1.00 38.83 117 ARG C C 1
ATOM 3067 O O . ARG C 1 118 ? 25.939 23.681 -9.437 1.00 40.49 117 ARG C O 1
ATOM 3075 N N . LYS C 1 119 ? 26.854 22.760 -7.649 1.00 38.80 118 LYS C N 1
ATOM 3076 C CA . LYS C 1 119 ? 28.007 23.669 -7.643 1.00 38.36 118 LYS C CA 1
ATOM 3077 C C . LYS C 1 119 ? 28.856 23.460 -8.899 1.00 38.66 118 LYS C C 1
ATOM 3078 O O . LYS C 1 119 ? 29.154 24.400 -9.643 1.00 40.71 118 LYS C O 1
ATOM 3084 N N . ARG C 1 120 ? 29.215 22.214 -9.156 1.00 38.54 119 ARG C N 1
ATOM 3085 C CA . ARG C 1 120 ? 30.085 21.875 -10.266 1.00 38.60 119 ARG C CA 1
ATOM 3086 C C . ARG C 1 120 ? 29.483 22.177 -11.636 1.00 37.72 119 ARG C C 1
ATOM 3087 O O . ARG C 1 120 ? 30.200 22.431 -12.607 1.00 37.50 119 ARG C O 1
ATOM 3095 N N . ALA C 1 121 ? 28.167 22.156 -11.713 1.00 37.55 120 ALA C N 1
ATOM 3096 C CA . ALA C 1 121 ? 27.500 22.418 -12.971 1.00 37.33 120 ALA C CA 1
ATOM 3097 C C . ALA C 1 121 ? 27.519 23.922 -13.220 1.00 37.75 120 ALA C C 1
ATOM 3098 O O . ALA C 1 121 ? 27.539 24.393 -14.360 1.00 37.48 120 ALA C O 1
ATOM 3100 N N . ARG C 1 122 ? 27.504 24.678 -12.136 1.00 38.99 121 ARG C N 1
ATOM 3101 C CA . ARG C 1 122 ? 27.515 26.117 -12.249 1.00 39.66 121 ARG C CA 1
ATOM 3102 C C . ARG C 1 122 ? 28.901 26.542 -12.683 1.00 39.88 121 ARG C C 1
ATOM 3103 O O . ARG C 1 122 ? 29.051 27.441 -13.497 1.00 43.21 121 ARG C O 1
ATOM 3111 N N . LYS C 1 123 ? 29.916 25.865 -12.180 1.00 39.13 122 LYS C N 1
ATOM 3112 C CA . LYS C 1 123 ? 31.288 26.124 -12.603 1.00 39.10 122 LYS C CA 1
ATOM 3113 C C . LYS C 1 123 ? 31.535 25.745 -14.045 1.00 39.45 122 LYS C C 1
ATOM 3114 O O . LYS C 1 123 ? 32.272 26.435 -14.728 1.00 39.18 122 LYS C O 1
ATOM 3120 N N . ARG C 1 124 ? 30.932 24.657 -14.518 1.00 40.71 123 ARG C N 1
ATOM 3121 C CA . ARG C 1 124 ? 31.055 24.307 -15.948 1.00 42.38 123 ARG C CA 1
ATOM 3122 C C . ARG C 1 124 ? 30.429 25.381 -16.831 1.00 41.24 123 ARG C C 1
ATOM 3123 O O . ARG C 1 124 ? 31.012 25.788 -17.809 1.00 39.99 123 ARG C O 1
ATOM 3131 N N . ASN C 1 125 ? 29.230 25.805 -16.453 1.00 41.06 124 ASN C N 1
ATOM 3132 C CA . ASN C 1 125 ? 28.490 26.857 -17.111 1.00 42.04 124 ASN C CA 1
ATOM 3133 C C . ASN C 1 125 ? 29.285 28.149 -17.252 1.00 43.11 124 ASN C C 1
ATOM 3134 O O . ASN C 1 125 ? 29.230 28.813 -18.281 1.00 43.10 124 ASN C O 1
ATOM 3139 N N . LEU C 1 126 ? 30.062 28.467 -16.221 1.00 44.82 125 LEU C N 1
ATOM 3140 C CA . LEU C 1 126 ? 30.904 29.673 -16.189 1.00 44.53 125 LEU C CA 1
ATOM 3141 C C . LEU C 1 126 ? 32.206 29.552 -16.974 1.00 44.43 125 LEU C C 1
ATOM 3142 O O . LEU C 1 126 ? 32.765 30.557 -17.387 1.00 44.26 125 LEU C O 1
ATOM 3147 N N . GLU C 1 127 ? 32.684 28.333 -17.174 1.00 44.91 126 GLU C N 1
ATOM 3148 C CA . GLU C 1 127 ? 33.818 28.104 -18.073 1.00 45.78 126 GLU C CA 1
ATOM 3149 C C . GLU C 1 127 ? 33.414 28.361 -19.514 1.00 45.50 126 GLU C C 1
ATOM 3150 O O . GLU C 1 127 ? 33.944 29.269 -20.148 1.00 47.10 126 GLU C O 1
#

Solvent-accessible surface area: 22688 Å² total

Secondary structure (DSSP, 8-state):
-HHHHHHHHHHHHHHHHHHHHHHHHHHHHHHHHHHHHH-SS--HHHHHHHHHHHHHHHHHHHHHHHHHHHHHHHHHHH----HHHHHHHHHHHHHHHHHHHHHHHHHHHHHHHHHHHHHHHH-/-HHHHHHHHHHHHHHHHHHHHHHHHHHHHHHHHHHHHH-SS--HHHHHHHHHHHHHHHHHHHHHHHHHHHHHHHHHHH----HHHHHHHHHHHHHHHHHHHHHHHHHHHHHHHHHHHHHHHH-/-HHHHHHHHHHHHHHHHHHHHHHHHHHHHHHHHHHHHHSSS--HHHHHHHHHHHHHHHHHHHHHHHHHHHHHHHHHHH---HHHHHHHHHHHHHHHHHHHHHHHHHHHHHHHHHHHHHHHH-

Foldseek 3Di:
DVVVLVVLVVLLVVLVVLLVLLLVLLVVLLVLLVVCLVDPDDDVVSVVVNVVSVVSNVVSLVVSVVSLVVLVVVLVVCDVDDPSSVVSVVSSVVSVVSSCVSVVSSVVSVVVSVVSVVVSVVD/DVVVLVVLVVLLVVLVVLLVVLLVLLVVLLVLLCVQLVDPDHDVVSVVVNVVSVVSNVVSLVVSVVSLVVLVVVLVVVDVDDPSSVVSVVSSVVSVVSSCVSVVSSVVSVVCSVVSVVVSVVD/DVVVLVVLVVLLVLLVVLLVLLLVLLVVLLVLLCQCLVDPHHDPVSVVVNVVSVVSNVVSLVVSVVSLVVLVVVLVVPVVDPSSVVSVVSSVVSVVSNVVSVVSSVVSVVVSVVSVVVSVVD

Nearest PDB structures (foldseek):
  3lg7-assembly1_B  TM=1.008E+00  e=4.673E-15  synthetic construct
  3lg7-assembly1_C  TM=9.978E-01  e=2.575E-14  synthetic construct
  1ez3-assembly1_A  TM=9.756E-01  e=2.150E-10  Rattus norvegicus
  7udc-assembly1_B  TM=9.415E-01  e=3.372E-09  Rattus norvegicus
  1s94-assembly2_B  TM=9.896E-01  e=5.590E-08  Doryteuthis pealeii

Sequence (368 aa):
RDKFMDEFFKQVEEIRQYIDRIAENVEEVARQHQAILASPNPNWFDISQLLWLMADIKETANEVRRKKLKEIEQSIEQEEKSSADLKIRKRQHEELERKFREVMKEYNATQQDYRKRARKRNLERDKFMDEFFKQVEEEIRQYIDRIAENVEEVARQHQAILASPNPNWFDISQLLWLMADIKETANNEVRRKKLKEIEQSIEQEEKSSADLKIRRKRQHEELERKFREVMKEYNNATQQDYRKRARKRNLERDKFMDEFFKQVEEIRQYIDRIAENVEEVARQHQAILASPNPNWFDISQLLWLMADIKETANNEVRKKLKEIEQSIEQEESSADLKIRKRQHEEELERRKFREVMKEYNATQQDYRKRARKRNLE

Radius of gyration: 24.76 Å; Cα contacts (8 Å, |Δi|>4): 243; chains: 3; bounding box: 66×66×70 Å

CATH classification: 1.20.58.70